Protein 5Z1G (pdb70)

Structure (mmCIF, N/CA/C/O backbone):
data_5Z1G
#
_entry.id   5Z1G
#
_cell.length_a   80.934
_cell.length_b   47.353
_cell.length_c   100.695
_cell.angle_alpha   90.00
_cell.angle_beta   94.10
_cell.angle_gamma   90.00
#
_symmetry.space_group_name_H-M   'P 1 21 1'
#
loop_
_entity.id
_entity.type
_entity.pdbx_description
1 polymer 'rRNA-processing protein EBP2'
2 polymer 'Ribosome biogenesis protein BRX1'
3 non-polymer 'SULFATE ION'
4 water water
#
loop_
_atom_site.group_PDB
_atom_site.id
_atom_site.type_symbol
_atom_site.label_atom_id
_atom_site.label_alt_id
_atom_site.label_comp_id
_atom_site.label_asym_id
_atom_site.label_entity_id
_atom_site.label_seq_id
_atom_site.pdbx_PDB_ins_code
_atom_site.Cartn_x
_atom_site.Cartn_y
_atom_site.Cartn_z
_atom_site.occupancy
_atom_site.B_iso_or_equiv
_atom_site.auth_seq_id
_atom_site.auth_comp_id
_atom_site.auth_asym_id
_atom_site.auth_atom_id
_atom_site.pdbx_PDB_model_num
ATOM 1 N N . VAL A 1 10 ? 23.632 11.507 -16.018 1.00 36.78 195 VAL A N 1
ATOM 2 C CA . VAL A 1 10 ? 24.872 11.005 -16.610 1.00 39.74 195 VAL A CA 1
ATOM 3 C C . VAL A 1 10 ? 26.036 11.420 -15.713 1.00 39.45 195 VAL A C 1
ATOM 4 O O . VAL A 1 10 ? 26.863 12.256 -16.079 1.00 50.77 195 VAL A O 1
ATOM 8 N N . ASN A 1 11 ? 26.054 10.820 -14.521 1.00 43.91 196 ASN A N 1
ATOM 9 C CA . ASN A 1 11 ? 27.101 10.972 -13.508 1.00 36.69 196 ASN A CA 1
ATOM 10 C C . ASN A 1 11 ? 27.238 12.423 -13.043 1.00 36.16 196 ASN A C 1
ATOM 11 O O . ASN A 1 11 ? 28.295 13.047 -13.156 1.00 35.67 196 ASN A O 1
ATOM 16 N N . ASN A 1 12 ? 26.150 12.940 -12.471 1.00 35.00 197 ASN A N 1
ATOM 17 C CA . ASN A 1 12 ? 26.184 14.220 -11.765 1.00 28.31 197 ASN A CA 1
ATOM 18 C C . ASN A 1 12 ? 26.669 13.940 -10.355 1.00 25.57 197 ASN A C 1
ATOM 19 O O . ASN A 1 12 ? 25.883 13.749 -9.427 1.00 26.87 197 ASN A O 1
ATOM 24 N N . THR A 1 13 ? 27.994 13.922 -10.198 1.00 25.14 198 THR A N 1
ATOM 25 C CA . THR A 1 13 ? 28.599 13.592 -8.912 1.00 30.82 198 THR A CA 1
ATOM 26 C C . THR A 1 13 ? 28.317 14.655 -7.851 1.00 30.35 198 THR A C 1
ATOM 27 O O . THR A 1 13 ? 28.283 14.339 -6.654 1.00 30.98 198 THR A O 1
ATOM 31 N N . LYS A 1 14 ? 28.122 15.912 -8.262 1.00 30.76 199 LYS A N 1
ATOM 32 C CA . LYS A 1 14 ? 27.843 16.975 -7.298 1.00 27.90 199 LYS A CA 1
ATOM 33 C C . LYS A 1 14 ? 26.499 16.752 -6.618 1.00 27.55 199 LYS A C 1
ATOM 34 O O . LYS A 1 14 ? 26.391 16.854 -5.393 1.00 24.78 199 LYS A O 1
ATOM 40 N N . ALA A 1 15 ? 25.465 16.425 -7.408 1.00 25.07 200 ALA A N 1
ATOM 41 C CA . ALA A 1 15 ? 24.129 16.187 -6.873 1.00 21.89 200 ALA A CA 1
ATOM 42 C C . ALA A 1 15 ? 24.040 14.878 -6.089 1.00 21.67 200 ALA A C 1
ATOM 43 O O . ALA A 1 15 ? 23.295 14.802 -5.107 1.00 23.23 200 ALA A O 1
ATOM 45 N N . MET A 1 16 ? 24.766 13.834 -6.494 1.00 20.81 201 MET A N 1
ATOM 46 C CA . MET A 1 16 ? 24.744 12.625 -5.674 1.00 22.20 201 MET A CA 1
ATOM 47 C C . MET A 1 16 ? 25.452 12.847 -4.342 1.00 24.97 201 MET A C 1
ATOM 48 O O . MET A 1 16 ? 25.056 12.263 -3.327 1.00 23.59 201 MET A O 1
ATOM 53 N N . LYS A 1 17 ? 26.478 13.707 -4.326 1.00 26.02 202 LYS A N 1
ATOM 54 C CA . LYS A 1 17 ? 27.132 14.086 -3.076 1.00 24.31 202 LYS A CA 1
ATOM 55 C C . LYS A 1 17 ? 26.181 14.861 -2.163 1.00 28.88 202 LYS A C 1
ATOM 56 O O . LYS A 1 17 ? 26.127 14.613 -0.946 1.00 26.55 202 LYS A O 1
ATOM 62 N N . HIS A 1 18 ? 25.425 15.809 -2.731 1.00 26.16 203 HIS A N 1
ATOM 63 C CA . HIS A 1 18 ? 24.454 16.563 -1.935 1.00 25.95 203 HIS A CA 1
ATOM 64 C C . HIS A 1 18 ? 23.315 15.672 -1.450 1.00 21.29 203 HIS A C 1
ATOM 65 O O . HIS A 1 18 ? 22.831 15.831 -0.322 1.00 19.64 203 HIS A O 1
ATOM 72 N N . ALA A 1 19 ? 22.861 14.745 -2.301 1.00 25.62 204 ALA A N 1
ATOM 73 C CA . ALA A 1 19 ? 21.806 13.812 -1.915 1.00 24.54 204 ALA A CA 1
ATOM 74 C C . ALA A 1 19 ? 22.236 12.952 -0.727 1.00 21.79 204 ALA A C 1
ATOM 75 O O . ALA A 1 19 ? 21.443 12.701 0.190 1.00 22.00 204 ALA A O 1
ATOM 77 N N . LEU A 1 20 ? 23.491 12.497 -0.724 1.00 19.36 205 LEU A N 1
ATOM 78 C CA . LEU A 1 20 ? 23.992 11.713 0.401 1.00 20.50 205 LEU A CA 1
ATOM 79 C C . LEU A 1 20 ? 23.980 12.525 1.687 1.00 19.25 205 LEU A C 1
ATOM 80 O O . LEU A 1 20 ? 23.585 12.022 2.747 1.00 22.92 205 LEU A O 1
ATOM 85 N N . GLU A 1 21 ? 24.364 13.798 1.608 1.00 23.08 206 GLU A N 1
ATOM 86 C CA . GLU A 1 21 ? 24.461 14.611 2.820 1.00 23.61 206 GLU A CA 1
ATOM 87 C C . GLU A 1 21 ? 23.087 14.988 3.366 1.00 20.59 206 GLU A C 1
ATOM 88 O O . GLU A 1 21 ? 22.894 15.005 4.588 1.00 23.12 206 GLU A O 1
ATOM 94 N N . ARG A 1 22 ? 22.117 15.276 2.485 1.00 18.84 207 ARG A N 1
ATOM 95 C CA . ARG A 1 22 ? 20.748 15.541 2.936 1.00 19.99 207 ARG A CA 1
ATOM 96 C C . ARG A 1 22 ? 20.172 14.361 3.703 1.00 21.65 207 ARG A C 1
ATOM 97 O O . ARG A 1 22 ? 19.409 14.541 4.652 1.00 21.17 207 ARG A O 1
ATOM 105 N N . VAL A 1 23 ? 20.512 13.150 3.288 1.00 20.96 208 VAL A N 1
ATOM 106 C CA . VAL A 1 23 ? 19.684 11.982 3.540 1.00 16.85 208 VAL A CA 1
ATOM 107 C C . VAL A 1 23 ? 20.304 11.034 4.559 1.00 18.80 208 VAL A C 1
ATOM 108 O O . VAL A 1 23 ? 19.570 10.244 5.174 1.00 17.99 208 VAL A O 1
ATOM 112 N N . GLN A 1 24 ? 21.613 11.104 4.776 1.00 17.86 209 GLN A N 1
ATOM 113 C CA . GLN A 1 24 ? 22.306 10.169 5.642 1.00 19.04 209 GLN A CA 1
ATOM 114 C C . GLN A 1 24 ? 22.024 10.470 7.109 1.00 20.33 209 GLN A C 1
ATOM 115 O O . GLN A 1 24 ? 21.885 11.628 7.513 1.00 15.53 209 GLN A O 1
ATOM 121 N N . LEU A 1 25 ? 21.931 9.439 7.883 1.00 17.35 210 LEU A N 1
ATOM 122 C CA . LEU A 1 25 ? 21.769 9.721 9.289 1.00 18.14 210 LEU A CA 1
ATOM 123 C C . LEU A 1 25 ? 23.140 9.874 9.945 1.00 20.87 210 LEU A C 1
ATOM 124 O O . LEU A 1 25 ? 24.126 9.307 9.473 1.00 21.96 210 LEU A O 1
ATOM 129 N N . PRO A 1 26 ? 23.256 10.686 11.046 1.00 19.68 211 PRO A N 1
ATOM 130 C CA . PRO A 1 26 ? 24.587 10.923 11.662 1.00 21.30 211 PRO A CA 1
ATOM 131 C C . PRO A 1 26 ? 25.063 9.769 12.545 1.00 22.03 211 PRO A C 1
ATOM 132 O O . PRO A 1 26 ? 24.996 9.800 13.773 1.00 25.93 211 PRO A O 1
ATOM 136 N N . TRP A 1 27 ? 25.578 8.714 11.902 1.00 23.60 212 TRP A N 1
ATOM 137 C CA . TRP A 1 27 ? 25.861 7.469 12.618 1.00 25.13 212 TRP A CA 1
ATOM 138 C C . TRP A 1 27 ? 27.006 7.613 13.611 1.00 25.27 212 TRP A C 1
ATOM 139 O O . TRP A 1 27 ? 27.042 6.893 14.611 1.00 20.91 212 TRP A O 1
ATOM 150 N N . LYS A 1 28 ? 27.961 8.503 13.341 1.00 24.16 213 LYS A N 1
ATOM 151 C CA . LYS A 1 28 ? 29.100 8.646 14.242 1.00 25.87 213 LYS A CA 1
ATOM 152 C C . LYS A 1 28 ? 28.689 9.248 15.585 1.00 27.84 213 LYS A C 1
ATOM 153 O O . LYS A 1 28 ? 29.328 8.976 16.608 1.00 24.26 213 LYS A O 1
ATOM 159 N N . LYS A 1 29 ? 27.607 10.018 15.622 1.00 23.17 214 LYS A N 1
ATOM 160 C CA . LYS A 1 29 ? 27.138 10.584 16.877 1.00 24.37 214 LYS A CA 1
ATOM 161 C C . LYS A 1 29 ? 26.350 9.594 17.736 1.00 26.26 214 LYS A C 1
ATOM 162 O O . LYS A 1 29 ? 25.798 10.009 18.762 1.00 24.65 214 LYS A O 1
ATOM 168 N N . HIS A 1 30 ? 26.269 8.316 17.350 1.00 29.10 215 HIS A N 1
ATOM 169 C CA . HIS A 1 30 ? 25.413 7.353 18.037 1.00 20.63 215 HIS A CA 1
ATOM 170 C C . HIS A 1 30 ? 26.048 5.969 17.991 1.00 19.85 215 HIS A C 1
ATOM 171 O O . HIS A 1 30 ? 27.173 5.789 17.523 1.00 20.87 215 HIS A O 1
ATOM 178 N N . SER A 1 31 ? 25.320 4.989 18.508 1.00 23.06 216 SER A N 1
ATOM 179 C CA . SER A 1 31 ? 25.890 3.683 18.791 1.00 22.20 216 SER A CA 1
ATOM 180 C C . SER A 1 31 ? 25.740 2.729 17.599 1.00 23.76 216 SER A C 1
ATOM 181 O O . SER A 1 31 ? 24.861 2.884 16.745 1.00 21.00 216 SER A O 1
ATOM 184 N N . PHE A 1 32 ? 26.635 1.733 17.549 1.00 18.61 217 PHE A N 1
ATOM 185 C CA . PHE A 1 32 ? 26.613 0.746 16.470 1.00 19.68 217 PHE A CA 1
ATOM 186 C C . PHE A 1 32 ? 25.251 0.073 16.334 1.00 19.99 217 PHE A C 1
ATOM 187 O O . PHE A 1 32 ? 24.884 -0.375 15.243 1.00 16.65 217 PHE A O 1
ATOM 195 N N . GLN A 1 33 ? 24.500 -0.011 17.431 1.00 16.30 218 GLN A N 1
ATOM 196 C CA . GLN A 1 33 ? 23.220 -0.691 17.430 1.00 20.28 218 GLN A CA 1
ATOM 197 C C . GLN A 1 33 ? 22.186 0.035 16.576 1.00 18.49 218 GLN A C 1
ATOM 198 O O . GLN A 1 33 ? 21.234 -0.591 16.111 1.00 17.88 218 GLN A O 1
ATOM 204 N N . GLU A 1 34 ? 22.375 1.332 16.339 1.00 21.95 219 GLU A N 1
ATOM 205 C CA . GLU A 1 34 ? 21.480 2.077 15.460 1.00 23.33 219 GLU A CA 1
ATOM 206 C C . GLU A 1 34 ? 21.409 1.458 14.072 1.00 19.48 219 GLU A C 1
ATOM 207 O O . GLU A 1 34 ? 20.323 1.341 13.499 1.00 15.99 219 GLU A O 1
ATOM 213 N N . HIS A 1 35 ? 22.550 1.056 13.515 1.00 15.95 220 HIS A N 1
ATOM 214 C CA . HIS A 1 35 ? 22.586 0.622 12.130 1.00 18.07 220 HIS A CA 1
ATOM 215 C C . HIS A 1 35 ? 22.978 -0.836 11.939 1.00 18.57 220 HIS A C 1
ATOM 216 O O . HIS A 1 35 ? 22.489 -1.460 10.995 1.00 14.77 220 HIS A O 1
ATOM 223 N N . GLN A 1 36 ? 23.843 -1.388 12.795 1.00 16.00 221 GLN A N 1
ATOM 224 C CA . GLN A 1 36 ? 24.288 -2.787 12.712 1.00 20.60 221 GLN A CA 1
ATOM 225 C C . GLN A 1 36 ? 24.866 -3.122 11.329 1.00 17.63 221 GLN A C 1
ATOM 226 O O . GLN A 1 36 ? 24.732 -4.238 10.820 1.00 17.57 221 GLN A O 1
ATOM 232 N N . SER A 1 37 ? 25.531 -2.168 10.698 1.00 15.66 222 SER A N 1
ATOM 233 C CA . SER A 1 37 ? 26.096 -2.405 9.378 1.00 20.97 222 SER A CA 1
ATOM 234 C C . SER A 1 37 ? 27.614 -2.288 9.432 1.00 17.87 222 SER A C 1
ATOM 235 O O . SER A 1 37 ? 28.153 -1.409 10.101 1.00 17.97 222 SER A O 1
ATOM 238 N N . VAL A 1 38 ? 28.296 -3.167 8.710 1.00 16.13 223 VAL A N 1
ATOM 239 C CA . VAL A 1 38 ? 29.752 -3.241 8.722 1.00 20.91 223 VAL A CA 1
ATOM 240 C C . VAL A 1 38 ? 30.250 -3.199 7.283 1.00 20.51 223 VAL A C 1
ATOM 241 O O . VAL A 1 38 ? 29.853 -4.025 6.453 1.00 20.83 223 VAL A O 1
ATOM 245 N N . THR A 1 39 ? 31.105 -2.244 6.978 1.00 19.94 224 THR A N 1
ATOM 246 C CA . THR A 1 39 ? 31.688 -2.210 5.653 1.00 24.50 224 THR A CA 1
ATOM 247 C C . THR A 1 39 ? 33.048 -2.900 5.707 1.00 21.38 224 THR A C 1
ATOM 248 O O . THR A 1 39 ? 33.769 -2.811 6.699 1.00 23.87 224 THR A O 1
ATOM 252 N N . SER A 1 40 ? 33.336 -3.676 4.677 1.00 21.94 225 SER A N 1
ATOM 253 C CA . SER A 1 40 ? 34.584 -4.407 4.586 1.00 27.60 225 SER A CA 1
ATOM 254 C C . SER A 1 40 ? 35.741 -3.463 4.265 1.00 27.66 225 SER A C 1
ATOM 255 O O . SER A 1 40 ? 35.550 -2.364 3.744 1.00 29.80 225 SER A O 1
ATOM 258 N N . GLU A 1 41 ? 36.960 -3.905 4.586 1.00 26.01 226 GLU A N 1
ATOM 259 C CA . GLU A 1 41 ? 38.153 -3.138 4.237 1.00 34.18 226 GLU A CA 1
ATOM 260 C C . GLU A 1 41 ? 38.632 -3.438 2.823 1.00 32.67 226 GLU A C 1
ATOM 261 O O . GLU A 1 41 ? 39.078 -2.535 2.113 1.00 37.59 226 GLU A O 1
ATOM 267 N N . THR A 1 42 ? 38.553 -4.687 2.399 1.00 33.79 227 THR A N 1
ATOM 268 C CA . THR A 1 42 ? 38.972 -5.071 1.063 1.00 31.74 227 THR A CA 1
ATOM 269 C C . THR A 1 42 ? 37.763 -5.150 0.144 1.00 31.64 227 THR A C 1
ATOM 270 O O . THR A 1 42 ? 36.615 -5.256 0.584 1.00 32.19 227 THR A O 1
ATOM 274 N N . ASN A 1 43 ? 38.037 -5.110 -1.149 1.00 33.00 228 ASN A N 1
ATOM 275 C CA . ASN A 1 43 ? 36.990 -4.877 -2.129 1.00 33.49 228 ASN A CA 1
ATOM 276 C C . ASN A 1 43 ? 36.137 -6.103 -2.447 1.00 38.60 228 ASN A C 1
ATOM 277 O O . ASN A 1 43 ? 35.233 -5.989 -3.282 1.00 43.83 228 ASN A O 1
ATOM 282 N N . THR A 1 44 ? 36.367 -7.256 -1.822 1.00 35.59 229 THR A N 1
ATOM 283 C CA . THR A 1 44 ? 35.686 -8.486 -2.247 1.00 38.67 229 THR A CA 1
ATOM 284 C C . THR A 1 44 ? 35.799 -8.644 -3.764 1.00 38.72 229 THR A C 1
ATOM 285 O O . THR A 1 44 ? 34.854 -9.019 -4.455 1.00 45.44 229 THR A O 1
ATOM 289 N N . ASP A 1 45 ? 36.952 -8.283 -4.298 1.00 46.95 230 ASP A N 1
ATOM 290 C CA . ASP A 1 45 ? 37.155 -8.359 -5.734 1.00 46.98 230 ASP A CA 1
ATOM 291 C C . ASP A 1 45 ? 38.358 -9.195 -6.100 1.00 47.05 230 ASP A C 1
ATOM 292 O O . ASP A 1 45 ? 38.301 -9.944 -7.076 1.00 51.49 230 ASP A O 1
ATOM 297 N N . GLU A 1 46 ? 39.442 -9.095 -5.334 1.00 51.24 231 GLU A N 1
ATOM 298 C CA . GLU A 1 46 ? 40.172 -10.310 -5.039 1.00 52.39 231 GLU A CA 1
ATOM 299 C C . GLU A 1 46 ? 39.242 -11.243 -4.267 1.00 54.76 231 GLU A C 1
ATOM 300 O O . GLU A 1 46 ? 38.143 -10.863 -3.850 1.00 52.61 231 GLU A O 1
ATOM 306 N N . HIS A 1 47 ? 39.709 -12.467 -4.051 1.00 56.69 232 HIS A N 1
ATOM 307 C CA . HIS A 1 47 ? 38.942 -13.623 -3.605 1.00 52.53 232 HIS A CA 1
ATOM 308 C C . HIS A 1 47 ? 38.134 -14.209 -4.759 1.00 46.32 232 HIS A C 1
ATOM 309 O O . HIS A 1 47 ? 37.540 -15.272 -4.591 1.00 47.03 232 HIS A O 1
ATOM 316 N N . ILE A 1 48 ? 38.093 -13.564 -5.927 1.00 45.76 233 ILE A N 1
ATOM 317 C CA . ILE A 1 48 ? 37.369 -14.067 -7.088 1.00 44.80 233 ILE A CA 1
ATOM 318 C C . ILE A 1 48 ? 38.295 -13.966 -8.299 1.00 47.02 233 ILE A C 1
ATOM 319 O O . ILE A 1 48 ? 38.482 -12.882 -8.864 1.00 44.68 233 ILE A O 1
ATOM 324 N N . LYS A 1 49 ? 38.889 -15.099 -8.692 1.00 46.88 234 LYS A N 1
ATOM 325 C CA . LYS A 1 49 ? 39.665 -15.163 -9.925 1.00 45.70 234 LYS A CA 1
ATOM 326 C C . LYS A 1 49 ? 38.760 -15.180 -11.157 1.00 49.83 234 LYS A C 1
ATOM 327 O O . LYS A 1 49 ? 39.136 -14.642 -12.204 1.00 45.54 234 LYS A O 1
ATOM 333 N N . ASP A 1 50 ? 37.568 -15.772 -11.056 1.00 45.12 235 ASP A N 1
ATOM 334 C CA . ASP A 1 50 ? 36.636 -15.839 -12.179 1.00 43.73 235 ASP A CA 1
ATOM 335 C C . ASP A 1 50 ? 35.248 -15.388 -11.731 1.00 45.21 235 ASP A C 1
ATOM 336 O O . ASP A 1 50 ? 34.587 -16.075 -10.945 1.00 41.51 235 ASP A O 1
ATOM 341 N N . ILE A 1 51 ? 34.799 -14.252 -12.275 1.00 44.48 236 ILE A N 1
ATOM 342 C CA . ILE A 1 51 ? 33.489 -13.676 -11.980 1.00 44.89 236 ILE A CA 1
ATOM 343 C C . ILE A 1 51 ? 32.351 -14.641 -12.296 1.00 46.77 236 ILE A C 1
ATOM 344 O O . ILE A 1 51 ? 31.242 -14.489 -11.772 1.00 46.78 236 ILE A O 1
ATOM 349 N N . TYR A 1 52 ? 32.606 -15.660 -13.114 1.00 46.29 237 TYR A N 1
ATOM 350 C CA . TYR A 1 52 ? 31.571 -16.584 -13.555 1.00 41.35 237 TYR A CA 1
ATOM 351 C C . TYR A 1 52 ? 31.741 -17.983 -12.971 1.00 44.61 237 TYR A C 1
ATOM 352 O O . TYR A 1 52 ? 31.143 -18.935 -13.482 1.00 46.05 237 TYR A O 1
ATOM 361 N N . ASP A 1 53 ? 32.546 -18.138 -11.920 1.00 41.11 238 ASP A N 1
ATOM 362 C CA . ASP A 1 53 ? 32.633 -19.401 -11.199 1.00 40.77 238 ASP A CA 1
ATOM 363 C C . ASP A 1 53 ? 31.776 -19.322 -9.945 1.00 40.60 238 ASP A C 1
ATOM 364 O O . ASP A 1 53 ? 32.011 -18.475 -9.076 1.00 39.09 238 ASP A O 1
ATOM 369 N N . ASP A 1 54 ? 30.816 -20.239 -9.838 1.00 44.80 239 ASP A N 1
ATOM 370 C CA . ASP A 1 54 ? 29.833 -20.188 -8.765 1.00 40.27 239 ASP A CA 1
ATOM 371 C C . ASP A 1 54 ? 30.493 -20.309 -7.400 1.00 40.81 239 ASP A C 1
ATOM 372 O O . ASP A 1 54 ? 30.407 -19.396 -6.573 1.00 39.25 239 ASP A O 1
ATOM 377 N N . THR A 1 55 ? 31.158 -21.440 -7.145 1.00 39.48 240 THR A N 1
ATOM 378 C CA . THR A 1 55 ? 31.659 -21.708 -5.799 1.00 40.97 240 THR A CA 1
ATOM 379 C C . THR A 1 55 ? 32.698 -20.691 -5.363 1.00 38.41 240 THR A C 1
ATOM 380 O O . THR A 1 55 ? 32.898 -20.487 -4.161 1.00 38.87 240 THR A O 1
ATOM 384 N N . GLU A 1 56 ? 33.376 -20.051 -6.311 1.00 41.31 241 GLU A N 1
ATOM 385 C CA . GLU A 1 56 ? 34.383 -19.073 -5.922 1.00 40.76 241 GLU A CA 1
ATOM 386 C C . GLU A 1 56 ? 33.734 -17.828 -5.334 1.00 33.73 241 GLU A C 1
ATOM 387 O O . GLU A 1 56 ? 34.065 -17.414 -4.217 1.00 36.39 241 GLU A O 1
ATOM 393 N N . ARG A 1 57 ? 32.778 -17.238 -6.053 1.00 31.90 242 ARG A N 1
ATOM 394 C CA . ARG A 1 57 ? 32.217 -15.972 -5.593 1.00 33.82 242 ARG A CA 1
ATOM 395 C C . ARG A 1 57 ? 31.343 -16.144 -4.349 1.00 29.81 242 ARG A C 1
ATOM 396 O O . ARG A 1 57 ? 31.329 -15.256 -3.482 1.00 26.67 242 ARG A O 1
ATOM 404 N N . GLU A 1 58 ? 30.631 -17.273 -4.223 1.00 26.78 243 GLU A N 1
ATOM 405 C CA . GLU A 1 58 ? 29.842 -17.498 -3.014 1.00 27.57 243 GLU A CA 1
ATOM 406 C C . GLU A 1 58 ? 30.746 -17.577 -1.791 1.00 28.10 243 GLU A C 1
ATOM 407 O O . GLU A 1 58 ? 30.416 -17.028 -0.734 1.00 25.43 243 GLU A O 1
ATOM 413 N N . LEU A 1 59 ? 31.917 -18.209 -1.935 1.00 27.29 244 LEU A N 1
ATOM 414 C CA . LEU A 1 59 ? 32.893 -18.261 -0.847 1.00 22.61 244 LEU A CA 1
ATOM 415 C C . LEU A 1 59 ? 33.333 -16.861 -0.419 1.00 20.81 244 LEU A C 1
ATOM 416 O O . LEU A 1 59 ? 33.403 -16.555 0.776 1.00 21.31 244 LEU A O 1
ATOM 421 N N . ALA A 1 60 ? 33.636 -15.997 -1.389 1.00 23.15 245 ALA A N 1
ATOM 422 C CA . ALA A 1 60 ? 33.947 -14.602 -1.081 1.00 25.87 245 ALA A CA 1
ATOM 423 C C . ALA A 1 60 ? 32.783 -13.910 -0.365 1.00 24.01 245 ALA A C 1
ATOM 424 O O . ALA A 1 60 ? 32.976 -13.267 0.673 1.00 25.27 245 ALA A O 1
ATOM 426 N N . PHE A 1 61 ? 31.568 -14.024 -0.914 1.00 21.30 246 PHE A N 1
ATOM 427 C CA . PHE A 1 61 ? 30.380 -13.474 -0.258 1.00 23.73 246 PHE A CA 1
ATOM 428 C C . PHE A 1 61 ? 30.280 -13.953 1.183 1.00 19.60 246 PHE A C 1
ATOM 429 O O . PHE A 1 61 ? 30.055 -13.166 2.110 1.00 20.44 246 PHE A O 1
ATOM 437 N N . TYR A 1 62 ? 30.388 -15.269 1.362 1.00 22.54 247 TYR A N 1
ATOM 438 C CA . TYR A 1 62 ? 30.372 -15.896 2.671 1.00 17.54 247 TYR A CA 1
ATOM 439 C C . TYR A 1 62 ? 31.410 -15.268 3.581 1.00 21.89 247 TYR A C 1
ATOM 440 O O . TYR A 1 62 ? 31.132 -14.966 4.745 1.00 21.85 247 TYR A O 1
ATOM 449 N N . LYS A 1 63 ? 32.624 -15.069 3.058 1.00 21.54 248 LYS A N 1
ATOM 450 C CA . LYS A 1 63 ? 33.704 -14.517 3.866 1.00 23.51 248 LYS A CA 1
ATOM 451 C C . LYS A 1 63 ? 33.393 -13.089 4.293 1.00 26.36 248 LYS A C 1
ATOM 452 O O . LYS A 1 63 ? 33.486 -12.746 5.481 1.00 25.56 248 LYS A O 1
ATOM 458 N N . GLN A 1 64 ? 33.024 -12.238 3.332 1.00 22.87 249 GLN A N 1
ATOM 459 C CA . GLN A 1 64 ? 32.662 -10.866 3.668 1.00 23.98 249 GLN A CA 1
ATOM 460 C C . GLN A 1 64 ? 31.572 -10.824 4.734 1.00 20.42 249 GLN A C 1
ATOM 461 O O . GLN A 1 64 ? 31.640 -10.019 5.670 1.00 22.37 249 GLN A O 1
ATOM 467 N N . SER A 1 65 ? 30.578 -11.715 4.636 1.00 18.98 250 SER A N 1
ATOM 468 C CA . SER A 1 65 ? 29.478 -11.677 5.596 1.00 17.77 250 SER A CA 1
ATOM 469 C C . SER A 1 65 ? 29.922 -12.161 6.966 1.00 18.56 250 SER A C 1
ATOM 470 O O . SER A 1 65 ? 29.578 -11.553 7.985 1.00 16.87 250 SER A O 1
ATOM 473 N N . LEU A 1 66 ? 30.668 -13.267 7.013 1.00 21.30 251 LEU A N 1
ATOM 474 C CA . LEU A 1 66 ? 31.091 -13.813 8.302 1.00 24.98 251 LEU A CA 1
ATOM 475 C C . LEU A 1 66 ? 32.063 -12.870 8.998 1.00 19.49 251 LEU A C 1
ATOM 476 O O . LEU A 1 66 ? 31.990 -12.692 10.216 1.00 20.41 251 LEU A O 1
ATOM 481 N N . ASP A 1 67 ? 32.953 -12.228 8.242 1.00 17.23 252 ASP A N 1
ATOM 482 C CA . ASP A 1 67 ? 33.791 -11.201 8.850 1.00 22.54 252 ASP A CA 1
ATOM 483 C C . ASP A 1 67 ? 32.933 -10.108 9.473 1.00 24.70 252 ASP A C 1
ATOM 484 O O . ASP A 1 67 ? 33.220 -9.639 10.577 1.00 23.64 252 ASP A O 1
ATOM 489 N N . ALA A 1 68 ? 31.856 -9.709 8.791 1.00 20.91 253 ALA A N 1
ATOM 490 C CA . ALA A 1 68 ? 30.994 -8.672 9.340 1.00 16.42 253 ALA A CA 1
ATOM 491 C C . ALA A 1 68 ? 30.286 -9.136 10.606 1.00 20.41 253 ALA A C 1
ATOM 492 O O . ALA A 1 68 ? 29.950 -8.305 11.457 1.00 22.62 253 ALA A O 1
ATOM 494 N N . VAL A 1 69 ? 30.056 -10.444 10.757 1.00 20.00 254 VAL A N 1
ATOM 495 C CA . VAL A 1 69 ? 29.315 -10.944 11.912 1.00 17.69 254 VAL A CA 1
ATOM 496 C C . VAL A 1 69 ? 30.187 -10.962 13.161 1.00 20.78 254 VAL A C 1
ATOM 497 O O . VAL A 1 69 ? 29.738 -10.568 14.246 1.00 21.48 254 VAL A O 1
ATOM 501 N N . LEU A 1 70 ? 31.436 -11.422 13.043 1.00 21.73 255 LEU A N 1
ATOM 502 C CA . LEU A 1 70 ? 32.341 -11.384 14.189 1.00 21.95 255 LEU A CA 1
ATOM 503 C C . LEU A 1 70 ? 32.529 -9.958 14.691 1.00 18.72 255 LEU A C 1
ATOM 504 O O . LEU A 1 70 ? 32.499 -9.708 15.900 1.00 22.49 255 LEU A O 1
ATOM 509 N N . VAL A 1 71 ? 32.726 -9.007 13.774 1.00 22.16 256 VAL A N 1
ATOM 510 C CA . VAL A 1 71 ? 32.808 -7.599 14.159 1.00 22.34 256 VAL A CA 1
ATOM 511 C C . VAL A 1 71 ? 31.549 -7.185 14.904 1.00 20.16 256 VAL A C 1
ATOM 512 O O . VAL A 1 71 ? 31.606 -6.642 16.011 1.00 22.02 256 VAL A O 1
ATOM 516 N N . ALA A 1 72 ? 30.390 -7.476 14.318 1.00 19.63 257 ALA A N 1
ATOM 517 C CA . ALA A 1 72 ? 29.136 -7.049 14.914 1.00 17.61 257 ALA A CA 1
ATOM 518 C C . ALA A 1 72 ? 28.931 -7.653 16.298 1.00 19.37 257 ALA A C 1
ATOM 519 O O . ALA A 1 72 ? 28.439 -6.973 17.207 1.00 22.78 257 ALA A O 1
ATOM 521 N N . ARG A 1 73 ? 29.286 -8.929 16.481 1.00 23.78 258 ARG A N 1
ATOM 522 C CA . ARG A 1 73 ? 29.106 -9.542 17.796 1.00 25.05 258 ARG A CA 1
ATOM 523 C C . ARG A 1 73 ? 30.001 -8.892 18.840 1.00 23.04 258 ARG A C 1
ATOM 524 O O . ARG A 1 73 ? 29.569 -8.685 19.977 1.00 24.33 258 ARG A O 1
ATOM 532 N N . ASP A 1 74 ? 31.251 -8.573 18.474 1.00 26.73 259 ASP A N 1
ATOM 533 C CA . ASP A 1 74 ? 32.153 -7.901 19.409 1.00 28.49 259 ASP A CA 1
ATOM 534 C C . ASP A 1 74 ? 31.599 -6.560 19.842 1.00 27.18 259 ASP A C 1
ATOM 535 O O . ASP A 1 74 ? 31.796 -6.142 20.985 1.00 30.37 259 ASP A O 1
ATOM 540 N N . GLU A 1 75 ? 30.915 -5.860 18.938 1.00 24.94 260 GLU A N 1
ATOM 541 C CA . GLU A 1 75 ? 30.383 -4.559 19.314 1.00 25.52 260 GLU A CA 1
ATOM 542 C C . GLU A 1 75 ? 29.101 -4.682 20.136 1.00 27.32 260 GLU A C 1
ATOM 543 O O . GLU A 1 75 ? 28.917 -3.949 21.117 1.00 25.90 260 GLU A O 1
ATOM 549 N N . LEU A 1 76 ? 28.201 -5.597 19.768 1.00 23.88 261 LEU A N 1
ATOM 550 C CA . LEU A 1 76 ? 26.968 -5.709 20.542 1.00 27.70 261 LEU A CA 1
ATOM 551 C C . LEU A 1 76 ? 27.215 -6.330 21.911 1.00 25.31 261 LEU A C 1
ATOM 552 O O . LEU A 1 76 ? 26.442 -6.073 22.844 1.00 21.50 261 LEU A O 1
ATOM 557 N N . LYS A 1 77 ? 28.281 -7.127 22.044 1.00 23.35 262 LYS A N 1
ATOM 558 C CA . LY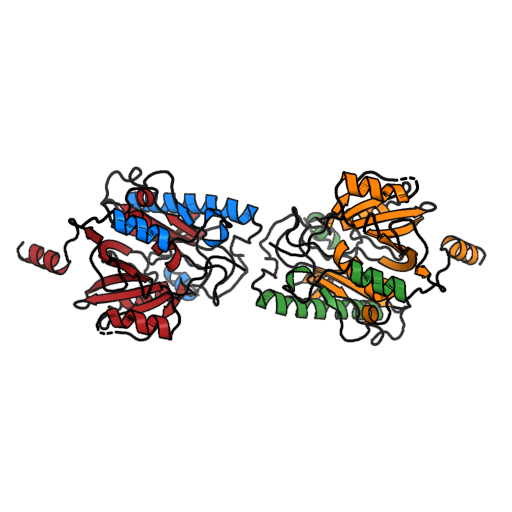S A 1 77 ? 28.697 -7.619 23.354 1.00 27.80 262 LYS A CA 1
ATOM 559 C C . LYS A 1 77 ? 29.147 -6.469 24.240 1.00 27.88 262 LYS A C 1
ATOM 560 O O . LYS A 1 77 ? 28.692 -6.332 25.380 1.00 30.52 262 LYS A O 1
ATOM 566 N N . ARG A 1 78 ? 30.034 -5.624 23.715 1.00 29.45 263 ARG A N 1
ATOM 567 C CA . ARG A 1 78 ? 30.465 -4.423 24.420 1.00 30.98 263 ARG A CA 1
ATOM 568 C C . ARG A 1 78 ? 29.296 -3.540 24.845 1.00 26.51 263 ARG A C 1
ATOM 569 O O . ARG A 1 78 ? 29.403 -2.817 25.837 1.00 32.71 263 ARG A O 1
ATOM 577 N N . LEU A 1 79 ? 28.177 -3.574 24.115 1.00 30.08 264 LEU A N 1
ATOM 578 C CA . LEU A 1 79 ? 27.011 -2.753 24.429 1.00 24.13 264 LEU A CA 1
ATOM 579 C C . LEU A 1 79 ? 25.970 -3.478 25.271 1.00 27.93 264 LEU A C 1
ATOM 580 O O . LEU A 1 79 ? 24.917 -2.898 25.554 1.00 26.60 264 LEU A O 1
ATOM 585 N N . LYS A 1 80 ? 26.227 -4.727 25.666 1.00 26.14 265 LYS A N 1
ATOM 586 C CA . LYS A 1 80 ? 25.309 -5.497 26.508 1.00 25.77 265 LYS A CA 1
ATOM 587 C C . LYS A 1 80 ? 23.958 -5.691 25.821 1.00 24.61 265 LYS A C 1
ATOM 588 O O . LYS A 1 80 ? 22.902 -5.662 26.460 1.00 23.22 265 LYS A O 1
ATOM 594 N N . VAL A 1 81 ? 23.989 -5.913 24.512 1.00 24.63 266 VAL A N 1
ATOM 595 C CA . VAL A 1 81 ? 22.791 -6.219 23.737 1.00 25.56 266 VAL A CA 1
ATOM 596 C C . VAL A 1 81 ? 22.792 -7.722 23.470 1.00 27.77 266 VAL A C 1
ATOM 597 O O . VAL A 1 81 ? 23.771 -8.235 22.907 1.00 24.49 266 VAL A O 1
ATOM 601 N N . PRO A 1 82 ? 21.767 -8.456 23.898 1.00 22.71 267 PRO A N 1
ATOM 602 C CA . PRO A 1 82 ? 21.793 -9.914 23.739 1.00 21.54 267 PRO A CA 1
ATOM 603 C C . PRO A 1 82 ? 21.909 -10.292 22.271 1.00 23.78 267 PRO A C 1
ATOM 604 O O . PRO A 1 82 ? 21.257 -9.704 21.403 1.00 20.89 267 PRO A O 1
ATOM 608 N N . PHE A 1 83 ? 22.775 -11.265 21.995 1.00 22.03 268 PHE A N 1
ATOM 609 C CA . PHE A 1 83 ? 23.187 -11.555 20.629 1.00 24.41 268 PHE A CA 1
ATOM 610 C C . PHE A 1 83 ? 22.614 -12.884 20.153 1.00 22.25 268 PHE A C 1
ATOM 611 O O . PHE A 1 83 ? 21.739 -12.891 19.287 1.00 17.08 268 PHE A O 1
ATOM 619 N N . LYS A 1 84 ? 23.090 -14.016 20.676 1.00 23.98 269 LYS A N 1
ATOM 620 C CA . LYS A 1 84 ? 22.768 -15.289 20.045 1.00 22.96 269 LYS A CA 1
ATOM 621 C C . LYS A 1 84 ? 21.345 -15.709 20.382 1.00 23.82 269 LYS A C 1
ATOM 622 O O . LYS A 1 84 ? 20.884 -15.553 21.515 1.00 19.90 269 LYS A O 1
ATOM 628 N N . ARG A 1 85 ? 20.632 -16.190 19.373 1.00 23.26 270 ARG A N 1
ATOM 629 C CA . ARG A 1 85 ? 19.266 -16.637 19.590 1.00 27.07 270 ARG A CA 1
ATOM 630 C C . ARG A 1 85 ? 19.314 -17.848 20.510 1.00 29.64 270 ARG A C 1
ATOM 631 O O . ARG A 1 85 ? 20.082 -18.781 20.246 1.00 27.46 270 ARG A O 1
ATOM 639 N N . PRO A 1 86 ? 18.595 -17.848 21.624 1.00 24.93 271 PRO A N 1
ATOM 640 C CA . PRO A 1 86 ? 18.628 -19.019 22.502 1.00 30.15 271 PRO A CA 1
ATOM 641 C C . PRO A 1 86 ? 18.056 -20.237 21.802 1.00 30.92 271 PRO A C 1
ATOM 642 O O . PRO A 1 86 ? 17.111 -20.137 21.022 1.00 35.88 271 PRO A O 1
ATOM 646 N N . LEU A 1 87 ? 18.647 -21.396 22.090 1.00 35.26 272 LEU A N 1
ATOM 647 C CA . LEU A 1 87 ? 18.129 -22.649 21.561 1.00 36.41 272 LEU A CA 1
ATOM 648 C C . LEU A 1 87 ? 16.713 -22.929 22.046 1.00 38.16 272 LEU A C 1
ATOM 649 O O . LEU A 1 87 ? 15.987 -23.685 21.393 1.00 39.57 272 LEU A O 1
ATOM 654 N N . ASP A 1 88 ? 16.291 -22.307 23.150 1.00 38.92 273 ASP A N 1
ATOM 655 C CA . ASP A 1 88 ? 14.967 -22.514 23.725 1.00 42.77 273 ASP A CA 1
ATOM 656 C C . ASP A 1 88 ? 14.061 -21.285 23.590 1.00 42.96 273 ASP A C 1
ATOM 657 O O . ASP A 1 88 ? 13.062 -21.175 24.307 1.00 44.93 273 ASP A O 1
ATOM 662 N N . TYR A 1 89 ? 14.388 -20.352 22.698 1.00 40.80 274 TYR A N 1
ATOM 663 C CA . TYR A 1 89 ? 13.504 -19.237 22.372 1.00 35.80 274 TYR A CA 1
ATOM 664 C C . TYR A 1 89 ? 12.753 -19.586 21.095 1.00 35.76 274 TYR A C 1
ATOM 665 O O . TYR A 1 89 ? 13.369 -19.724 20.031 1.00 39.27 274 TYR A O 1
ATOM 674 N N . PHE A 1 90 ? 11.429 -19.723 21.202 1.00 30.16 275 PHE A N 1
ATOM 675 C CA . PHE A 1 90 ? 10.567 -20.159 20.103 1.00 32.97 275 PHE A CA 1
ATOM 676 C C . PHE A 1 90 ? 9.631 -19.014 19.724 1.00 35.99 275 PHE A C 1
ATOM 677 O O . PHE A 1 90 ? 8.623 -18.768 20.393 1.00 38.66 275 PHE A O 1
ATOM 685 N N . ALA A 1 91 ? 9.979 -18.309 18.655 1.00 31.09 276 ALA A N 1
ATOM 686 C CA . ALA A 1 91 ? 9.145 -17.279 18.069 1.00 29.71 276 ALA A CA 1
ATOM 687 C C . ALA A 1 91 ? 8.962 -17.634 16.603 1.00 24.62 276 ALA A C 1
ATOM 688 O O . ALA A 1 91 ? 9.588 -18.564 16.091 1.00 24.66 276 ALA A O 1
ATOM 690 N N . GLU A 1 92 ? 8.085 -16.900 15.932 1.00 24.23 277 GLU A N 1
ATOM 691 C CA . GLU A 1 92 ? 7.754 -17.212 14.546 1.00 23.80 277 GLU A CA 1
ATOM 692 C C . GLU A 1 92 ? 8.982 -17.031 13.657 1.00 23.69 277 GLU A C 1
ATOM 693 O O . GLU A 1 92 ? 9.615 -15.965 13.647 1.00 19.65 277 GLU A O 1
ATOM 699 N N . MET A 1 93 ? 9.342 -18.097 12.949 1.00 19.95 278 MET A N 1
ATOM 700 C CA . MET A 1 93 ? 10.500 -18.066 12.079 1.00 19.67 278 MET A CA 1
ATOM 701 C C . MET A 1 93 ? 10.070 -17.721 10.664 1.00 19.61 278 MET A C 1
ATOM 702 O O . MET A 1 93 ? 8.892 -17.710 10.314 1.00 18.89 278 MET A O 1
ATOM 707 N N . VAL A 1 94 ? 11.062 -17.459 9.834 1.00 18.99 279 VAL A N 1
ATOM 708 C CA . VAL A 1 94 ? 10.777 -17.092 8.464 1.00 18.28 279 VAL A CA 1
ATOM 709 C C . VAL A 1 94 ? 10.332 -18.309 7.647 1.00 17.35 279 VAL A C 1
ATOM 710 O O . VAL A 1 94 ? 9.495 -18.187 6.744 1.00 16.21 279 VAL A O 1
ATOM 714 N N . LYS A 1 95 ? 10.816 -19.498 7.985 1.00 17.45 280 LYS A N 1
ATOM 715 C CA . LYS A 1 95 ? 10.324 -20.745 7.409 1.00 20.81 280 LYS A CA 1
ATOM 716 C C . LYS A 1 95 ? 9.756 -21.618 8.519 1.00 21.97 280 LYS A C 1
ATOM 717 O O . LYS A 1 95 ? 10.222 -21.569 9.663 1.00 22.55 280 LYS A O 1
ATOM 723 N N . SER A 1 96 ? 8.742 -22.414 8.178 1.00 19.23 281 SER A N 1
ATOM 724 C CA . SER A 1 96 ? 8.147 -23.316 9.151 1.00 25.29 281 SER A CA 1
ATOM 725 C C . SER A 1 96 ? 9.095 -24.471 9.453 1.00 25.10 281 SER A C 1
ATOM 726 O O . SER A 1 96 ? 10.038 -24.755 8.707 1.00 21.60 281 SER A O 1
ATOM 729 N N . ASP A 1 97 ? 8.835 -25.140 10.576 1.00 29.28 282 ASP A N 1
ATOM 730 C CA . ASP A 1 97 ? 9.657 -26.285 10.948 1.00 28.69 282 ASP A CA 1
ATOM 731 C C . ASP A 1 97 ? 9.352 -27.497 10.092 1.00 25.58 282 ASP A C 1
ATOM 732 O O . ASP A 1 97 ? 10.249 -28.308 9.841 1.00 29.59 282 ASP A O 1
ATOM 737 N N . GLU A 1 98 ? 8.114 -27.632 9.614 1.00 25.19 283 GLU A N 1
ATOM 738 C CA . GLU A 1 98 ? 7.835 -28.681 8.643 1.00 29.99 283 GLU A CA 1
ATOM 739 C C . GLU A 1 98 ? 8.613 -28.445 7.363 1.00 27.91 283 GLU A C 1
ATOM 740 O O . GLU A 1 98 ? 9.160 -29.386 6.775 1.00 26.46 283 GLU A O 1
ATOM 746 N N . HIS A 1 99 ? 8.686 -27.188 6.927 1.00 24.92 284 HIS A N 1
ATOM 747 C CA . HIS A 1 99 ? 9.472 -26.871 5.743 1.00 22.34 284 HIS A CA 1
ATOM 748 C C . HIS A 1 99 ? 10.939 -27.231 5.944 1.00 26.34 284 HIS A C 1
ATOM 749 O O . HIS A 1 99 ? 11.579 -27.775 5.036 1.00 23.03 284 HIS A O 1
ATOM 756 N N . MET A 1 100 ? 11.494 -26.942 7.127 1.00 23.06 285 MET A N 1
ATOM 757 C CA . MET A 1 100 ? 12.901 -27.268 7.360 1.00 23.40 285 MET A CA 1
ATOM 758 C C . MET A 1 100 ? 13.121 -28.779 7.385 1.00 23.68 285 MET A C 1
ATOM 759 O O . MET A 1 100 ? 14.097 -29.277 6.813 1.00 24.35 285 MET A O 1
ATOM 764 N N . ASP A 1 101 ? 12.208 -29.524 8.020 1.00 22.09 286 ASP A N 1
ATOM 765 C CA . ASP A 1 101 ? 12.371 -30.972 8.133 1.00 23.14 286 ASP A CA 1
ATOM 766 C C . ASP A 1 101 ? 12.223 -31.667 6.784 1.00 20.81 286 ASP A C 1
ATOM 767 O O . ASP A 1 101 ? 12.931 -32.636 6.508 1.00 23.74 286 ASP A O 1
ATOM 772 N N . LYS A 1 102 ? 11.318 -31.187 5.930 1.00 21.47 287 LYS A N 1
ATOM 773 C CA . LYS A 1 102 ? 11.135 -31.813 4.623 1.00 23.93 287 LYS A CA 1
ATOM 774 C C . LYS A 1 102 ? 12.307 -31.523 3.696 1.00 22.94 287 LYS A C 1
ATOM 775 O O . LYS A 1 102 ? 12.709 -32.385 2.907 1.00 22.51 287 LYS A O 1
ATOM 781 N N . ILE A 1 103 ? 12.870 -30.318 3.778 1.00 24.97 288 ILE A N 1
ATOM 782 C CA . ILE A 1 103 ? 14.051 -29.984 2.988 1.00 23.89 288 ILE A CA 1
ATOM 783 C C . ILE A 1 103 ? 15.228 -30.875 3.365 1.00 23.02 288 ILE A C 1
ATOM 784 O O . ILE A 1 103 ? 16.114 -31.141 2.539 1.00 25.10 288 ILE A O 1
ATOM 789 N N . LYS A 1 104 ? 15.244 -31.376 4.594 1.00 21.75 289 LYS A N 1
ATOM 790 C CA . LYS A 1 104 ? 16.282 -32.291 5.035 1.00 21.71 289 LYS A CA 1
ATOM 791 C C . LYS A 1 104 ? 15.848 -33.742 4.932 1.00 23.26 289 LYS A C 1
ATOM 792 O O . LYS A 1 104 ? 16.593 -34.632 5.358 1.00 20.70 289 LYS A O 1
ATOM 798 N N . GLY A 1 105 ? 14.666 -33.999 4.374 1.00 19.00 290 GLY A N 1
ATOM 799 C CA . GLY A 1 105 ? 14.227 -35.360 4.184 1.00 18.01 290 GLY A CA 1
ATOM 800 C C . GLY A 1 105 ? 13.915 -36.103 5.457 1.00 20.26 290 GLY A C 1
ATOM 801 O O . GLY A 1 105 ? 13.913 -37.339 5.454 1.00 18.24 290 GLY A O 1
ATOM 802 N N . LYS A 1 106 ? 13.637 -35.385 6.544 1.00 16.90 291 LYS A N 1
ATOM 803 C CA . LYS A 1 106 ? 13.397 -35.983 7.849 1.00 19.33 291 LYS A CA 1
ATOM 804 C C . LYS A 1 106 ? 11.918 -36.322 8.058 1.00 20.28 291 LYS A C 1
ATOM 805 O O . LYS A 1 106 ? 11.009 -35.732 7.459 1.00 21.32 291 LYS A O 1
ATOM 811 N N . LEU A 1 107 ? 11.694 -37.290 8.938 1.00 14.52 292 LEU A N 1
ATOM 812 C CA . LEU A 1 107 ? 10.357 -37.623 9.385 1.00 18.09 292 LEU A CA 1
ATOM 813 C C . LEU A 1 107 ? 9.862 -36.567 10.365 1.00 20.95 292 LEU A C 1
ATOM 814 O O . LEU A 1 107 ? 10.596 -36.124 11.254 1.00 24.84 292 LEU A O 1
ATOM 819 N N . ILE A 1 108 ? 8.613 -36.164 10.202 1.00 21.77 293 ILE A N 1
ATOM 820 C CA . ILE A 1 108 ? 8.046 -35.117 11.033 1.00 23.55 293 ILE A CA 1
ATOM 821 C C . ILE A 1 108 ? 7.140 -35.786 12.028 1.00 18.62 293 ILE A C 1
ATOM 822 O O . ILE A 1 108 ? 6.413 -36.686 11.628 1.00 19.38 293 ILE A O 1
ATOM 827 N N . GLN B 2 1 ? 21.030 9.138 26.826 1.00 46.53 26 GLN B N 1
ATOM 828 C CA . GLN B 2 1 ? 21.443 8.439 28.035 1.00 44.86 26 GLN B CA 1
ATOM 829 C C . GLN B 2 1 ? 20.319 8.462 29.081 1.00 38.91 26 GLN B C 1
ATOM 830 O O . GLN B 2 1 ? 19.246 9.005 28.821 1.00 43.42 26 GLN B O 1
ATOM 836 N N . PHE B 2 2 ? 20.555 7.855 30.243 1.00 31.11 27 PHE B N 1
ATOM 837 C CA . PHE B 2 2 ? 19.543 7.729 31.283 1.00 29.98 27 PHE B CA 1
ATOM 838 C C . PHE B 2 2 ? 19.742 8.784 32.365 1.00 26.28 27 PHE B C 1
ATOM 839 O O . PHE B 2 2 ? 20.814 9.369 32.508 1.00 25.55 27 PHE B O 1
ATOM 847 N N . MET B 2 3 ? 18.679 9.000 33.139 1.00 20.34 28 MET B N 1
ATOM 848 C CA . MET B 2 3 ? 18.654 10.010 34.188 1.00 23.81 28 MET B CA 1
ATOM 849 C C . MET B 2 3 ? 19.222 9.484 35.509 1.00 26.13 28 MET B C 1
ATOM 850 O O . MET B 2 3 ? 19.873 10.227 36.253 1.00 25.08 28 MET B O 1
ATOM 855 N N . ASN B 2 4 ? 18.978 8.214 35.825 1.00 26.00 29 ASN B N 1
ATOM 856 C CA . ASN B 2 4 ? 19.378 7.630 37.102 1.00 23.03 29 ASN B CA 1
ATOM 857 C C . ASN B 2 4 ? 20.850 7.247 37.033 1.00 22.15 29 ASN B C 1
ATOM 858 O O . ASN B 2 4 ? 21.229 6.346 36.280 1.00 21.17 29 ASN B O 1
ATOM 863 N N . LYS B 2 5 ? 21.692 7.946 37.787 1.00 19.83 30 LYS B N 1
ATOM 864 C CA . LYS B 2 5 ? 23.108 7.605 37.870 1.00 21.16 30 LYS B CA 1
ATOM 865 C C . LYS B 2 5 ? 23.476 7.432 39.330 1.00 17.07 30 LYS B C 1
ATOM 866 O O . LYS B 2 5 ? 23.188 8.313 40.144 1.00 15.86 30 LYS B O 1
ATOM 872 N N . GLN B 2 6 ? 24.090 6.295 39.666 1.00 16.51 31 GLN B N 1
ATOM 873 C CA . GLN B 2 6 ? 24.403 6.003 41.062 1.00 17.44 31 GLN B CA 1
ATOM 874 C C . GLN B 2 6 ? 25.753 5.315 41.211 1.00 14.99 31 GLN B C 1
ATOM 875 O O . GLN B 2 6 ? 26.098 4.424 40.435 1.00 20.23 31 GLN B O 1
ATOM 881 N N . ARG B 2 7 ? 26.495 5.710 42.240 1.00 13.06 32 ARG B N 1
ATOM 882 C CA . ARG B 2 7 ? 27.685 4.991 42.674 1.00 17.43 32 ARG B CA 1
ATOM 883 C C . ARG B 2 7 ? 27.655 4.935 44.200 1.00 17.14 32 ARG B C 1
ATOM 884 O O . ARG B 2 7 ? 27.543 5.972 44.868 1.00 13.01 32 ARG B O 1
ATOM 892 N N . THR B 2 8 ? 27.711 3.723 44.752 1.00 16.95 33 THR B N 1
ATOM 893 C CA . THR B 2 8 ? 27.540 3.499 46.187 1.00 16.80 33 THR B CA 1
ATOM 894 C C . THR B 2 8 ? 28.859 3.021 46.774 1.00 15.66 33 THR B C 1
ATOM 895 O O . THR B 2 8 ? 29.411 2.005 46.329 1.00 17.72 33 THR B O 1
ATOM 899 N N . LEU B 2 9 ? 29.355 3.731 47.776 1.00 13.41 34 LEU B N 1
ATOM 900 C CA . LEU B 2 9 ? 30.558 3.282 48.471 1.00 15.32 34 LEU B CA 1
ATOM 901 C C . LEU B 2 9 ? 30.178 2.221 49.507 1.00 18.06 34 LEU B C 1
ATOM 902 O O . LEU B 2 9 ? 29.365 2.482 50.401 1.00 17.31 34 LEU B O 1
ATOM 907 N N . LEU B 2 10 ? 30.745 1.022 49.353 1.00 13.77 35 LEU B N 1
ATOM 908 C CA . LEU B 2 10 ? 30.506 -0.124 50.221 1.00 16.03 35 LEU B CA 1
ATOM 909 C C . LEU B 2 10 ? 31.687 -0.252 51.179 1.00 18.67 35 LEU B C 1
ATOM 910 O O . LEU B 2 10 ? 32.767 -0.672 50.766 1.00 14.42 35 LEU B O 1
ATOM 915 N N . ILE B 2 11 ? 31.479 0.106 52.453 1.00 20.19 36 ILE B N 1
ATOM 916 C CA . ILE B 2 11 ? 32.499 0.056 53.496 1.00 20.28 36 ILE B CA 1
ATOM 917 C C . ILE B 2 11 ? 31.912 -0.633 54.718 1.00 17.87 36 ILE B C 1
ATOM 918 O O . ILE B 2 11 ? 30.707 -0.556 54.979 1.00 21.98 36 ILE B O 1
ATOM 923 N N . SER B 2 12 ? 32.775 -1.275 55.491 1.00 13.99 37 SER B N 1
ATOM 924 C CA . SER B 2 12 ? 32.424 -1.773 56.810 1.00 18.42 37 SER B CA 1
ATOM 925 C C . SER B 2 12 ? 33.457 -1.296 57.827 1.00 19.17 37 SER B C 1
ATOM 926 O O . SER B 2 12 ? 34.559 -0.883 57.467 1.00 19.24 37 SER B O 1
ATOM 929 N N . SER B 2 13 ? 33.082 -1.348 59.109 1.00 16.97 38 SER B N 1
ATOM 930 C CA . SER B 2 13 ? 34.021 -1.077 60.182 1.00 16.75 38 SER B CA 1
ATOM 931 C C . SER B 2 13 ? 34.920 -2.292 60.417 1.00 19.86 38 SER B C 1
ATOM 932 O O . SER B 2 13 ? 34.782 -3.342 59.782 1.00 20.75 38 SER B O 1
ATOM 935 N N . ARG B 2 14 ? 35.874 -2.138 61.327 1.00 20.60 39 ARG B N 1
ATOM 936 C CA . ARG B 2 14 ? 36.612 -3.291 61.819 1.00 23.36 39 ARG B CA 1
ATOM 937 C C . ARG B 2 14 ? 35.705 -4.153 62.686 1.00 19.25 39 ARG B C 1
ATOM 938 O O . ARG B 2 14 ? 34.769 -3.664 63.323 1.00 20.11 39 ARG B O 1
ATOM 946 N N . GLY B 2 15 ? 35.982 -5.447 62.695 1.00 16.27 40 GLY B N 1
ATOM 947 C CA . GLY B 2 15 ? 35.281 -6.348 63.578 1.00 14.26 40 GLY B CA 1
ATOM 948 C C . GLY B 2 15 ? 34.092 -7.062 62.978 1.00 18.54 40 GLY B C 1
ATOM 949 O O . GLY B 2 15 ? 33.313 -7.662 63.729 1.00 21.52 40 GLY B O 1
ATOM 950 N N . VAL B 2 16 ? 33.920 -7.022 61.656 1.00 19.86 41 VAL B N 1
ATOM 951 C CA . VAL B 2 16 ? 32.784 -7.696 61.044 1.00 17.01 41 VAL B CA 1
ATOM 952 C C . VAL B 2 16 ? 32.921 -9.209 61.187 1.00 19.36 41 VAL B C 1
ATOM 953 O O . VAL B 2 16 ? 34.000 -9.780 60.984 1.00 23.79 41 VAL B O 1
ATOM 957 N N . ASN B 2 17 ? 31.816 -9.857 61.561 1.00 23.04 42 ASN B N 1
ATOM 958 C CA . ASN B 2 17 ? 31.619 -11.310 61.614 1.00 25.80 42 ASN B CA 1
ATOM 959 C C . ASN B 2 17 ? 31.948 -12.018 60.323 1.00 22.10 42 ASN B C 1
ATOM 960 O O . ASN B 2 17 ? 31.985 -11.391 59.263 1.00 19.44 42 ASN B O 1
ATOM 965 N N . TYR B 2 18 ? 32.075 -13.344 60.396 1.00 20.58 43 TYR B N 1
ATOM 966 C CA . TYR B 2 18 ? 32.011 -14.139 59.179 1.00 21.98 43 TYR B CA 1
ATOM 967 C C . TYR B 2 18 ? 30.678 -13.924 58.482 1.00 20.34 43 TYR B C 1
ATOM 968 O O . TYR B 2 18 ? 30.629 -13.727 57.262 1.00 20.54 43 TYR B O 1
ATOM 977 N N . ARG B 2 19 ? 29.585 -13.923 59.248 1.00 17.35 44 ARG B N 1
ATOM 978 C CA . ARG B 2 19 ? 28.280 -13.716 58.638 1.00 18.48 44 ARG B CA 1
ATOM 979 C C . ARG B 2 19 ? 28.158 -12.307 58.074 1.00 19.12 44 ARG B C 1
ATOM 980 O O . ARG B 2 19 ? 27.625 -12.134 56.974 1.00 21.49 44 ARG B O 1
ATOM 988 N N . HIS B 2 20 ? 28.677 -11.295 58.786 1.00 16.47 45 HIS B N 1
ATOM 989 C CA . HIS B 2 20 ? 28.671 -9.933 58.248 1.00 16.71 45 HIS B CA 1
ATOM 990 C C . HIS B 2 20 ? 29.423 -9.870 56.923 1.00 19.17 45 HIS B C 1
ATOM 991 O O . HIS B 2 20 ? 28.908 -9.350 55.925 1.00 19.33 45 HIS B O 1
ATOM 998 N N . ARG B 2 21 ? 30.645 -10.412 56.895 1.00 19.71 46 ARG B N 1
ATOM 999 C CA . ARG B 2 21 ? 31.474 -10.367 55.693 1.00 19.40 46 ARG B CA 1
ATOM 1000 C C . ARG B 2 21 ? 30.766 -11.014 54.511 1.00 20.25 46 ARG B C 1
ATOM 1001 O O . ARG B 2 21 ? 30.896 -10.548 53.374 1.00 22.37 46 ARG B O 1
ATOM 1009 N N . HIS B 2 22 ? 30.028 -12.101 54.759 1.00 15.58 47 HIS B N 1
ATOM 1010 C CA . HIS B 2 22 ? 29.335 -12.786 53.671 1.00 22.70 47 HIS B CA 1
ATOM 1011 C C . HIS B 2 22 ? 28.241 -11.901 53.093 1.00 21.12 47 HIS B C 1
ATOM 1012 O O . HIS B 2 22 ? 27.991 -11.921 51.883 1.00 22.84 47 HIS B O 1
ATOM 1019 N N . LEU B 2 23 ? 27.578 -11.127 53.953 1.00 19.66 48 LEU B N 1
ATOM 1020 C CA . LEU B 2 23 ? 26.613 -10.133 53.501 1.00 19.12 48 LEU B CA 1
ATOM 1021 C C . LEU B 2 23 ? 27.267 -9.108 52.581 1.00 15.69 48 LEU B C 1
ATOM 1022 O O . LEU B 2 23 ? 26.750 -8.811 51.500 1.00 15.48 48 LEU B O 1
ATOM 1027 N N . ILE B 2 24 ? 28.408 -8.549 52.997 1.00 15.19 49 ILE B N 1
ATOM 1028 C CA . ILE B 2 24 ? 29.087 -7.566 52.157 1.00 20.41 49 ILE B CA 1
ATOM 1029 C C . ILE B 2 24 ? 29.413 -8.171 50.799 1.00 19.69 49 ILE B C 1
ATOM 1030 O O . ILE B 2 24 ? 29.180 -7.556 49.753 1.00 19.21 49 ILE B O 1
ATOM 1035 N N . GLN B 2 25 ? 29.964 -9.385 50.804 1.00 17.56 50 GLN B N 1
ATOM 1036 C CA . GLN B 2 25 ? 30.227 -10.094 49.561 1.00 21.13 50 GLN B CA 1
ATOM 1037 C C . GLN B 2 25 ? 28.972 -10.161 48.713 1.00 21.24 50 GLN B C 1
ATOM 1038 O O . GLN B 2 25 ? 28.983 -9.795 47.530 1.00 21.19 50 GLN B O 1
ATOM 1044 N N . ASP B 2 26 ? 27.871 -10.616 49.319 1.00 19.12 51 ASP B N 1
ATOM 1045 C CA . ASP B 2 26 ? 26.625 -10.794 48.582 1.00 18.24 51 ASP B CA 1
ATOM 1046 C C . ASP B 2 26 ? 26.192 -9.505 47.922 1.00 17.13 51 ASP B C 1
ATOM 1047 O O . ASP B 2 26 ? 25.816 -9.493 46.744 1.00 14.42 51 ASP B O 1
ATOM 1052 N N . LEU B 2 27 ? 26.226 -8.409 48.680 1.00 14.10 52 LEU B N 1
ATOM 1053 C CA . LEU B 2 27 ? 25.796 -7.122 48.149 1.00 15.86 52 LEU B CA 1
ATOM 1054 C C . LEU B 2 27 ? 26.767 -6.603 47.095 1.00 15.64 52 LEU B C 1
ATOM 1055 O O . LEU B 2 27 ? 26.345 -5.996 46.104 1.00 16.46 52 LEU B O 1
ATOM 1060 N N . SER B 2 28 ? 28.068 -6.836 47.274 1.00 15.69 53 SER B N 1
ATOM 1061 C CA . SER B 2 28 ? 28.991 -6.475 46.205 1.00 16.85 53 SER B CA 1
ATOM 1062 C C . SER B 2 28 ? 28.628 -7.194 44.908 1.00 16.31 53 SER B C 1
ATOM 1063 O O . SER B 2 28 ? 28.626 -6.585 43.835 1.00 21.67 53 SER B O 1
ATOM 1066 N N . GLY B 2 29 ? 28.291 -8.484 44.991 1.00 14.91 54 GLY B N 1
ATOM 1067 C CA . GLY B 2 29 ? 27.865 -9.204 43.803 1.00 16.94 54 GLY B CA 1
ATOM 1068 C C . GLY B 2 29 ? 26.561 -8.675 43.235 1.00 19.43 54 GLY B C 1
ATOM 1069 O O . GLY B 2 29 ? 26.421 -8.512 42.019 1.00 16.89 54 GLY B O 1
ATOM 1070 N N . LEU B 2 30 ? 25.589 -8.389 44.114 1.00 13.59 55 LEU B N 1
ATOM 1071 C CA . LEU B 2 30 ? 24.277 -7.930 43.681 1.00 14.24 55 LEU B CA 1
ATOM 1072 C C . LEU B 2 30 ? 24.283 -6.484 43.207 1.00 17.42 55 LEU B C 1
ATOM 1073 O O . LEU B 2 30 ? 23.388 -6.110 42.447 1.00 14.34 55 LEU B O 1
ATOM 1078 N N . LEU B 2 31 ? 25.251 -5.660 43.631 1.00 13.10 56 LEU B N 1
ATOM 1079 C CA . LEU B 2 31 ? 25.250 -4.233 43.291 1.00 17.15 56 LEU B CA 1
ATOM 1080 C C . LEU B 2 31 ? 26.524 -3.910 42.516 1.00 18.64 56 LEU B C 1
ATOM 1081 O O . LEU B 2 31 ? 27.552 -3.520 43.102 1.00 16.39 56 LEU B O 1
ATOM 1086 N N . PRO B 2 32 ? 26.508 -4.067 41.189 1.00 20.70 57 PRO B N 1
ATOM 1087 C CA . PRO B 2 32 ? 27.712 -3.752 40.401 1.00 13.99 57 PRO B CA 1
ATOM 1088 C C . PRO B 2 32 ? 28.110 -2.295 40.452 1.00 13.48 57 PRO B C 1
ATOM 1089 O O . PRO B 2 32 ? 29.278 -1.984 40.205 1.00 15.80 57 PRO B O 1
ATOM 1093 N N . HIS B 2 33 ? 27.182 -1.387 40.730 1.00 13.35 58 HIS B N 1
ATOM 1094 C CA . HIS B 2 33 ? 27.504 0.024 40.936 1.00 14.48 58 HIS B CA 1
ATOM 1095 C C . HIS B 2 33 ? 28.153 0.304 42.291 1.00 16.65 58 HIS B C 1
ATOM 1096 O O . HIS B 2 33 ? 28.364 1.478 42.623 1.00 18.19 58 HIS B O 1
ATOM 1103 N N . SER B 2 34 ? 28.446 -0.716 43.082 1.00 14.87 59 SER B N 1
ATOM 1104 C CA . SER B 2 34 ? 29.047 -0.492 44.383 1.00 15.76 59 SER B CA 1
ATOM 1105 C C . SER B 2 34 ? 30.557 -0.635 44.286 1.00 16.67 59 SER B C 1
ATOM 1106 O O . SER B 2 34 ? 31.084 -1.326 43.420 1.00 15.78 59 SER B O 1
ATOM 1109 N N . ARG B 2 35 ? 31.255 0.030 45.197 1.00 17.43 60 ARG B N 1
ATOM 1110 C CA . ARG B 2 35 ? 32.711 0.020 45.235 1.00 20.25 60 ARG B CA 1
ATOM 1111 C C . ARG B 2 35 ? 33.138 -0.327 46.652 1.00 19.90 60 ARG B C 1
ATOM 1112 O O . ARG B 2 35 ? 32.939 0.467 47.578 1.00 18.09 60 ARG B O 1
ATOM 1120 N N . LYS B 2 36 ? 33.699 -1.520 46.818 1.00 16.81 61 LYS B N 1
ATOM 1121 C CA . LYS B 2 36 ? 34.097 -2.025 48.121 1.00 17.35 61 LYS B CA 1
ATOM 1122 C C . LYS B 2 36 ? 35.510 -1.545 48.427 1.00 19.10 61 LYS B C 1
ATOM 1123 O O . LYS B 2 36 ? 36.447 -1.833 47.675 1.00 21.02 61 LYS B O 1
ATOM 1129 N N . GLU B 2 37 ? 35.664 -0.829 49.527 1.00 18.46 62 GLU B N 1
ATOM 1130 C CA . GLU B 2 37 ? 36.962 -0.263 49.873 1.00 22.20 62 GLU B CA 1
ATOM 1131 C C . GLU B 2 37 ? 37.393 -0.784 51.242 1.00 21.13 62 GLU B C 1
ATOM 1132 O O . GLU B 2 37 ? 36.577 -1.409 51.930 1.00 24.45 62 GLU B O 1
ATOM 1138 N N . PRO B 2 38 ? 38.651 -0.590 51.665 1.00 23.33 63 PRO B N 1
ATOM 1139 C CA . PRO B 2 38 ? 39.072 -1.113 52.966 1.00 22.63 63 PRO B CA 1
ATOM 1140 C C . PRO B 2 38 ? 38.289 -0.463 54.098 1.00 23.75 63 PRO B C 1
ATOM 1141 O O . PRO B 2 38 ? 37.698 0.608 53.948 1.00 23.04 63 PRO B O 1
ATOM 1145 N N . LYS B 2 39 ? 38.316 -1.127 55.250 1.00 24.99 64 LYS B N 1
ATOM 1146 C CA . LYS B 2 39 ? 37.490 -0.747 56.390 1.00 25.84 64 LYS B CA 1
ATOM 1147 C C . LYS B 2 39 ? 37.824 0.644 56.919 1.00 20.75 64 LYS B C 1
ATOM 1148 O O . LYS B 2 39 ? 38.930 1.156 56.756 1.00 24.34 64 LYS B O 1
ATOM 1154 N N . LEU B 2 40 ? 36.837 1.254 57.563 1.00 28.71 65 LEU B N 1
ATOM 1155 C CA . LEU B 2 40 ? 36.992 2.578 58.165 1.00 28.26 65 LEU B CA 1
ATOM 1156 C C . LEU B 2 40 ? 38.004 2.506 59.293 1.00 24.58 65 LEU B C 1
ATOM 1157 O O . LEU B 2 40 ? 38.079 1.489 59.985 1.00 26.63 65 LEU B O 1
ATOM 1162 N N . ASP B 2 45 ? 35.228 11.706 62.981 1.00 27.07 70 ASP B N 1
ATOM 1163 C CA . ASP B 2 45 ? 35.069 10.253 63.033 1.00 28.86 70 ASP B CA 1
ATOM 1164 C C . ASP B 2 45 ? 34.266 9.740 61.838 1.00 27.24 70 ASP B C 1
ATOM 1165 O O . ASP B 2 45 ? 34.767 9.780 60.729 1.00 27.29 70 ASP B O 1
ATOM 1170 N N . LEU B 2 46 ? 33.028 9.270 62.044 1.00 22.96 71 LEU B N 1
ATOM 1171 C CA . LEU B 2 46 ? 32.239 8.771 60.917 1.00 23.80 71 LEU B CA 1
ATOM 1172 C C . LEU B 2 46 ? 32.070 9.833 59.834 1.00 26.59 71 LEU B C 1
ATOM 1173 O O . LEU B 2 46 ? 31.920 9.501 58.650 1.00 21.09 71 LEU B O 1
ATOM 1178 N N . GLN B 2 47 ? 32.105 11.112 60.215 1.00 23.31 72 GLN B N 1
ATOM 1179 C CA . GLN B 2 47 ? 32.176 12.187 59.233 1.00 27.94 72 GLN B CA 1
ATOM 1180 C C . GLN B 2 47 ? 33.209 11.902 58.133 1.00 26.84 72 GLN B C 1
ATOM 1181 O O . GLN B 2 47 ? 33.049 12.365 56.999 1.00 24.55 72 GLN B O 1
ATOM 1187 N N . GLN B 2 48 ? 34.247 11.107 58.426 1.00 23.04 73 GLN B N 1
ATOM 1188 C CA . GLN B 2 48 ? 35.271 10.848 57.418 1.00 26.23 73 GLN B CA 1
ATOM 1189 C C . GLN B 2 48 ? 34.779 9.972 56.270 1.00 26.28 73 GLN B C 1
ATOM 1190 O O . GLN B 2 48 ? 35.489 9.865 55.259 1.00 24.43 73 GLN B O 1
ATOM 1196 N N . LEU B 2 49 ? 33.586 9.373 56.377 1.00 21.25 74 LEU B N 1
ATOM 1197 C CA . LEU B 2 49 ? 33.018 8.660 55.237 1.00 20.40 74 LEU B CA 1
ATOM 1198 C C . LEU B 2 49 ? 32.662 9.595 54.089 1.00 18.76 74 LEU B C 1
ATOM 1199 O O . LEU B 2 49 ? 32.561 9.135 52.950 1.00 17.59 74 LEU B O 1
ATOM 1204 N N . ASN B 2 50 ? 32.469 10.889 54.363 1.00 19.68 75 ASN B N 1
ATOM 1205 C CA . ASN B 2 50 ? 32.213 11.853 53.295 1.00 20.73 75 ASN B CA 1
ATOM 1206 C C . ASN B 2 50 ? 33.456 12.076 52.435 1.00 24.42 75 ASN B C 1
ATOM 1207 O O . ASN B 2 50 ? 33.368 12.103 51.201 1.00 20.31 75 ASN B O 1
ATOM 1212 N N . GLU B 2 51 ? 34.621 12.234 53.070 1.00 25.86 76 GLU B N 1
ATOM 1213 C CA . GLU B 2 51 ? 35.861 12.404 52.321 1.00 23.20 76 GLU B CA 1
ATOM 1214 C C . GLU B 2 51 ? 36.200 11.154 51.533 1.00 21.42 76 GLU B C 1
ATOM 1215 O O . GLU B 2 51 ? 36.651 11.240 50.389 1.00 21.81 76 GLU B O 1
ATOM 1221 N N . ILE B 2 52 ? 36.007 9.982 52.132 1.00 18.23 77 ILE B N 1
ATOM 1222 C CA . ILE B 2 52 ? 36.269 8.747 51.403 1.00 17.01 77 ILE B CA 1
ATOM 1223 C C . ILE B 2 52 ? 35.349 8.636 50.194 1.00 22.88 77 ILE B C 1
ATOM 1224 O O . ILE B 2 52 ? 35.781 8.231 49.104 1.00 19.95 77 ILE B O 1
ATOM 1229 N N . ALA B 2 53 ? 34.076 9.023 50.350 1.00 18.77 78 ALA B N 1
ATOM 1230 C CA . ALA B 2 53 ? 33.161 8.947 49.217 1.00 17.12 78 ALA B CA 1
ATOM 1231 C C . ALA B 2 53 ? 33.641 9.838 48.085 1.00 20.38 78 ALA B C 1
ATOM 1232 O O . ALA B 2 53 ? 33.526 9.477 46.908 1.00 19.22 78 ALA B O 1
ATOM 1234 N N . GLU B 2 54 ? 34.192 11.008 48.423 1.00 21.75 79 GLU B N 1
ATOM 1235 C CA . GLU B 2 54 ? 34.666 11.918 47.388 1.00 21.77 79 GLU B CA 1
ATOM 1236 C C . GLU B 2 54 ? 35.903 11.368 46.702 1.00 17.44 79 GLU B C 1
ATOM 1237 O O . GLU B 2 54 ? 36.151 11.677 45.533 1.00 20.98 79 GLU B O 1
ATOM 1243 N N . LEU B 2 55 ? 36.682 10.549 47.409 1.00 20.40 80 LEU B N 1
ATOM 1244 C CA . LEU B 2 55 ? 37.891 9.975 46.828 1.00 19.37 80 LEU B CA 1
ATOM 1245 C C . LEU B 2 55 ? 37.559 8.969 45.732 1.00 18.66 80 LEU B C 1
ATOM 1246 O O . LEU B 2 55 ? 38.178 8.982 44.668 1.00 21.96 80 LEU B O 1
ATOM 1251 N N . TYR B 2 56 ? 36.580 8.104 45.964 1.00 17.09 81 TYR B N 1
ATOM 1252 C CA . TYR B 2 56 ? 36.121 7.165 44.956 1.00 17.10 81 TYR B CA 1
ATOM 1253 C C . TYR B 2 56 ? 34.845 7.638 44.264 1.00 20.05 81 TYR B C 1
ATOM 1254 O O . TYR B 2 56 ? 34.216 6.859 43.547 1.00 19.35 81 TYR B O 1
ATOM 1263 N N . ASN B 2 57 ? 34.449 8.889 44.481 1.00 20.89 82 ASN B N 1
ATOM 1264 C CA . ASN B 2 57 ? 33.377 9.557 43.748 1.00 19.00 82 ASN B CA 1
ATOM 1265 C C . ASN B 2 57 ? 32.079 8.746 43.778 1.00 22.62 82 ASN B C 1
ATOM 1266 O O . ASN B 2 57 ? 31.523 8.347 42.747 1.00 18.30 82 ASN B O 1
ATOM 1271 N N . CYS B 2 58 ? 31.603 8.510 44.995 1.00 15.94 83 CYS B N 1
ATOM 1272 C CA . CYS B 2 58 ? 30.304 7.909 45.216 1.00 15.41 83 CYS B CA 1
ATOM 1273 C C . CYS B 2 58 ? 29.350 8.960 45.752 1.00 14.52 83 CYS B C 1
ATOM 1274 O O . CYS B 2 58 ? 29.751 9.845 46.503 1.00 18.57 83 CYS B O 1
ATOM 1277 N N . ASN B 2 59 ? 28.094 8.874 45.349 1.00 16.45 84 ASN B N 1
ATOM 1278 C CA . ASN B 2 59 ? 27.054 9.753 45.860 1.00 17.41 84 ASN B CA 1
ATOM 1279 C C . ASN B 2 59 ? 26.177 9.067 46.905 1.00 15.55 84 ASN B C 1
ATOM 1280 O O . ASN B 2 59 ? 25.224 9.675 47.390 1.00 15.61 84 ASN B O 1
ATOM 1285 N N . ASN B 2 60 ? 26.493 7.825 47.265 1.00 15.79 85 ASN B N 1
ATOM 1286 C CA . ASN B 2 60 ? 25.768 7.045 48.260 1.00 14.74 85 ASN B CA 1
ATOM 1287 C C . ASN B 2 60 ? 26.803 6.351 49.131 1.00 12.93 85 ASN B C 1
ATOM 1288 O O . ASN B 2 60 ? 27.848 5.943 48.633 1.00 14.90 85 ASN B O 1
ATOM 1293 N N . VAL B 2 61 ? 26.531 6.197 50.423 1.00 15.32 86 VAL B N 1
ATOM 1294 C CA . VAL B 2 61 ? 27.355 5.308 51.239 1.00 16.23 86 VAL B CA 1
ATOM 1295 C C . VAL B 2 61 ? 26.500 4.214 51.880 1.00 18.59 86 VAL B C 1
ATOM 1296 O O . VAL B 2 61 ? 25.383 4.462 52.351 1.00 19.41 86 VAL B O 1
ATOM 1300 N N . LEU B 2 62 ? 27.032 2.994 51.847 1.00 12.70 87 LEU B N 1
ATOM 1301 C CA . LEU B 2 62 ? 26.560 1.832 52.585 1.00 13.29 87 LEU B CA 1
ATOM 1302 C C . LEU B 2 62 ? 27.702 1.467 53.527 1.00 16.39 87 LEU B C 1
ATOM 1303 O O . LEU B 2 62 ? 28.663 0.795 53.136 1.00 10.47 87 LEU B O 1
ATOM 1308 N N . PHE B 2 63 ? 27.577 1.898 54.768 1.00 16.36 88 PHE B N 1
ATOM 1309 C CA . PHE B 2 63 ? 28.570 1.681 55.792 1.00 13.96 88 PHE B CA 1
ATOM 1310 C C . PHE B 2 63 ? 28.017 0.676 56.794 1.00 14.72 88 PHE B C 1
ATOM 1311 O O . PHE B 2 63 ? 27.011 0.949 57.456 1.00 16.77 88 PHE B O 1
ATOM 1319 N N . PHE B 2 64 ? 28.665 -0.476 56.906 1.00 14.75 89 PHE B N 1
ATOM 1320 C CA . PHE B 2 64 ? 28.268 -1.509 57.860 1.00 14.10 89 PHE B CA 1
ATOM 1321 C C . PHE B 2 64 ? 29.153 -1.440 59.100 1.00 17.84 89 PHE B C 1
ATOM 1322 O O . PHE B 2 64 ? 30.376 -1.618 59.019 1.00 17.55 89 PHE B O 1
ATOM 1330 N N . GLU B 2 65 ? 28.535 -1.192 60.244 1.00 17.27 90 GLU B N 1
ATOM 1331 C CA . GLU B 2 65 ? 29.239 -1.007 61.507 1.00 19.06 90 GLU B CA 1
ATOM 1332 C C . GLU B 2 65 ? 28.955 -2.201 62.408 1.00 19.08 90 GLU B C 1
ATOM 1333 O O . GLU B 2 65 ? 27.795 -2.468 62.732 1.00 19.96 90 GLU B O 1
ATOM 1339 N N . ALA B 2 66 ? 30.005 -2.892 62.833 1.00 19.80 91 ALA B N 1
ATOM 1340 C CA . ALA B 2 66 ? 29.879 -4.056 63.694 1.00 23.55 91 ALA B CA 1
ATOM 1341 C C . ALA B 2 66 ? 30.275 -3.688 65.122 1.00 21.30 91 ALA B C 1
ATOM 1342 O O . ALA B 2 66 ? 31.275 -3.001 65.336 1.00 26.74 91 ALA B O 1
ATOM 1344 N N . ARG B 2 67 ? 29.474 -4.136 66.092 1.00 20.05 92 ARG B N 1
ATOM 1345 C CA . ARG B 2 67 ? 29.716 -3.905 67.512 1.00 26.24 92 ARG B CA 1
ATOM 1346 C C . ARG B 2 67 ? 29.838 -5.237 68.237 1.00 29.81 92 ARG B C 1
ATOM 1347 O O . ARG B 2 67 ? 29.020 -6.140 68.027 1.00 30.50 92 ARG B O 1
ATOM 1355 N N . LYS B 2 68 ? 30.841 -5.346 69.104 1.00 31.62 93 LYS B N 1
ATOM 1356 C CA . LYS B 2 68 ? 30.975 -6.484 70.006 1.00 42.45 93 LYS B CA 1
ATOM 1357 C C . LYS B 2 68 ? 30.935 -7.808 69.250 1.00 40.96 93 LYS B C 1
ATOM 1358 O O . LYS B 2 68 ? 30.412 -8.808 69.744 1.00 39.12 93 LYS B O 1
ATOM 1364 N N . HIS B 2 69 ? 31.481 -7.793 68.034 1.00 40.02 94 HIS B N 1
ATOM 1365 C CA . HIS B 2 69 ? 31.629 -8.944 67.146 1.00 42.25 94 HIS B CA 1
ATOM 1366 C C . HIS B 2 69 ? 30.298 -9.590 66.780 1.00 37.35 94 HIS B C 1
ATOM 1367 O O . HIS B 2 69 ? 30.289 -10.746 66.347 1.00 36.65 94 HIS B O 1
ATOM 1374 N N . GLN B 2 70 ? 29.154 -8.912 66.938 1.00 35.18 95 GLN B N 1
ATOM 1375 C CA . GLN B 2 70 ? 27.898 -9.621 66.683 1.00 35.28 95 GLN B CA 1
ATOM 1376 C C . GLN B 2 70 ? 26.699 -8.737 66.328 1.00 31.22 95 GLN B C 1
ATOM 1377 O O . GLN B 2 70 ? 25.782 -9.202 65.639 1.00 29.33 95 GLN B O 1
ATOM 1383 N N . ASP B 2 71 ? 26.667 -7.485 66.785 1.00 25.15 96 ASP B N 1
ATOM 1384 C CA . ASP B 2 71 ? 25.579 -6.585 66.424 1.00 26.99 96 ASP B CA 1
ATOM 1385 C C . ASP B 2 71 ? 25.977 -5.790 65.188 1.00 24.18 96 ASP B C 1
ATOM 1386 O O . ASP B 2 71 ? 27.032 -5.147 65.171 1.00 25.64 96 ASP B O 1
ATOM 1391 N N . LEU B 2 72 ? 25.122 -5.814 64.166 1.00 22.13 97 LEU B N 1
ATOM 1392 C CA . LEU B 2 72 ? 25.427 -5.201 62.880 1.00 18.87 97 LEU B CA 1
ATOM 1393 C C . LEU B 2 72 ? 24.462 -4.061 62.613 1.00 18.03 97 LEU B C 1
ATOM 1394 O O . LEU B 2 72 ? 23.244 -4.244 62.711 1.00 14.73 97 LEU B O 1
ATOM 1399 N N . TYR B 2 73 ? 25.021 -2.900 62.263 1.00 14.41 98 TYR B N 1
ATOM 1400 C CA . TYR B 2 73 ? 24.284 -1.702 61.896 1.00 17.04 98 TYR B CA 1
ATOM 1401 C C . TYR B 2 73 ? 24.645 -1.296 60.478 1.00 17.03 98 TYR B C 1
ATOM 1402 O O . TYR B 2 73 ? 25.796 -1.440 60.054 1.00 15.64 98 TYR B O 1
ATOM 1411 N N . LEU B 2 74 ? 23.649 -0.807 59.747 1.00 14.65 99 LEU B N 1
ATOM 1412 C CA . LEU B 2 74 ? 23.832 -0.276 58.406 1.00 15.42 99 LEU B CA 1
ATOM 1413 C C . LEU B 2 74 ? 23.560 1.224 58.438 1.00 16.77 99 LEU B C 1
ATOM 1414 O O . LEU B 2 74 ? 22.470 1.648 58.838 1.00 15.12 99 LEU B O 1
ATOM 1419 N N . TRP B 2 75 ? 24.557 2.016 58.034 1.00 18.23 100 TRP B N 1
ATOM 1420 C CA . TRP B 2 75 ? 24.419 3.460 57.862 1.00 14.89 100 TRP B CA 1
ATOM 1421 C C . TRP B 2 75 ? 24.348 3.769 56.378 1.00 15.51 100 TRP B C 1
ATOM 1422 O O . TRP B 2 75 ? 25.310 3.538 55.638 1.00 14.85 100 TRP B O 1
ATOM 1433 N N . LEU B 2 76 ? 23.238 4.343 55.956 1.00 14.20 101 LEU B N 1
ATOM 1434 C CA . LEU B 2 76 ? 23.013 4.653 54.558 1.00 14.37 101 LEU B CA 1
ATOM 1435 C C . LEU B 2 76 ? 22.844 6.168 54.435 1.00 17.06 101 LEU B C 1
ATOM 1436 O O . LEU B 2 76 ? 21.946 6.753 55.053 1.00 19.63 101 LEU B O 1
ATOM 1441 N N . SER B 2 77 ? 23.716 6.808 53.661 1.00 14.10 102 SER B N 1
ATOM 1442 C CA . SER B 2 77 ? 23.668 8.255 53.533 1.00 15.58 102 SER B CA 1
ATOM 1443 C C . SER B 2 77 ? 23.850 8.691 52.088 1.00 14.29 102 SER B C 1
ATOM 1444 O O . SER B 2 77 ? 24.041 7.890 51.165 1.00 17.55 102 SER B O 1
ATOM 1447 N N . LYS B 2 78 ? 23.869 10.009 51.951 1.00 20.39 103 LYS B N 1
ATOM 1448 C CA . LYS B 2 78 ? 23.956 10.750 50.701 1.00 18.76 103 LYS B CA 1
ATOM 1449 C C . LYS B 2 78 ? 25.081 11.749 50.946 1.00 21.27 103 LYS B C 1
ATOM 1450 O O . LYS B 2 78 ? 24.842 12.865 51.427 1.00 23.00 103 LYS B O 1
ATOM 1456 N N . PRO B 2 79 ? 26.331 11.371 50.685 1.00 17.48 104 PRO B N 1
ATOM 1457 C CA . PRO B 2 79 ? 27.414 12.313 50.989 1.00 21.69 104 PRO B CA 1
ATOM 1458 C C . PRO B 2 79 ? 27.535 13.396 49.922 1.00 24.00 104 PRO B C 1
ATOM 1459 O O . PRO B 2 79 ? 27.333 13.097 48.760 1.00 22.44 104 PRO B O 1
ATOM 1463 N N . PRO B 2 80 ? 27.916 14.622 50.311 1.00 26.00 105 PRO B N 1
ATOM 1464 C CA . PRO B 2 80 ? 28.298 14.967 51.686 1.00 21.28 105 PRO B CA 1
ATOM 1465 C C . PRO B 2 80 ? 27.223 15.668 52.494 1.00 25.02 105 PRO B C 1
ATOM 1466 O O . PRO B 2 80 ? 27.449 15.943 53.670 1.00 28.37 105 PRO B O 1
ATOM 1470 N N . ASN B 2 81 ? 26.082 15.977 51.896 1.00 20.72 106 ASN B N 1
ATOM 1471 C CA . ASN B 2 81 ? 25.157 16.862 52.586 1.00 26.98 106 ASN B CA 1
ATOM 1472 C C . ASN B 2 81 ? 24.091 16.134 53.385 1.00 24.43 106 ASN B C 1
ATOM 1473 O O . ASN B 2 81 ? 23.401 16.779 54.181 1.00 23.98 106 ASN B O 1
ATOM 1478 N N . GLY B 2 82 ? 23.944 14.827 53.202 1.00 18.94 107 GLY B N 1
ATOM 1479 C CA . GLY B 2 82 ? 22.920 14.083 53.905 1.00 17.05 107 GLY B CA 1
ATOM 1480 C C . GLY B 2 82 ? 21.676 13.864 53.088 1.00 18.82 107 GLY B C 1
ATOM 1481 O O . GLY B 2 82 ? 21.634 14.210 51.917 1.00 22.93 107 GLY B O 1
ATOM 1482 N N . PRO B 2 83 ? 20.646 13.264 53.692 1.00 21.41 108 PRO B N 1
ATOM 1483 C CA . PRO B 2 83 ? 20.579 12.795 55.072 1.00 20.43 108 PRO B CA 1
ATOM 1484 C C . PRO B 2 83 ? 21.270 11.453 55.264 1.00 18.14 108 PRO B C 1
ATOM 1485 O O . PRO B 2 83 ? 21.823 10.903 54.316 1.00 21.24 108 PRO B O 1
ATOM 1489 N N . THR B 2 84 ? 21.213 10.937 56.482 1.00 13.73 109 THR B N 1
ATOM 1490 C CA . THR B 2 84 ? 21.782 9.653 56.838 1.00 16.01 109 THR B CA 1
ATOM 1491 C C . THR B 2 84 ? 20.720 8.848 57.559 1.00 20.97 109 THR B C 1
ATOM 1492 O O . THR B 2 84 ? 20.015 9.373 58.423 1.00 22.27 109 THR B O 1
ATOM 1496 N N . ILE B 2 85 ? 20.602 7.577 57.231 1.00 15.85 110 ILE B N 1
ATOM 1497 C CA . ILE B 2 85 ? 19.692 6.736 57.986 1.00 22.42 110 ILE B CA 1
ATOM 1498 C C . ILE B 2 85 ? 20.487 5.578 58.560 1.00 16.66 110 ILE B C 1
ATOM 1499 O O . ILE B 2 85 ? 21.443 5.110 57.935 1.00 17.74 110 ILE B O 1
ATOM 1504 N N . LYS B 2 86 ? 20.149 5.186 59.789 1.00 19.30 111 LYS B N 1
ATOM 1505 C CA . LYS B 2 86 ? 20.859 4.149 60.530 1.00 17.93 111 LYS B CA 1
ATOM 1506 C C . LYS B 2 86 ? 19.884 3.058 60.937 1.00 17.64 111 LYS B C 1
ATOM 1507 O O . LYS B 2 86 ? 18.876 3.333 61.596 1.00 17.79 111 LYS B O 1
ATOM 1513 N N . PHE B 2 87 ? 20.192 1.825 60.558 1.00 16.12 112 PHE B N 1
ATOM 1514 C CA . PHE B 2 87 ? 19.351 0.687 60.868 1.00 16.90 112 PHE B CA 1
ATOM 1515 C C . PHE B 2 87 ? 20.095 -0.284 61.767 1.00 13.92 112 PHE B C 1
ATOM 1516 O O . PHE B 2 87 ? 21.321 -0.350 61.758 1.00 17.75 112 PHE B O 1
ATOM 1524 N N . TYR B 2 88 ? 19.330 -1.086 62.490 1.00 16.25 113 TYR B N 1
ATOM 1525 C CA . TYR B 2 88 ? 19.844 -2.280 63.148 1.00 16.40 113 TYR B CA 1
ATOM 1526 C C . TYR B 2 88 ? 19.420 -3.516 62.348 1.00 14.87 113 TYR B C 1
ATOM 1527 O O . TYR B 2 88 ? 18.231 -3.694 62.049 1.00 15.86 113 TYR B O 1
ATOM 1536 N N . ILE B 2 89 ? 20.394 -4.355 61.986 1.00 15.81 114 ILE B N 1
ATOM 1537 C CA . ILE B 2 89 ? 20.183 -5.527 61.125 1.00 15.45 114 ILE B CA 1
ATOM 1538 C C . ILE B 2 89 ? 20.111 -6.785 61.984 1.00 17.10 114 ILE B C 1
ATOM 1539 O O . ILE B 2 89 ? 21.005 -7.039 62.801 1.00 18.06 114 ILE B O 1
ATOM 1544 N N . GLN B 2 90 ? 19.084 -7.608 61.781 1.00 15.66 115 GLN B N 1
ATOM 1545 C CA . GLN B 2 90 ? 19.054 -8.892 62.465 1.00 18.31 115 GLN B CA 1
ATOM 1546 C C . GLN B 2 90 ? 18.419 -9.929 61.557 1.00 19.25 115 GLN B C 1
ATOM 1547 O O . GLN B 2 90 ? 18.077 -9.638 60.408 1.00 15.17 115 GLN B O 1
ATOM 1553 N N . ASN B 2 91 ? 18.256 -11.149 62.092 1.00 16.53 116 ASN B N 1
ATOM 1554 C CA . ASN B 2 91 ? 17.763 -12.289 61.319 1.00 19.72 116 ASN B CA 1
ATOM 1555 C C . ASN B 2 91 ? 18.528 -12.410 60.010 1.00 19.15 116 ASN B C 1
ATOM 1556 O O . ASN B 2 91 ? 17.940 -12.573 58.938 1.00 20.19 116 ASN B O 1
ATOM 1561 N N . LEU B 2 92 ? 19.849 -12.279 60.090 1.00 17.26 117 LEU B N 1
ATOM 1562 C CA . LEU B 2 92 ? 20.676 -12.226 58.897 1.00 16.28 1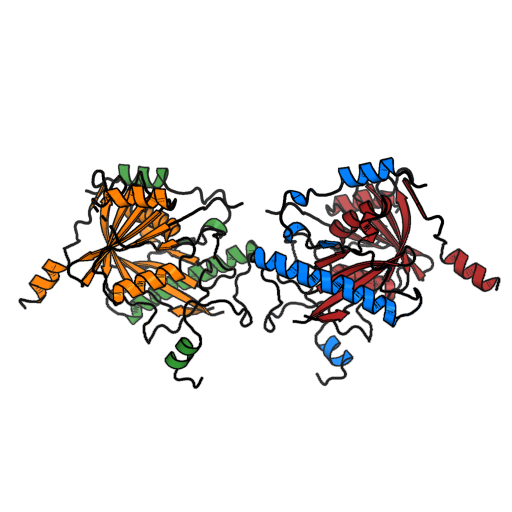17 LEU B CA 1
ATOM 1563 C C . LEU B 2 92 ? 20.922 -13.643 58.397 1.00 22.99 117 LEU B C 1
ATOM 1564 O O . LEU B 2 92 ? 21.493 -14.472 59.110 1.00 22.38 117 LEU B O 1
ATOM 1569 N N . HIS B 2 93 ? 20.444 -13.939 57.194 1.00 23.30 118 HIS B N 1
ATOM 1570 C CA . HIS B 2 93 ? 20.788 -15.182 56.517 1.00 24.08 118 HIS B CA 1
ATOM 1571 C C . HIS B 2 93 ? 21.374 -14.829 55.163 1.00 24.95 118 HIS B C 1
ATOM 1572 O O . HIS B 2 93 ? 20.761 -14.111 54.368 1.00 24.90 118 HIS B O 1
ATOM 1579 N N . THR B 2 94 ? 22.561 -15.316 54.918 1.00 23.86 119 THR B N 1
ATOM 1580 C CA . THR B 2 94 ? 23.354 -14.887 53.790 1.00 26.32 119 THR B CA 1
ATOM 1581 C C . THR B 2 94 ? 23.183 -15.897 52.654 1.00 27.72 119 THR B C 1
ATOM 1582 O O . THR B 2 94 ? 22.780 -17.037 52.877 1.00 23.29 119 THR B O 1
ATOM 1586 N N . MET B 2 95 ? 23.447 -15.464 51.415 1.00 26.90 120 MET B N 1
ATOM 1587 C CA . MET B 2 95 ? 23.041 -16.308 50.285 1.00 26.37 120 MET B CA 1
ATOM 1588 C C . MET B 2 95 ? 23.818 -17.623 50.225 1.00 28.27 120 MET B C 1
ATOM 1589 O O . MET B 2 95 ? 23.532 -18.476 49.382 1.00 28.99 120 MET B O 1
ATOM 1594 N N . ASP B 2 96 ? 24.764 -17.795 51.142 1.00 26.44 121 ASP B N 1
ATOM 1595 C CA . ASP B 2 96 ? 25.352 -19.092 51.446 1.00 33.74 121 ASP B CA 1
ATOM 1596 C C . ASP B 2 96 ? 24.304 -20.176 51.707 1.00 33.95 121 ASP B C 1
ATOM 1597 O O . ASP B 2 96 ? 24.451 -21.304 51.222 1.00 39.56 121 ASP B O 1
ATOM 1602 N N . GLU B 2 97 ? 23.240 -19.848 52.462 1.00 28.41 122 GLU B N 1
ATOM 1603 C CA . GLU B 2 97 ? 22.465 -20.836 53.228 1.00 34.94 122 GLU B CA 1
ATOM 1604 C C . GLU B 2 97 ? 22.050 -22.057 52.411 1.00 36.62 122 GLU B 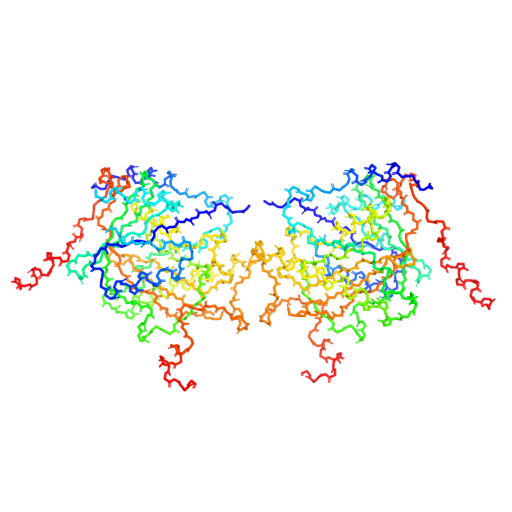C 1
ATOM 1605 O O . GLU B 2 97 ? 21.789 -21.979 51.205 1.00 38.54 122 GLU B O 1
ATOM 1611 N N . LEU B 2 98 ? 21.899 -23.178 53.127 1.00 31.61 123 LEU B N 1
ATOM 1612 C CA . LEU B 2 98 ? 21.559 -24.453 52.509 1.00 32.73 123 LEU B CA 1
ATOM 1613 C C . LEU B 2 98 ? 20.189 -24.423 51.849 1.00 36.03 123 LEU B C 1
ATOM 1614 O O . LEU B 2 98 ? 19.961 -25.138 50.868 1.00 32.51 123 LEU B O 1
ATOM 1619 N N . ASN B 2 99 ? 19.256 -23.632 52.373 1.00 29.36 124 ASN B N 1
ATOM 1620 C CA . ASN B 2 99 ? 17.907 -23.650 51.834 1.00 33.69 124 ASN B CA 1
ATOM 1621 C C . ASN B 2 99 ? 17.650 -22.533 50.828 1.00 36.60 124 ASN B C 1
ATOM 1622 O O . ASN B 2 99 ? 16.502 -22.352 50.405 1.00 39.30 124 ASN B O 1
ATOM 1627 N N . PHE B 2 100 ? 18.689 -21.811 50.397 1.00 28.24 125 PHE B N 1
ATOM 1628 C CA . PHE B 2 100 ? 18.538 -20.808 49.340 1.00 30.62 125 PHE B CA 1
ATOM 1629 C C . PHE B 2 100 ? 19.007 -21.440 48.032 1.00 29.90 125 PHE B C 1
ATOM 1630 O O . PHE B 2 100 ? 20.198 -21.440 47.713 1.00 33.70 125 PHE B O 1
ATOM 1638 N N . THR B 2 101 ? 18.060 -21.982 47.266 1.00 23.88 126 THR B N 1
ATOM 1639 C CA . THR B 2 101 ? 18.377 -22.599 45.985 1.00 26.55 126 THR B CA 1
ATOM 1640 C C . THR B 2 101 ? 18.173 -21.659 44.810 1.00 22.86 126 THR B C 1
ATOM 1641 O O . THR B 2 101 ? 18.232 -22.107 43.665 1.00 22.25 126 THR B O 1
ATOM 1645 N N . GLY B 2 102 ? 17.927 -20.373 45.057 1.00 22.15 127 GLY B N 1
ATOM 1646 C CA . GLY B 2 102 ? 17.822 -19.430 43.970 1.00 15.70 127 GLY B CA 1
ATOM 1647 C C . GLY B 2 102 ? 19.186 -18.952 43.523 1.00 19.18 127 GLY B C 1
ATOM 1648 O O . GLY B 2 102 ? 20.134 -18.885 44.301 1.00 20.19 127 GLY B O 1
ATOM 1649 N N . ASN B 2 103 ? 19.286 -18.605 42.243 1.00 21.27 128 ASN B N 1
ATOM 1650 C CA . ASN B 2 103 ? 20.520 -18.039 41.714 1.00 21.23 128 ASN B CA 1
ATOM 1651 C C . ASN B 2 103 ? 20.150 -16.976 40.692 1.00 20.12 128 ASN B C 1
ATOM 1652 O O . ASN B 2 103 ? 19.034 -16.960 40.176 1.00 23.60 128 ASN B O 1
ATOM 1657 N N . CYS B 2 104 ? 21.078 -16.063 40.417 1.00 20.37 129 CYS B N 1
ATOM 1658 C CA . CYS B 2 104 ? 20.820 -15.017 39.432 1.00 20.03 129 CYS B CA 1
ATOM 1659 C C . CYS B 2 104 ? 22.138 -14.552 38.826 1.00 20.66 129 CYS B C 1
ATOM 1660 O O . CYS B 2 104 ? 23.229 -14.932 39.278 1.00 19.40 129 CYS B O 1
ATOM 1663 N N . LEU B 2 105 ? 22.027 -13.721 37.790 1.00 16.87 130 LEU B N 1
ATOM 1664 C CA . LEU B 2 105 ? 23.212 -13.141 37.179 1.00 18.04 130 LEU B CA 1
ATOM 1665 C C . LEU B 2 105 ? 23.877 -12.176 38.145 1.00 19.41 130 LEU B C 1
ATOM 1666 O O . LEU B 2 105 ? 23.208 -11.449 38.881 1.00 18.44 130 LEU B O 1
ATOM 1671 N N . LYS B 2 106 ? 25.202 -12.192 38.156 1.00 17.40 131 LYS B N 1
ATOM 1672 C CA . LYS B 2 106 ? 25.971 -11.224 38.922 1.00 21.64 131 LYS B CA 1
ATOM 1673 C C . LYS B 2 106 ? 26.001 -9.921 38.127 1.00 23.06 131 LYS B C 1
ATOM 1674 O O . LYS B 2 106 ? 26.662 -9.835 37.085 1.00 26.99 131 LYS B O 1
ATOM 1680 N N . GLY B 2 107 ? 25.259 -8.915 38.589 1.00 19.53 132 GLY B N 1
ATOM 1681 C CA . GLY B 2 107 ? 25.181 -7.644 37.895 1.00 19.16 132 GLY B CA 1
ATOM 1682 C C . GLY B 2 107 ? 23.900 -7.367 37.114 1.00 21.24 132 GLY B C 1
ATOM 1683 O O . GLY B 2 107 ? 23.777 -6.284 36.540 1.00 20.35 132 GLY B O 1
ATOM 1684 N N . SER B 2 108 ? 22.944 -8.294 37.060 1.00 16.64 133 SER B N 1
ATOM 1685 C CA . SER B 2 108 ? 21.734 -7.952 36.329 1.00 19.88 133 SER B CA 1
ATOM 1686 C C . SER B 2 108 ? 20.925 -6.934 37.135 1.00 16.10 133 SER B C 1
ATOM 1687 O O . SER B 2 108 ? 21.125 -6.767 38.332 1.00 12.45 133 SER B O 1
ATOM 1690 N N . ARG B 2 109 ? 20.013 -6.240 36.464 1.00 13.93 134 ARG B N 1
ATOM 1691 C CA . ARG B 2 109 ? 19.253 -5.186 37.125 1.00 13.75 134 ARG B CA 1
ATOM 1692 C C . ARG B 2 109 ? 17.988 -5.757 37.761 1.00 12.24 134 ARG B C 1
ATOM 1693 O O . ARG B 2 109 ? 17.123 -6.254 37.039 1.00 15.01 134 ARG B O 1
ATOM 1701 N N . PRO B 2 110 ? 17.810 -5.659 39.076 1.00 13.76 135 PRO B N 1
ATOM 1702 C CA . PRO B 2 110 ? 16.636 -6.265 39.711 1.00 15.21 135 PRO B CA 1
ATOM 1703 C C . PRO B 2 110 ? 15.366 -5.447 39.542 1.00 17.64 135 PRO B C 1
ATOM 1704 O O . PRO B 2 110 ? 15.375 -4.261 39.205 1.00 14.01 135 PRO B O 1
ATOM 1708 N N . VAL B 2 111 ? 14.262 -6.115 39.803 1.00 18.18 136 VAL B N 1
ATOM 1709 C CA . VAL B 2 111 ? 13.023 -5.442 40.140 1.00 15.00 136 VAL B CA 1
ATOM 1710 C C . VAL B 2 111 ? 13.043 -5.161 41.631 1.00 15.93 136 VAL B C 1
ATOM 1711 O O . VAL B 2 111 ? 13.487 -5.993 42.423 1.00 20.34 136 VAL B O 1
ATOM 1715 N N . LEU B 2 112 ? 12.568 -3.993 42.024 1.00 16.25 137 LEU B N 1
ATOM 1716 C CA . LEU B 2 112 ? 12.414 -3.657 43.429 1.00 17.41 137 LEU B CA 1
ATOM 1717 C C . LEU B 2 112 ? 10.935 -3.684 43.780 1.00 20.70 137 LEU B C 1
ATOM 1718 O O . LEU B 2 112 ? 10.114 -3.067 43.088 1.00 19.86 137 LEU B O 1
ATOM 1723 N N . SER B 2 113 ? 10.598 -4.430 44.832 1.00 18.54 138 SER B N 1
ATOM 1724 C CA . SER B 2 113 ? 9.227 -4.567 45.308 1.00 16.81 138 SER B CA 1
ATOM 1725 C C . SER B 2 113 ? 9.117 -3.896 46.672 1.00 15.63 138 SER B C 1
ATOM 1726 O O . SER B 2 113 ? 9.821 -4.279 47.608 1.00 16.17 138 SER B O 1
ATOM 1729 N N . PHE B 2 114 ? 8.241 -2.900 46.781 1.00 22.36 139 PHE B N 1
ATOM 1730 C CA . PHE B 2 114 ? 8.036 -2.139 48.011 1.00 17.88 139 PHE B CA 1
ATOM 1731 C C . PHE B 2 114 ? 6.608 -2.281 48.513 1.00 17.42 139 PHE B C 1
ATOM 1732 O O . PHE B 2 114 ? 5.648 -2.184 47.745 1.00 20.60 139 PHE B O 1
ATOM 1740 N N . ASP B 2 115 ? 6.495 -2.488 49.816 1.00 21.25 140 ASP B N 1
ATOM 1741 C CA . ASP B 2 115 ? 5.211 -2.493 50.494 1.00 23.06 140 ASP B CA 1
ATOM 1742 C C . ASP B 2 115 ? 4.552 -1.121 50.391 1.00 26.76 140 ASP B C 1
ATOM 1743 O O . ASP B 2 115 ? 5.220 -0.086 50.490 1.00 22.96 140 ASP B O 1
ATOM 1748 N N . GLN B 2 116 ? 3.225 -1.124 50.210 1.00 24.42 141 GLN B N 1
ATOM 1749 C CA . GLN B 2 116 ? 2.450 0.115 50.251 1.00 26.87 141 GLN B CA 1
ATOM 1750 C C . GLN B 2 116 ? 2.743 0.923 51.503 1.00 25.46 141 GLN B C 1
ATOM 1751 O O . GLN B 2 116 ? 2.696 2.159 51.468 1.00 22.51 141 GLN B O 1
ATOM 1757 N N . ARG B 2 117 ? 3.061 0.235 52.610 1.00 25.07 142 ARG B N 1
ATOM 1758 C CA . ARG B 2 117 ? 3.359 0.886 53.883 1.00 24.68 142 ARG B CA 1
ATOM 1759 C C . ARG B 2 117 ? 4.428 1.956 53.772 1.00 24.57 142 ARG B C 1
ATOM 1760 O O . ARG B 2 117 ? 4.455 2.886 54.580 1.00 26.09 142 ARG B O 1
ATOM 1768 N N . PHE B 2 118 ? 5.340 1.830 52.813 1.00 22.18 143 PHE B N 1
ATOM 1769 C CA . PHE B 2 118 ? 6.360 2.856 52.687 1.00 26.55 143 PHE B CA 1
ATOM 1770 C C . PHE B 2 118 ? 5.767 4.227 52.389 1.00 28.98 143 PHE B C 1
ATOM 1771 O O . PHE B 2 118 ? 6.436 5.238 52.608 1.00 28.77 143 PHE B O 1
ATOM 1779 N N . GLU B 2 119 ? 4.531 4.285 51.926 1.00 25.14 144 GLU B N 1
ATOM 1780 C CA . GLU B 2 119 ? 3.890 5.536 51.568 1.00 26.77 144 GLU B CA 1
ATOM 1781 C C . GLU B 2 119 ? 3.160 6.171 52.738 1.00 29.63 144 GLU B C 1
ATOM 1782 O O . GLU B 2 119 ? 2.599 7.255 52.580 1.00 37.87 144 GLU B O 1
ATOM 1788 N N . SER B 2 120 ? 3.180 5.539 53.908 1.00 29.40 145 SER B N 1
ATOM 1789 C CA . SER B 2 120 ? 2.273 5.877 54.998 1.00 31.20 145 SER B CA 1
ATOM 1790 C C . SER B 2 120 ? 2.826 6.918 55.966 1.00 32.35 145 SER B C 1
ATOM 1791 O O . SER B 2 120 ? 2.079 7.369 56.837 1.00 24.63 145 SER B O 1
ATOM 1794 N N . SER B 2 121 ? 4.106 7.285 55.863 1.00 29.41 146 SER B N 1
ATOM 1795 C CA . SER B 2 121 ? 4.715 8.239 56.780 1.00 27.33 146 SER B CA 1
ATOM 1796 C C . SER B 2 121 ? 5.920 8.858 56.101 1.00 25.05 146 SER B C 1
ATOM 1797 O O . SER B 2 121 ? 6.562 8.197 55.282 1.00 26.51 146 SER B O 1
ATOM 1800 N N . PRO B 2 122 ? 6.281 10.099 56.447 1.00 24.68 147 PRO B N 1
ATOM 1801 C CA . PRO B 2 122 ? 7.410 10.741 55.762 1.00 24.23 147 PRO B CA 1
ATOM 1802 C C . PRO B 2 122 ? 8.729 10.039 55.992 1.00 25.01 147 PRO B C 1
ATOM 1803 O O . PRO B 2 122 ? 9.569 10.015 55.080 1.00 23.44 147 PRO B O 1
ATOM 1807 N N . HIS B 2 123 ? 8.960 9.470 57.176 1.00 23.65 148 HIS B N 1
ATOM 1808 C CA . HIS B 2 123 ? 10.231 8.786 57.350 1.00 23.98 148 HIS B CA 1
ATOM 1809 C C . HIS B 2 123 ? 10.299 7.529 56.482 1.00 23.93 148 HIS B C 1
ATOM 1810 O O . HIS B 2 123 ? 11.356 7.241 55.917 1.00 23.82 148 HIS B O 1
ATOM 1817 N N . TYR B 2 124 ? 9.179 6.824 56.283 1.00 22.08 149 TYR B N 1
ATOM 1818 C CA . TYR B 2 124 ? 9.206 5.675 55.380 1.00 21.99 149 TYR B CA 1
ATOM 1819 C C . TYR B 2 124 ? 9.341 6.104 53.921 1.00 23.37 149 TYR B C 1
ATOM 1820 O O . TYR B 2 124 ? 9.953 5.384 53.126 1.00 19.62 149 TYR B O 1
ATOM 1829 N N . GLN B 2 125 ? 8.783 7.261 53.540 1.00 22.72 150 GLN B N 1
ATOM 1830 C CA . GLN B 2 125 ? 8.871 7.670 52.139 1.00 23.20 150 GLN B CA 1
ATOM 1831 C C . GLN B 2 125 ? 10.296 8.064 51.776 1.00 21.78 150 GLN B C 1
ATOM 1832 O O . GLN B 2 125 ? 10.735 7.848 50.642 1.00 19.98 150 GLN B O 1
ATOM 1838 N N . LEU B 2 126 ? 11.029 8.633 52.728 1.00 22.84 151 LEU B N 1
ATOM 1839 C CA . LEU B 2 126 ? 12.404 9.030 52.471 1.00 22.83 151 LEU B CA 1
ATOM 1840 C C . LEU B 2 126 ? 13.310 7.805 52.397 1.00 21.24 151 LEU B C 1
ATOM 1841 O O . LEU B 2 126 ? 14.225 7.741 51.570 1.00 17.08 151 LEU B O 1
ATOM 1846 N N . ILE B 2 127 ? 13.058 6.821 53.257 1.00 22.10 152 ILE B N 1
ATOM 1847 C CA . ILE B 2 127 ? 13.792 5.565 53.213 1.00 18.60 152 ILE B CA 1
ATOM 1848 C C . ILE B 2 127 ? 13.573 4.853 51.876 1.00 17.09 152 ILE B C 1
ATOM 1849 O O . ILE B 2 127 ? 14.505 4.260 51.317 1.00 16.37 152 ILE B O 1
ATOM 1854 N N . LYS B 2 128 ? 12.355 4.921 51.324 1.00 15.99 153 LYS B N 1
ATOM 1855 C CA . LYS B 2 128 ? 12.087 4.178 50.094 1.00 16.03 153 LYS B CA 1
ATOM 1856 C C . LYS B 2 128 ? 12.930 4.704 48.943 1.00 19.31 153 LYS B C 1
ATOM 1857 O O . LYS B 2 128 ? 13.602 3.931 48.246 1.00 17.71 153 LYS B O 1
ATOM 1863 N N . GLU B 2 129 ? 12.880 6.019 48.715 1.00 17.97 154 GLU B N 1
ATOM 1864 C CA . GLU B 2 129 ? 13.714 6.638 47.691 1.00 19.97 154 GLU B CA 1
ATOM 1865 C C . GLU B 2 129 ? 15.167 6.206 47.829 1.00 14.42 154 GLU B C 1
ATOM 1866 O O . GLU B 2 129 ? 15.782 5.754 46.862 1.00 16.68 154 GLU B O 1
ATOM 1872 N N . LEU B 2 130 ? 15.718 6.311 49.041 1.00 13.92 155 LEU B N 1
ATOM 1873 C CA . LEU B 2 130 ? 17.125 5.987 49.261 1.00 15.72 155 LEU B CA 1
ATOM 1874 C C . LEU B 2 130 ? 17.423 4.519 48.984 1.00 16.22 155 LEU B C 1
ATOM 1875 O O . LEU B 2 130 ? 18.504 4.186 48.481 1.00 15.96 155 LEU B O 1
ATOM 1880 N N . LEU B 2 131 ? 16.494 3.617 49.325 1.00 15.48 156 LEU B N 1
ATOM 1881 C CA . LEU B 2 131 ? 16.718 2.212 48.991 1.00 16.74 156 LEU B CA 1
ATOM 1882 C C . LEU B 2 131 ? 16.762 2.006 47.477 1.00 15.67 156 LEU B C 1
ATOM 1883 O O . LEU B 2 131 ? 17.590 1.226 46.979 1.00 15.52 156 LEU B O 1
ATOM 1888 N N . VAL B 2 132 ? 15.903 2.724 46.733 1.00 16.33 157 VAL B N 1
ATOM 1889 C CA . VAL B 2 132 ? 15.899 2.661 45.265 1.00 13.65 157 VAL B CA 1
ATOM 1890 C C . VAL B 2 132 ? 17.244 3.099 44.706 1.00 16.73 157 VAL B C 1
ATOM 1891 O O . VAL B 2 132 ? 17.724 2.538 43.715 1.00 16.77 157 VAL B O 1
ATOM 1895 N N . HIS B 2 133 ? 17.862 4.128 45.314 1.00 15.86 158 HIS B N 1
ATOM 1896 C CA . HIS B 2 133 ? 19.176 4.589 44.863 1.00 15.90 158 HIS B CA 1
ATOM 1897 C C . HIS B 2 133 ? 20.254 3.560 45.167 1.00 17.65 158 HIS B C 1
ATOM 1898 O O . HIS B 2 133 ? 21.202 3.393 44.387 1.00 19.18 158 HIS B O 1
ATOM 1905 N N . ASN B 2 134 ? 20.151 2.889 46.315 1.00 15.86 159 ASN B N 1
ATOM 1906 C CA . ASN B 2 134 ? 21.224 2.004 46.738 1.00 14.79 159 ASN B CA 1
ATOM 1907 C C . ASN B 2 134 ? 21.038 0.563 46.274 1.00 16.09 159 ASN B C 1
ATOM 1908 O O . ASN B 2 134 ? 21.999 -0.055 45.809 1.00 14.74 159 ASN B O 1
ATOM 1913 N N . PHE B 2 135 ? 19.828 0.003 46.356 1.00 17.31 160 PHE B N 1
ATOM 1914 C CA . PHE B 2 135 ? 19.681 -1.413 46.043 1.00 16.55 160 PHE B CA 1
ATOM 1915 C C . PHE B 2 135 ? 19.168 -1.670 44.641 1.00 17.15 160 PHE B C 1
ATOM 1916 O O . PHE B 2 135 ? 19.407 -2.756 44.105 1.00 14.63 160 PHE B O 1
ATOM 1924 N N . GLY B 2 136 ? 18.497 -0.705 44.027 1.00 16.48 161 GLY B N 1
ATOM 1925 C CA . GLY B 2 136 ? 18.420 -0.703 42.587 1.00 16.75 161 GLY B CA 1
ATOM 1926 C C . GLY B 2 136 ? 19.801 -0.614 41.970 1.00 17.37 161 GLY B C 1
ATOM 1927 O O . GLY B 2 136 ? 20.786 -0.241 42.610 1.00 19.69 161 GLY B O 1
ATOM 1928 N N . VAL B 2 137 ? 19.879 -1.004 40.712 1.00 16.08 162 VAL B N 1
ATOM 1929 C CA . VAL B 2 137 ? 21.108 -0.929 39.932 1.00 15.10 162 VAL B CA 1
ATOM 1930 C C . VAL B 2 137 ? 20.884 0.117 38.849 1.00 16.15 162 VAL B C 1
ATOM 1931 O O . VAL B 2 137 ? 19.911 0.005 38.092 1.00 17.61 162 VAL B O 1
ATOM 1935 N N . PRO B 2 138 ? 21.731 1.146 38.746 1.00 15.92 163 PRO B N 1
ATOM 1936 C CA . PRO B 2 138 ? 21.472 2.188 37.750 1.00 22.15 163 PRO B CA 1
ATOM 1937 C C . PRO B 2 138 ? 21.636 1.639 36.343 1.00 20.77 163 PRO B C 1
ATOM 1938 O O . PRO B 2 138 ? 22.383 0.675 36.122 1.00 23.41 163 PRO B O 1
ATOM 1942 N N . PRO B 2 139 ? 20.902 2.188 35.370 1.00 19.89 164 PRO B N 1
ATOM 1943 C CA . PRO B 2 139 ? 21.128 1.938 33.945 1.00 28.51 164 PRO B CA 1
ATOM 1944 C C . PRO B 2 139 ? 22.122 2.932 33.342 1.00 33.90 164 PRO B C 1
ATOM 1945 O O . PRO B 2 139 ? 21.959 4.139 33.503 1.00 41.78 164 PRO B O 1
ATOM 1949 N N . ASN B 2 140 ? 23.152 2.458 32.668 1.00 38.86 165 ASN B N 1
ATOM 1950 C CA . ASN B 2 140 ? 23.491 1.055 32.606 1.00 43.31 165 ASN B CA 1
ATOM 1951 C C . ASN B 2 140 ? 24.892 0.991 33.155 1.00 41.56 165 ASN B C 1
ATOM 1952 O O . ASN B 2 140 ? 25.857 1.027 32.388 1.00 48.53 165 ASN B O 1
ATOM 1957 N N . ALA B 2 141 ? 24.977 0.964 34.485 1.00 32.93 166 ALA B N 1
ATOM 1958 C CA . ALA B 2 141 ? 26.236 0.882 35.212 1.00 28.22 166 ALA B CA 1
ATOM 1959 C C . ALA B 2 141 ? 27.242 -0.022 34.508 1.00 26.29 166 ALA B C 1
ATOM 1960 O O . ALA B 2 141 ? 26.896 -1.101 34.024 1.00 26.30 166 ALA B O 1
ATOM 1962 N N . ARG B 2 142 ? 28.484 0.443 34.424 1.00 26.77 167 ARG B N 1
ATOM 1963 C CA . ARG B 2 142 ? 29.590 -0.448 34.112 1.00 30.68 167 ARG B CA 1
ATOM 1964 C C . ARG B 2 142 ? 29.482 -1.663 35.028 1.00 33.20 167 ARG B C 1
ATOM 1965 O O . ARG B 2 142 ? 29.180 -1.529 36.218 1.00 31.37 167 ARG B O 1
ATOM 1973 N N . LYS B 2 143 ? 29.652 -2.851 34.453 1.00 31.40 168 LYS B N 1
ATOM 1974 C CA . LYS B 2 143 ? 29.581 -4.166 35.108 1.00 28.78 168 LYS B CA 1
ATOM 1975 C C . LYS B 2 143 ? 28.150 -4.665 35.284 1.00 24.41 168 LYS B C 1
ATOM 1976 O O . LYS B 2 143 ? 27.978 -5.803 35.722 1.00 24.14 168 LYS B O 1
ATOM 1982 N N . SER B 2 144 ? 27.124 -3.886 34.947 1.00 23.03 169 SER B N 1
ATOM 1983 C CA . SER B 2 144 ? 25.797 -4.487 34.919 1.00 23.72 169 SER B CA 1
ATOM 1984 C C . SER B 2 144 ? 25.698 -5.507 33.778 1.00 24.63 169 SER B C 1
ATOM 1985 O O . SER B 2 144 ? 26.526 -5.543 32.865 1.00 27.79 169 SER B O 1
ATOM 1988 N N . LYS B 2 145 ? 24.678 -6.346 33.843 1.00 22.47 170 LYS B N 1
ATOM 1989 C CA . LYS B 2 145 ? 24.403 -7.340 32.819 1.00 21.18 170 LYS B CA 1
ATOM 1990 C C . LYS B 2 145 ? 22.963 -7.193 32.350 1.00 20.33 170 LYS B C 1
ATOM 1991 O O . LYS B 2 145 ? 22.123 -6.639 33.069 1.00 15.56 170 LYS B O 1
ATOM 1997 N N . PRO B 2 146 ? 22.646 -7.659 31.117 1.00 20.69 171 PRO B N 1
ATOM 1998 C CA . PRO B 2 146 ? 21.247 -7.623 30.656 1.00 20.38 171 PRO B CA 1
ATOM 1999 C C . PRO B 2 146 ? 20.378 -8.644 31.368 1.00 20.72 171 PRO B C 1
ATOM 2000 O O . PRO B 2 146 ? 20.853 -9.390 32.237 1.00 19.03 171 PRO B O 1
ATOM 2004 N N . PHE B 2 147 ? 19.103 -8.670 30.968 1.00 17.74 172 PHE B N 1
ATOM 2005 C CA . PHE B 2 147 ? 18.059 -9.588 31.421 1.00 18.75 172 PHE B CA 1
ATOM 2006 C C . PHE B 2 147 ? 17.605 -9.291 32.844 1.00 20.46 172 PHE B C 1
ATOM 2007 O O . PHE B 2 147 ? 18.373 -8.777 33.667 1.00 17.16 172 PHE B O 1
ATOM 2015 N N . ILE B 2 148 ? 16.335 -9.579 33.123 1.00 17.04 173 ILE B N 1
ATOM 2016 C CA . ILE B 2 148 ? 15.747 -9.348 34.428 1.00 19.57 173 ILE B CA 1
ATOM 2017 C C . ILE B 2 148 ? 15.637 -10.693 35.123 1.00 18.66 173 ILE B C 1
ATOM 2018 O O . ILE B 2 148 ? 14.854 -11.554 34.712 1.00 24.28 173 ILE B O 1
ATOM 2023 N N . ASP B 2 149 ? 16.391 -10.829 36.208 1.00 22.71 174 ASP B N 1
ATOM 2024 C CA . ASP B 2 149 ? 16.712 -12.077 36.888 1.00 25.20 174 ASP B CA 1
ATOM 2025 C C . ASP B 2 149 ? 16.073 -12.234 38.253 1.00 19.10 174 ASP B C 1
ATOM 2026 O O . ASP B 2 149 ? 15.905 -13.366 38.719 1.00 19.25 174 ASP B O 1
ATOM 2031 N N . HIS B 2 150 ? 15.800 -11.136 38.951 1.00 18.68 175 HIS B N 1
ATOM 2032 C CA . HIS B 2 150 ? 15.552 -11.272 40.375 1.00 18.37 175 HIS B CA 1
ATOM 2033 C C . HIS B 2 150 ? 14.854 -10.043 40.925 1.00 17.10 175 HIS B C 1
ATOM 2034 O O . HIS B 2 150 ? 14.877 -8.971 40.320 1.00 18.21 175 HIS B O 1
ATOM 2041 N N . VAL B 2 151 ? 14.175 -10.256 42.060 1.00 17.08 176 VAL B N 1
ATOM 2042 C CA . VAL B 2 151 ? 13.491 -9.232 42.836 1.00 18.79 176 VAL B CA 1
ATOM 2043 C C . VAL B 2 151 ? 14.156 -9.104 44.197 1.00 15.83 176 VAL B C 1
ATOM 2044 O O . VAL B 2 151 ? 14.398 -10.105 44.887 1.00 12.29 176 VAL B O 1
ATOM 2048 N N . MET B 2 152 ? 14.356 -7.869 44.622 1.00 12.70 177 MET B N 1
ATOM 2049 C CA . MET B 2 152 ? 14.601 -7.596 46.021 1.00 14.36 177 MET B CA 1
ATOM 2050 C C . MET B 2 152 ? 13.363 -6.920 46.576 1.00 15.72 177 MET B C 1
ATOM 2051 O O . MET B 2 152 ? 12.862 -5.963 45.982 1.00 15.87 177 MET B O 1
ATOM 2056 N N . SER B 2 153 ? 12.864 -7.432 47.698 1.00 14.49 178 SER B N 1
ATOM 2057 C CA . SER B 2 153 ? 11.581 -7.007 48.209 1.00 15.77 178 SER B CA 1
ATOM 2058 C C . SER B 2 153 ? 11.761 -6.376 49.575 1.00 16.87 178 SER B C 1
ATOM 2059 O O . SER B 2 153 ? 12.645 -6.756 50.354 1.00 21.59 178 SER B O 1
ATOM 2062 N N . PHE B 2 154 ? 10.931 -5.374 49.834 1.00 18.33 179 PHE B N 1
ATOM 2063 C CA . PHE B 2 154 ? 10.921 -4.656 51.095 1.00 17.49 179 PHE B CA 1
ATOM 2064 C C . PHE B 2 154 ? 9.484 -4.629 51.587 1.00 16.64 179 PHE B C 1
ATOM 2065 O O . PHE B 2 154 ? 8.583 -4.177 50.871 1.00 13.91 179 PHE B O 1
ATOM 2073 N N . SER B 2 155 ? 9.278 -5.134 52.790 1.00 14.65 180 SER B N 1
ATOM 2074 C CA . SER B 2 155 ? 7.959 -5.226 53.386 1.00 17.42 180 SER B CA 1
ATOM 2075 C C . SER B 2 155 ? 8.051 -4.789 54.839 1.00 19.66 180 SER B C 1
ATOM 2076 O O . SER B 2 155 ? 9.004 -5.139 55.542 1.00 22.28 180 SER B O 1
ATOM 2079 N N . ILE B 2 156 ? 7.065 -4.030 55.286 1.00 15.72 181 ILE B N 1
ATOM 2080 C CA . ILE B 2 156 ? 7.077 -3.471 56.627 1.00 21.94 181 ILE B CA 1
ATOM 2081 C C . ILE B 2 156 ? 6.141 -4.307 57.484 1.00 20.95 181 ILE B C 1
ATOM 2082 O O . ILE B 2 156 ? 4.919 -4.301 57.287 1.00 21.30 181 ILE B O 1
ATOM 2087 N N . VAL B 2 157 ? 6.721 -5.032 58.433 1.00 18.44 182 VAL B N 1
ATOM 2088 C CA . VAL B 2 157 ? 5.987 -5.915 59.330 1.00 21.44 182 VAL B CA 1
ATOM 2089 C C . VAL B 2 157 ? 6.503 -5.665 60.736 1.00 19.87 182 VAL B C 1
ATOM 2090 O O . VAL B 2 157 ? 7.713 -5.753 60.982 1.00 21.93 182 VAL B O 1
ATOM 2094 N N . ASP B 2 158 ? 5.591 -5.331 61.645 1.00 22.09 183 ASP B N 1
ATOM 2095 C CA . ASP B 2 158 ? 5.920 -5.015 63.030 1.00 27.29 183 ASP B CA 1
ATOM 2096 C C . ASP B 2 158 ? 6.964 -3.905 63.093 1.00 26.56 183 ASP B C 1
ATOM 2097 O O . ASP B 2 158 ? 7.955 -3.991 63.816 1.00 24.60 183 ASP B O 1
ATOM 2102 N N . ASP B 2 159 ? 6.741 -2.859 62.295 1.00 27.34 184 ASP B N 1
ATOM 2103 C CA . ASP B 2 159 ? 7.562 -1.653 62.326 1.00 30.58 184 ASP B CA 1
ATOM 2104 C C . ASP B 2 159 ? 9.002 -1.909 61.922 1.00 27.75 184 ASP B C 1
ATOM 2105 O O . ASP B 2 159 ? 9.883 -1.129 62.283 1.00 21.06 184 ASP B O 1
ATOM 2110 N N . LYS B 2 160 ? 9.259 -3.002 61.209 1.00 23.26 185 LYS B N 1
ATOM 2111 C CA . LYS B 2 160 ? 10.591 -3.334 60.729 1.00 18.73 185 LYS B CA 1
ATOM 2112 C C . LYS B 2 160 ? 10.533 -3.621 59.235 1.00 18.75 185 LYS B C 1
ATOM 2113 O O . LYS B 2 160 ? 9.501 -4.037 58.706 1.00 20.54 185 LYS B O 1
ATOM 2119 N N . ILE B 2 161 ? 11.650 -3.383 58.561 1.00 18.97 186 ILE B N 1
ATOM 2120 C CA . ILE B 2 161 ? 11.764 -3.588 57.124 1.00 16.90 186 ILE B CA 1
ATOM 2121 C C . ILE B 2 161 ? 12.331 -4.989 56.884 1.00 20.58 186 ILE B C 1
ATOM 2122 O O . ILE B 2 161 ? 13.483 -5.269 57.228 1.00 18.50 186 ILE B O 1
ATOM 2127 N N . TRP B 2 162 ? 11.523 -5.879 56.305 1.00 17.25 187 TRP B N 1
ATOM 2128 C CA . TRP B 2 162 ? 11.943 -7.248 56.012 1.00 16.54 187 TRP B CA 1
ATOM 2129 C C . TRP B 2 162 ? 12.389 -7.322 54.552 1.00 20.18 187 TRP B C 1
ATOM 2130 O O . TRP B 2 162 ? 11.618 -6.970 53.647 1.00 14.11 187 TRP B O 1
ATOM 2141 N N . VAL B 2 163 ? 13.624 -7.792 54.331 1.00 19.44 188 VAL B N 1
ATOM 2142 C CA . VAL B 2 163 ? 14.272 -7.802 53.023 1.00 17.33 188 VAL B CA 1
ATOM 2143 C C . VAL B 2 163 ? 14.525 -9.243 52.574 1.00 18.69 188 VAL B C 1
ATOM 2144 O O . VAL B 2 163 ? 15.170 -10.011 53.293 1.00 14.30 188 VAL B O 1
ATOM 2148 N N . ARG B 2 164 ? 14.064 -9.593 51.359 1.00 22.22 189 ARG B N 1
ATOM 2149 C CA . ARG B 2 164 ? 14.388 -10.876 50.720 1.00 16.66 189 ARG B CA 1
ATOM 2150 C C . ARG B 2 164 ? 14.860 -10.652 49.284 1.00 13.36 189 ARG B C 1
ATOM 2151 O O . ARG B 2 164 ? 14.677 -9.583 48.701 1.00 18.35 189 ARG B O 1
ATOM 2159 N N . THR B 2 165 ? 15.447 -11.688 48.695 1.00 13.62 190 THR B N 1
ATOM 2160 C CA . THR B 2 165 ? 15.938 -11.644 47.318 1.00 16.68 190 THR B CA 1
ATOM 2161 C C . THR B 2 165 ? 15.517 -12.928 46.609 1.00 19.54 190 THR B C 1
ATOM 2162 O O . THR B 2 165 ? 15.859 -14.026 47.064 1.00 15.36 190 THR B O 1
ATOM 2166 N N . TYR B 2 166 ? 14.791 -12.805 45.490 1.00 17.91 191 TYR B N 1
ATOM 2167 C CA . TYR B 2 166 ? 14.233 -13.970 44.808 1.00 17.13 191 TYR B CA 1
ATOM 2168 C C . TYR B 2 166 ? 14.702 -14.051 43.362 1.00 20.10 191 TYR B C 1
ATOM 2169 O O . TYR B 2 166 ? 14.675 -13.052 42.636 1.00 18.41 191 TYR B O 1
ATOM 2178 N N . GLU B 2 167 ? 15.067 -15.258 42.933 1.00 17.80 192 GLU B N 1
ATOM 2179 C CA . GLU B 2 167 ? 15.208 -15.536 41.512 1.00 16.96 192 GLU B CA 1
ATOM 2180 C C . GLU B 2 167 ? 13.836 -15.559 40.851 1.00 21.71 192 GLU B C 1
ATOM 2181 O O . GLU B 2 167 ? 12.862 -16.046 41.427 1.00 19.86 192 GLU B O 1
ATOM 2187 N N . ILE B 2 168 ? 13.762 -15.039 39.629 1.00 21.04 193 ILE B N 1
ATOM 2188 C CA . ILE B 2 168 ? 12.538 -15.091 38.836 1.00 22.92 193 ILE B CA 1
ATOM 2189 C C . ILE B 2 168 ? 12.603 -16.347 37.971 1.00 23.44 193 ILE B C 1
ATOM 2190 O O . ILE B 2 168 ? 13.413 -16.437 37.047 1.00 22.93 193 ILE B O 1
ATOM 2195 N N . SER B 2 169 ? 11.758 -17.325 38.283 1.00 25.04 194 SER B N 1
ATOM 2196 C CA . SER B 2 169 ? 11.789 -18.629 37.623 1.00 27.15 194 SER B CA 1
ATOM 2197 C C . SER B 2 169 ? 10.796 -18.603 36.466 1.00 29.99 194 SER B C 1
ATOM 2198 O O . SER B 2 169 ? 9.578 -18.565 36.693 1.00 25.05 194 SER B O 1
ATOM 2201 N N . HIS B 2 170 ? 11.338 -18.613 35.238 1.00 33.65 195 HIS B N 1
ATOM 2202 C CA . HIS B 2 170 ? 10.655 -18.401 33.939 1.00 36.72 195 HIS B CA 1
ATOM 2203 C C . HIS B 2 170 ? 10.407 -16.910 33.613 1.00 36.31 195 HIS B C 1
ATOM 2204 O O . HIS B 2 170 ? 11.331 -16.128 33.345 1.00 30.86 195 HIS B O 1
ATOM 2211 N N . ILE B 2 185 ? 5.543 -18.060 35.752 1.00 23.01 210 ILE B N 1
ATOM 2212 C CA . ILE B 2 185 ? 6.520 -17.394 36.606 1.00 26.07 210 ILE B CA 1
ATOM 2213 C C . ILE B 2 185 ? 6.248 -17.647 38.089 1.00 22.54 210 ILE B C 1
ATOM 2214 O O . ILE B 2 185 ? 5.142 -17.452 38.586 1.00 21.04 210 ILE B O 1
ATOM 2219 N N . SER B 2 186 ? 7.289 -18.076 38.788 1.00 22.22 211 SER B N 1
ATOM 2220 C CA . SER B 2 186 ? 7.277 -18.209 40.234 1.00 21.40 211 SER B CA 1
ATOM 2221 C C . SER B 2 186 ? 8.618 -17.702 40.752 1.00 21.92 211 SER B C 1
ATOM 2222 O O . SER B 2 186 ? 9.477 -17.279 39.977 1.00 22.37 211 SER B O 1
ATOM 2225 N N . LEU B 2 187 ? 8.817 -17.757 42.066 1.00 20.69 212 LEU B N 1
ATOM 2226 C CA . LEU B 2 187 ? 10.028 -17.231 42.679 1.00 20.44 212 LEU B CA 1
ATOM 2227 C C . LEU B 2 187 ? 10.720 -18.297 43.516 1.00 19.56 212 LEU B C 1
ATOM 2228 O O . LEU B 2 187 ? 10.064 -19.121 44.154 1.00 20.03 212 LEU B O 1
ATOM 2233 N N . VAL B 2 188 ? 12.049 -18.272 43.521 1.00 16.77 213 VAL B N 1
ATOM 2234 C CA . VAL B 2 188 ? 12.838 -19.118 44.410 1.00 20.15 213 VAL B CA 1
ATOM 2235 C C . VAL B 2 188 ? 13.895 -18.239 45.068 1.00 19.88 213 VAL B C 1
ATOM 2236 O O . VAL B 2 188 ? 14.588 -17.472 44.388 1.00 20.32 213 VAL B O 1
ATOM 2240 N N . GLU B 2 189 ? 14.004 -18.341 46.389 1.00 20.99 214 GLU B N 1
ATOM 2241 C CA . GLU B 2 189 ? 14.713 -17.345 47.180 1.00 19.89 214 GLU B CA 1
ATOM 2242 C C . GLU B 2 189 ? 16.226 -17.492 47.044 1.00 19.03 214 GLU B C 1
ATOM 2243 O O . GLU B 2 189 ? 16.760 -18.599 47.134 1.00 18.48 214 GLU B O 1
ATOM 2249 N N . ILE B 2 190 ? 16.911 -16.359 46.838 1.00 16.77 215 ILE B N 1
ATOM 2250 C CA . ILE B 2 190 ? 18.370 -16.326 46.681 1.00 16.77 215 ILE B CA 1
ATOM 2251 C C . ILE B 2 190 ? 19.083 -16.203 48.016 1.00 19.28 215 ILE B C 1
ATOM 2252 O O . ILE B 2 190 ? 20.100 -16.857 48.245 1.00 15.92 215 ILE B O 1
ATOM 2257 N N . GLY B 2 191 ? 18.620 -15.299 48.867 1.00 19.18 216 GLY B N 1
ATOM 2258 C CA . GLY B 2 191 ? 19.511 -14.679 49.829 1.00 22.40 216 GLY B CA 1
ATOM 2259 C C . GLY B 2 191 ? 20.159 -13.437 49.206 1.00 22.05 216 GLY B C 1
ATOM 2260 O O . GLY B 2 191 ? 20.257 -13.340 47.984 1.00 17.85 216 GLY B O 1
ATOM 2261 N N . PRO B 2 192 ? 20.620 -12.484 50.036 1.00 20.93 217 PRO B N 1
ATOM 2262 C CA . PRO B 2 192 ? 20.565 -12.609 51.486 1.00 22.18 217 PRO B CA 1
ATOM 2263 C C . PRO B 2 192 ? 19.189 -12.271 52.032 1.00 20.93 217 PRO B C 1
ATOM 2264 O O . PRO B 2 192 ? 18.261 -11.928 51.307 1.00 23.24 217 PRO B O 1
ATOM 2268 N N . ARG B 2 193 ? 19.091 -12.367 53.344 1.00 23.80 218 ARG B N 1
ATOM 2269 C CA . ARG B 2 193 ? 17.841 -12.273 54.070 1.00 22.24 218 ARG B CA 1
ATOM 2270 C C . ARG B 2 193 ? 18.182 -11.553 55.359 1.00 17.23 218 ARG B C 1
ATOM 2271 O O . ARG B 2 193 ? 19.135 -11.949 56.037 1.00 18.93 218 ARG B O 1
ATOM 2279 N N . PHE B 2 194 ? 17.446 -10.492 55.679 1.00 15.53 219 PHE B N 1
ATOM 2280 C CA . PHE B 2 194 ? 17.682 -9.788 56.932 1.00 15.24 219 PHE B CA 1
ATOM 2281 C C . PHE B 2 194 ? 16.530 -8.826 57.185 1.00 21.03 219 PHE B C 1
ATOM 2282 O O . PHE B 2 194 ? 15.724 -8.533 56.296 1.00 19.24 219 PHE B O 1
ATOM 2290 N N . VAL B 2 195 ? 16.468 -8.345 58.428 1.00 16.94 220 VAL B N 1
ATOM 2291 C CA . VAL B 2 195 ? 15.434 -7.443 58.910 1.00 11.66 220 VAL B CA 1
ATOM 2292 C C . VAL B 2 195 ? 16.104 -6.172 59.412 1.00 16.08 220 VAL B C 1
ATOM 2293 O O . VAL B 2 195 ? 17.085 -6.241 60.162 1.00 17.96 220 VAL B O 1
ATOM 2297 N N . MET B 2 196 ? 15.575 -5.019 59.000 1.00 17.04 221 MET B N 1
ATOM 2298 C CA . MET B 2 196 ? 16.067 -3.703 59.390 1.00 13.42 221 MET B CA 1
ATOM 2299 C C . MET B 2 196 ? 15.062 -3.035 60.317 1.00 16.22 221 MET B C 1
ATOM 2300 O O . MET B 2 196 ? 13.865 -2.990 60.015 1.00 17.21 221 MET B O 1
ATOM 2305 N N . THR B 2 197 ? 15.540 -2.494 61.427 1.00 16.80 222 THR B N 1
ATOM 2306 C CA . THR B 2 197 ? 14.727 -1.617 62.263 1.00 17.44 222 THR B CA 1
ATOM 2307 C C . THR B 2 197 ? 15.373 -0.241 62.254 1.00 15.75 222 THR B C 1
ATOM 2308 O O . THR B 2 197 ? 16.555 -0.105 62.579 1.00 17.75 222 THR B O 1
ATOM 2312 N N . VAL B 2 198 ? 14.614 0.758 61.802 1.00 15.26 223 VAL B N 1
ATOM 2313 C CA . VAL B 2 198 ? 15.098 2.132 61.763 1.00 18.37 223 VAL B CA 1
ATOM 2314 C C . VAL B 2 198 ? 15.427 2.610 63.165 1.00 18.46 223 VAL B C 1
ATOM 2315 O O . VAL B 2 198 ? 14.607 2.507 64.079 1.00 22.47 223 VAL B O 1
ATOM 2319 N N . ILE B 2 199 ? 16.626 3.150 63.337 1.00 20.36 224 ILE B N 1
ATOM 2320 C CA . ILE B 2 199 ? 17.045 3.713 64.614 1.00 21.88 224 ILE B CA 1
ATOM 2321 C C . ILE B 2 199 ? 16.926 5.235 64.583 1.00 23.97 224 ILE B C 1
ATOM 2322 O O . ILE B 2 199 ? 16.285 5.837 65.449 1.00 24.36 224 ILE B O 1
ATOM 2327 N N . LEU B 2 200 ? 17.565 5.872 63.608 1.00 21.00 225 LEU B N 1
ATOM 2328 C CA . LEU B 2 200 ? 17.550 7.325 63.572 1.00 23.06 225 LEU B CA 1
ATOM 2329 C C . LEU B 2 200 ? 17.857 7.811 62.170 1.00 19.11 225 LEU B C 1
ATOM 2330 O O . LEU B 2 200 ? 18.441 7.097 61.351 1.00 17.87 225 LEU B O 1
ATOM 2335 N N . ILE B 2 201 ? 17.474 9.051 61.920 1.00 20.09 226 ILE B N 1
ATOM 2336 C CA . ILE B 2 201 ? 17.829 9.744 60.697 1.00 22.12 226 ILE B CA 1
ATOM 2337 C C . ILE B 2 201 ? 18.486 11.067 61.064 1.00 25.19 226 ILE B C 1
ATOM 2338 O O . ILE B 2 201 ? 17.937 11.842 61.858 1.00 22.65 226 ILE B O 1
ATOM 2343 N N . LEU B 2 202 ? 19.657 11.317 60.503 1.00 20.76 227 LEU B N 1
ATOM 2344 C CA . LEU B 2 202 ? 20.292 12.615 60.644 1.00 22.25 227 LEU B CA 1
ATOM 2345 C C . LEU B 2 202 ? 19.895 13.525 59.487 1.00 23.20 227 LEU B C 1
ATOM 2346 O O . LEU B 2 202 ? 19.461 13.071 58.425 1.00 25.68 227 LEU B O 1
ATOM 2351 N N . GLU B 2 203 ? 20.051 14.832 59.704 1.00 25.01 228 GLU B N 1
ATOM 2352 C CA . GLU B 2 203 ? 19.833 15.781 58.618 1.00 24.57 228 GLU B CA 1
ATOM 2353 C C . GLU B 2 203 ? 20.988 15.745 57.629 1.00 22.61 228 GLU B C 1
ATOM 2354 O O . GLU B 2 203 ? 20.773 15.734 56.414 1.00 18.02 228 GLU B O 1
ATOM 2360 N N . GLY B 2 204 ? 22.222 15.699 58.131 1.00 19.57 229 GLY B N 1
ATOM 2361 C CA . GLY B 2 204 ? 23.395 15.674 57.291 1.00 18.23 229 GLY B CA 1
ATOM 2362 C C . GLY B 2 204 ? 23.896 14.265 57.033 1.00 20.99 229 GLY B C 1
ATOM 2363 O O . GLY B 2 204 ? 23.224 13.262 57.292 1.00 17.52 229 GLY B O 1
ATOM 2364 N N . SER B 2 205 ? 25.108 14.200 56.489 1.00 17.91 230 SER B N 1
ATOM 2365 C CA . SER B 2 205 ? 25.766 12.929 56.207 1.00 20.42 230 SER B CA 1
ATOM 2366 C C . SER B 2 205 ? 26.728 12.638 57.351 1.00 17.21 230 SER B C 1
ATOM 2367 O O . SER B 2 205 ? 27.821 13.198 57.415 1.00 20.87 230 SER B O 1
ATOM 2370 N N . PHE B 2 206 ? 26.308 11.765 58.263 1.00 20.28 231 PHE B N 1
ATOM 2371 C CA . PHE B 2 206 ? 27.098 11.395 59.442 1.00 22.83 231 PHE B CA 1
ATOM 2372 C C . PHE B 2 206 ? 27.411 12.607 60.311 1.00 22.24 231 PHE B C 1
ATOM 2373 O O . PHE B 2 206 ? 28.426 12.642 61.007 1.00 26.61 231 PHE B O 1
ATOM 2381 N N . GLY B 2 207 ? 26.528 13.598 60.262 1.00 24.70 232 GLY B N 1
ATOM 2382 C CA . GLY B 2 207 ? 26.609 14.800 61.071 1.00 20.22 232 GLY B CA 1
ATOM 2383 C C . GLY B 2 207 ? 25.263 15.484 61.029 1.00 21.78 232 GLY B C 1
ATOM 2384 O O . GLY B 2 207 ? 24.337 15.031 60.353 1.00 18.64 232 GLY B O 1
ATOM 2385 N N . GLY B 2 208 ? 25.150 16.581 61.777 1.00 24.91 233 GLY B N 1
ATOM 2386 C CA . GLY B 2 208 ? 23.912 17.324 61.832 1.00 21.63 233 GLY B CA 1
ATOM 2387 C C . GLY B 2 208 ? 22.913 16.743 62.818 1.00 26.45 233 GLY B C 1
ATOM 2388 O O . GLY B 2 208 ? 23.128 15.673 63.400 1.00 25.41 233 GLY B O 1
ATOM 2389 N N . PRO B 2 209 ? 21.794 17.439 63.017 1.00 31.89 234 PRO B N 1
ATOM 2390 C CA . PRO B 2 209 ? 20.828 17.028 64.045 1.00 27.39 234 PRO B CA 1
ATOM 2391 C C . PRO B 2 209 ? 19.954 15.859 63.602 1.00 28.00 234 PRO B C 1
ATOM 2392 O O . PRO B 2 209 ? 19.807 15.564 62.415 1.00 23.83 234 PRO B O 1
ATOM 2396 N N . LYS B 2 210 ? 19.345 15.209 64.597 1.00 27.66 235 LYS B N 1
ATOM 2397 C CA . LYS B 2 210 ? 18.430 14.095 64.372 1.00 25.10 235 LYS B CA 1
ATOM 2398 C C . LYS B 2 210 ? 17.059 14.608 63.930 1.00 26.77 235 LYS B C 1
ATOM 2399 O O . LYS B 2 210 ? 16.400 15.351 64.665 1.00 25.99 235 LYS B O 1
ATOM 2405 N N . ILE B 2 211 ? 16.613 14.201 62.741 1.00 23.48 236 ILE B N 1
ATOM 2406 C CA . ILE B 2 211 ? 15.269 14.546 62.289 1.00 21.76 236 ILE B CA 1
ATOM 2407 C C . ILE B 2 211 ? 14.276 13.406 62.512 1.00 26.44 236 ILE B C 1
ATOM 2408 O O . ILE B 2 211 ? 13.063 13.591 62.313 1.00 27.22 236 ILE B O 1
ATOM 2413 N N . TYR B 2 212 ? 14.743 12.245 62.942 1.00 28.55 237 TYR B N 1
ATOM 2414 C CA . TYR B 2 212 ? 13.842 11.164 63.287 1.00 25.11 237 TYR B CA 1
ATOM 2415 C C . TYR B 2 212 ? 14.574 10.271 64.263 1.00 27.16 237 TYR B C 1
ATOM 2416 O O . TYR B 2 212 ? 15.800 10.150 64.208 1.00 25.52 237 TYR B O 1
ATOM 2425 N N . GLU B 2 213 ? 13.802 9.660 65.153 1.00 24.55 238 GLU B N 1
ATOM 2426 C CA . GLU B 2 213 ? 14.319 8.754 66.162 1.00 26.61 238 GLU B CA 1
ATOM 2427 C C . GLU B 2 213 ? 13.212 7.781 66.502 1.00 30.50 238 GLU B C 1
ATOM 2428 O O . GLU B 2 213 ? 12.088 8.202 66.792 1.00 29.12 238 GLU B O 1
ATOM 2434 N N . ASN B 2 214 ? 13.521 6.490 66.430 1.00 29.33 239 ASN B N 1
ATOM 2435 C CA . ASN B 2 214 ? 12.536 5.452 66.688 1.00 28.92 239 ASN B CA 1
ATOM 2436 C C . ASN B 2 214 ? 12.378 5.283 68.195 1.00 30.53 239 ASN B C 1
ATOM 2437 O O . ASN B 2 214 ? 13.343 4.948 68.882 1.00 33.97 239 ASN B O 1
ATOM 2442 N N . LYS B 2 215 ? 11.154 5.499 68.702 1.00 40.51 240 LYS B N 1
ATOM 2443 C CA . LYS B 2 215 ? 10.900 5.448 70.146 1.00 39.91 240 LYS B CA 1
ATOM 2444 C C . LYS B 2 215 ? 10.881 4.017 70.675 1.00 34.52 240 LYS B C 1
ATOM 2445 O O . LYS B 2 215 ? 11.223 3.783 71.839 1.00 37.14 240 LYS B O 1
ATOM 2451 N N . GLN B 2 216 ? 10.503 3.054 69.833 1.00 32.42 241 GLN B N 1
ATOM 2452 C CA . GLN B 2 216 ? 10.414 1.648 70.212 1.00 35.23 241 GLN B CA 1
ATOM 2453 C C . GLN B 2 216 ? 11.764 0.930 70.247 1.00 35.29 241 GLN B C 1
ATOM 2454 O O . GLN B 2 216 ? 11.875 -0.117 70.897 1.00 35.12 241 GLN B O 1
ATOM 2460 N N . TYR B 2 217 ? 12.785 1.450 69.568 1.00 33.01 242 TYR B N 1
ATOM 2461 C CA . TYR B 2 217 ? 14.043 0.724 69.441 1.00 30.16 242 TYR B CA 1
ATOM 2462 C C . TYR B 2 217 ? 14.818 0.693 70.753 1.00 32.51 242 TYR B C 1
ATOM 2463 O O . TYR B 2 217 ? 14.977 1.713 71.431 1.00 30.98 242 TYR B O 1
ATOM 2472 N N . VAL B 2 218 ? 15.346 -0.482 71.081 1.00 28.26 243 VAL B N 1
ATOM 2473 C CA . VAL B 2 218 ? 16.147 -0.683 72.278 1.00 25.06 243 VAL B CA 1
ATOM 2474 C C . VAL B 2 218 ? 17.428 -1.405 71.885 1.00 27.26 243 VAL B C 1
ATOM 2475 O O . VAL B 2 218 ? 17.405 -2.315 71.049 1.00 29.60 243 VAL B O 1
ATOM 2479 N N . SER B 2 219 ? 18.545 -0.979 72.476 1.00 32.04 244 SER B N 1
ATOM 2480 C CA . SER B 2 219 ? 19.861 -1.482 72.103 1.00 29.96 244 SER B CA 1
ATOM 2481 C C . SER B 2 219 ? 19.930 -3.001 72.246 1.00 34.14 244 SER B C 1
ATOM 2482 O O . SER B 2 219 ? 19.520 -3.540 73.283 1.00 31.20 244 SER B O 1
ATOM 2485 N N . PRO B 2 220 ? 20.455 -3.721 71.244 1.00 34.42 245 PRO B N 1
ATOM 2486 C CA . PRO B 2 220 ? 20.519 -5.187 71.347 1.00 25.34 245 PRO B CA 1
ATOM 2487 C C . PRO B 2 220 ? 21.305 -5.690 72.536 1.00 32.71 245 PRO B C 1
ATOM 2488 O O . PRO B 2 220 ? 21.008 -6.781 73.033 1.00 33.81 245 PRO B O 1
ATOM 2492 N N . ASN B 2 221 ? 22.319 -4.947 72.994 1.00 37.10 246 ASN B N 1
ATOM 2493 C CA . ASN B 2 221 ? 23.150 -5.456 74.080 1.00 37.34 246 ASN B CA 1
ATOM 2494 C C . ASN B 2 221 ? 22.421 -5.418 75.418 1.00 32.81 246 ASN B C 1
ATOM 2495 O O . ASN B 2 221 ? 22.728 -6.220 76.308 1.00 32.91 246 ASN B O 1
ATOM 2500 N N . VAL B 2 222 ? 21.450 -4.526 75.585 1.00 34.09 247 VAL B N 1
ATOM 2501 C CA . VAL B 2 222 ? 20.684 -4.550 76.827 1.00 36.15 247 VAL B CA 1
ATOM 2502 C C . VAL B 2 222 ? 19.516 -5.532 76.755 1.00 32.53 247 VAL B C 1
ATOM 2503 O O . VAL B 2 222 ? 19.103 -6.070 77.786 1.00 37.98 247 VAL B O 1
ATOM 2507 N N . VAL B 2 223 ? 18.994 -5.809 75.557 1.00 32.68 248 VAL B N 1
ATOM 2508 C CA . VAL B 2 223 ? 18.037 -6.901 75.404 1.00 32.54 248 VAL B CA 1
ATOM 2509 C C . VAL B 2 223 ? 18.697 -8.233 75.732 1.00 34.94 248 VAL B C 1
ATOM 2510 O O . VAL B 2 223 ? 18.154 -9.040 76.496 1.00 34.49 248 VAL B O 1
ATOM 2514 N N . ARG B 2 224 ? 19.877 -8.484 75.151 1.00 35.33 249 ARG B N 1
ATOM 2515 C CA . ARG B 2 224 ? 20.644 -9.680 75.497 1.00 35.22 249 ARG B CA 1
ATOM 2516 C C . ARG B 2 224 ? 20.915 -9.738 76.986 1.00 35.61 249 ARG B C 1
ATOM 2517 O O . ARG B 2 224 ? 20.835 -10.809 77.597 1.00 40.17 249 ARG B O 1
ATOM 2525 N N . ALA B 2 225 ? 21.238 -8.588 77.583 1.00 37.77 250 ALA B N 1
ATOM 2526 C CA . ALA B 2 225 ? 21.516 -8.539 79.014 1.00 44.85 250 ALA B CA 1
ATOM 2527 C C . ALA B 2 225 ? 20.314 -9.008 79.818 1.00 39.66 250 ALA B C 1
ATOM 2528 O O . ALA B 2 225 ? 20.450 -9.825 80.729 1.00 44.57 250 ALA B O 1
ATOM 2530 N N . GLN B 2 226 ? 19.122 -8.521 79.481 1.00 38.32 251 GLN B N 1
ATOM 2531 C CA . GLN B 2 226 ? 17.949 -8.960 80.220 1.00 36.67 251 GLN B CA 1
ATOM 2532 C C . GLN B 2 226 ? 17.662 -10.440 79.977 1.00 44.38 251 GLN B C 1
ATOM 2533 O O . GLN B 2 226 ? 17.339 -11.175 80.918 1.00 50.88 251 GLN B O 1
ATOM 2539 N N . ILE B 2 227 ? 17.803 -10.904 78.734 1.00 39.46 252 ILE B N 1
ATOM 2540 C CA . ILE B 2 227 ? 17.521 -12.306 78.430 1.00 44.36 252 ILE B CA 1
ATOM 2541 C C . ILE B 2 227 ? 18.465 -13.224 79.190 1.00 45.44 252 ILE B C 1
ATOM 2542 O O . ILE B 2 227 ? 18.080 -14.326 79.607 1.00 47.26 252 ILE B O 1
ATOM 2547 N N . LYS B 2 228 ? 19.705 -12.782 79.397 1.00 49.00 253 LYS B N 1
ATOM 2548 C CA . LYS B 2 228 ? 20.725 -13.623 80.020 1.00 53.05 253 LYS B CA 1
ATOM 2549 C C . LYS B 2 228 ? 20.425 -13.887 81.489 1.00 54.80 253 LYS B C 1
ATOM 2550 O O . LYS B 2 228 ? 20.717 -14.974 81.998 1.00 52.92 253 LYS B O 1
ATOM 2556 N N . GLN B 2 229 ? 19.852 -12.906 82.178 1.00 54.44 254 GLN B N 1
ATOM 2557 C CA . GLN B 2 229 ? 19.509 -13.024 83.592 1.00 58.38 254 GLN B CA 1
ATOM 2558 C C . GLN B 2 229 ? 18.076 -13.536 83.728 1.00 59.54 254 GLN B C 1
ATOM 2559 O O . GLN B 2 229 ? 17.208 -12.914 84.350 1.00 61.36 254 GLN B O 1
ATOM 2565 N N . GLN B 2 230 ? 17.860 -14.702 83.118 1.00 56.85 255 GLN B N 1
ATOM 2566 C CA . GLN B 2 230 ? 16.541 -15.293 82.962 1.00 48.65 255 GLN B CA 1
ATOM 2567 C C . GLN B 2 230 ? 15.623 -14.294 82.272 1.00 54.17 255 GLN B C 1
ATOM 2568 O O . GLN B 2 230 ? 15.399 -14.376 81.063 1.00 53.70 255 GLN B O 1
ATOM 2574 N N . VAL C 1 10 ? 13.313 14.156 66.925 1.00 35.12 195 VAL C N 1
ATOM 2575 C CA . VAL C 1 10 ? 12.106 13.432 67.309 1.00 39.17 195 VAL C CA 1
ATOM 2576 C C . VAL C 1 10 ? 10.979 13.700 66.302 1.00 41.67 195 VAL C C 1
ATOM 2577 O O . VAL C 1 10 ? 10.119 14.552 66.524 1.00 54.00 195 VAL C O 1
ATOM 2581 N N . ASN C 1 11 ? 11.006 12.961 65.188 1.00 44.67 196 ASN C N 1
ATOM 2582 C CA . ASN C 1 11 ? 9.963 12.996 64.156 1.00 41.14 196 ASN C CA 1
ATOM 2583 C C . ASN C 1 11 ? 9.769 14.415 63.610 1.00 40.89 196 ASN C C 1
ATOM 2584 O O . ASN C 1 11 ? 8.686 15.001 63.679 1.00 41.71 196 ASN C O 1
ATOM 2589 N N . ASN C 1 12 ? 10.844 14.960 63.049 1.00 31.84 197 ASN C N 1
ATOM 2590 C CA . ASN C 1 12 ? 10.761 16.255 62.382 1.00 27.26 197 ASN C CA 1
ATOM 2591 C C . ASN C 1 12 ? 10.232 16.014 60.972 1.00 29.11 197 ASN C C 1
ATOM 2592 O O . ASN C 1 12 ? 10.985 15.832 60.015 1.00 30.15 197 ASN C O 1
ATOM 2597 N N . THR C 1 13 ? 8.906 16.021 60.840 1.00 33.92 198 THR C N 1
ATOM 2598 C CA . THR C 1 13 ? 8.284 15.670 59.567 1.00 32.69 198 THR C CA 1
ATOM 2599 C C . THR C 1 13 ? 8.574 16.704 58.479 1.00 30.40 198 THR C C 1
ATOM 2600 O O . THR C 1 13 ? 8.630 16.359 57.293 1.00 31.25 198 THR C O 1
ATOM 2604 N N . LYS C 1 14 ? 8.773 17.966 58.851 1.00 30.39 199 LYS C N 1
ATOM 2605 C CA . LYS C 1 14 ? 9.059 18.980 57.843 1.00 32.27 199 LYS C CA 1
ATOM 2606 C C . LYS C 1 14 ? 10.423 18.745 57.198 1.00 27.97 199 LYS C C 1
ATOM 2607 O O . LYS C 1 14 ? 10.543 18.727 55.968 1.00 28.26 199 LYS C O 1
ATOM 2613 N N . ALA C 1 15 ? 11.465 18.565 58.015 1.00 27.49 200 ALA C N 1
ATOM 2614 C CA . ALA C 1 15 ? 12.790 18.291 57.472 1.00 26.59 200 ALA C CA 1
ATOM 2615 C C . ALA C 1 15 ? 12.813 16.977 56.711 1.00 24.56 200 ALA C C 1
ATOM 2616 O O . ALA C 1 15 ? 13.528 16.849 55.716 1.00 27.41 200 ALA C O 1
ATOM 2618 N N . MET C 1 16 ? 12.035 15.995 57.163 1.00 26.59 201 MET C N 1
ATOM 2619 C CA . MET C 1 16 ? 11.938 14.730 56.446 1.00 25.34 201 MET C CA 1
ATOM 2620 C C . MET C 1 16 ? 11.282 14.915 55.077 1.00 24.98 201 MET C C 1
ATOM 2621 O O . MET C 1 16 ? 11.699 14.287 54.100 1.00 18.66 201 MET C O 1
ATOM 2626 N N . LYS C 1 17 ? 10.273 15.794 54.982 1.00 27.05 202 LYS C N 1
ATOM 2627 C CA . LYS C 1 17 ? 9.710 16.175 53.680 1.00 27.32 202 LYS C CA 1
ATOM 2628 C C . LYS C 1 17 ? 10.741 16.875 52.791 1.00 29.78 202 LYS C C 1
ATOM 2629 O O . LYS C 1 17 ? 10.850 16.573 51.592 1.00 26.63 202 LYS C O 1
ATOM 2635 N N . HIS C 1 18 ? 11.500 17.824 53.356 1.00 25.08 203 HIS C N 1
ATOM 2636 C CA . HIS C 1 18 ? 12.462 18.578 52.554 1.00 25.71 203 HIS C CA 1
ATOM 2637 C C . HIS C 1 18 ? 13.585 17.687 52.027 1.00 23.04 203 HIS C C 1
ATOM 2638 O O . HIS C 1 18 ? 14.030 17.849 50.881 1.00 22.43 203 HIS C O 1
ATOM 2645 N N . ALA C 1 19 ? 14.069 16.755 52.851 1.00 20.70 204 ALA C N 1
ATOM 2646 C CA . ALA C 1 19 ? 15.113 15.848 52.393 1.00 21.81 204 ALA C CA 1
ATOM 2647 C C . ALA C 1 19 ? 14.614 14.987 51.239 1.00 20.88 204 ALA C C 1
ATOM 2648 O O . ALA C 1 19 ? 15.315 14.813 50.234 1.00 22.61 204 ALA C O 1
ATOM 2650 N N . LEU C 1 20 ? 13.396 14.456 51.351 1.00 18.08 205 LEU C N 1
ATOM 2651 C CA . LEU C 1 20 ? 12.849 13.682 50.247 1.00 20.13 205 LEU C CA 1
ATOM 2652 C C . LEU C 1 20 ? 12.814 14.517 48.977 1.00 19.16 205 LEU C C 1
ATOM 2653 O O . LEU C 1 20 ? 13.179 14.036 47.903 1.00 24.11 205 LEU C O 1
ATOM 2658 N N . GLU C 1 21 ? 12.404 15.782 49.094 1.00 21.45 206 GLU C N 1
ATOM 2659 C CA . GLU C 1 21 ? 12.303 16.664 47.932 1.00 24.90 206 GLU C CA 1
ATOM 2660 C C . GLU C 1 21 ? 13.674 17.023 47.378 1.00 22.35 206 GLU C C 1
ATOM 2661 O O . GLU C 1 21 ? 13.859 17.063 46.157 1.00 25.84 206 GLU C O 1
ATOM 2667 N N . ARG C 1 22 ? 14.634 17.315 48.256 1.00 22.38 207 ARG C N 1
ATOM 2668 C CA . ARG C 1 22 ? 15.998 17.573 47.809 1.00 23.10 207 ARG C CA 1
ATOM 2669 C C . ARG C 1 22 ? 16.542 16.402 47.005 1.00 22.70 207 ARG C C 1
ATOM 2670 O O . ARG C 1 22 ? 17.227 16.592 45.990 1.00 22.49 207 ARG C O 1
ATOM 2678 N N . VAL C 1 23 ? 16.265 15.180 47.453 1.00 20.49 208 VAL C N 1
ATOM 2679 C CA . VAL C 1 23 ? 17.089 14.048 47.064 1.00 17.11 208 VAL C CA 1
ATOM 2680 C C . VAL C 1 23 ? 16.426 13.138 46.031 1.00 20.05 208 VAL C C 1
ATOM 2681 O O . VAL C 1 23 ? 17.138 12.453 45.285 1.00 17.48 208 VAL C O 1
ATOM 2685 N N . GLN C 1 24 ? 15.101 13.147 45.927 1.00 20.58 209 GLN C N 1
ATOM 2686 C CA . GLN C 1 24 ? 14.427 12.242 45.015 1.00 17.85 209 GLN C CA 1
ATOM 2687 C C . GLN C 1 24 ? 14.746 12.593 43.569 1.00 25.83 209 GLN C C 1
ATOM 2688 O O . GLN C 1 24 ? 14.970 13.756 43.220 1.00 26.37 209 GLN C O 1
ATOM 2694 N N . LEU C 1 25 ? 14.774 11.556 42.716 1.00 23.41 210 LEU C N 1
ATOM 2695 C CA . LEU C 1 25 ? 14.951 11.784 41.296 1.00 25.35 210 LEU C CA 1
ATOM 2696 C C . LEU C 1 25 ? 13.586 11.947 40.621 1.00 26.54 210 LEU C C 1
ATOM 2697 O O . LEU C 1 25 ? 12.569 11.460 41.129 1.00 24.97 210 LEU C O 1
ATOM 2702 N N . PRO C 1 26 ? 13.502 12.614 39.547 1.00 24.92 211 PRO C N 1
ATOM 2703 C CA . PRO C 1 26 ? 12.169 12.816 38.919 1.00 23.37 211 PRO C CA 1
ATOM 2704 C C . PRO C 1 26 ? 11.695 11.648 38.047 1.00 26.56 211 PRO C C 1
ATOM 2705 O O . PRO C 1 26 ? 11.677 11.697 36.818 1.00 27.90 211 PRO C O 1
ATOM 2709 N N . TRP C 1 27 ? 11.255 10.570 38.709 1.00 23.48 212 TRP C N 1
ATOM 2710 C CA . TRP C 1 27 ? 10.904 9.339 38.005 1.00 26.24 212 TRP C CA 1
ATOM 2711 C C . TRP C 1 27 ? 9.762 9.556 37.015 1.00 27.51 212 TRP C C 1
ATOM 2712 O O . TRP C 1 27 ? 9.730 8.934 35.945 1.00 25.50 212 TRP C O 1
ATOM 2723 N N . LYS C 1 28 ? 8.801 10.418 37.360 1.00 27.80 213 LYS C N 1
ATOM 2724 C CA . LYS C 1 28 ? 7.595 10.551 36.546 1.00 30.40 213 LYS C CA 1
ATOM 2725 C C . LYS C 1 28 ? 7.852 11.140 35.155 1.00 26.15 213 LYS C C 1
ATOM 2726 O O . LYS C 1 28 ? 7.002 10.996 34.275 1.00 29.01 213 LYS C O 1
ATOM 2732 N N . LYS C 1 29 ? 8.984 11.793 34.920 1.00 28.05 214 LYS C N 1
ATOM 2733 C CA . LYS C 1 29 ? 9.269 12.333 33.594 1.00 26.48 214 LYS C CA 1
ATOM 2734 C C . LYS C 1 29 ? 10.041 11.362 32.713 1.00 33.49 214 LYS C C 1
ATOM 2735 O O . LYS C 1 29 ? 10.511 11.762 31.638 1.00 33.03 214 LYS C O 1
ATOM 2741 N N . HIS C 1 30 ? 10.207 10.110 33.145 1.00 29.37 215 HIS C N 1
ATOM 2742 C CA . HIS C 1 30 ? 11.120 9.191 32.483 1.00 25.64 215 HIS C CA 1
ATOM 2743 C C . HIS C 1 30 ? 10.554 7.784 32.514 1.00 23.36 215 HIS C C 1
ATOM 2744 O O . HIS C 1 30 ? 9.582 7.493 33.215 1.00 21.39 215 HIS C O 1
ATOM 2751 N N . SER C 1 31 ? 11.206 6.916 31.746 1.00 23.76 216 SER C N 1
ATOM 2752 C CA . SER C 1 31 ? 10.777 5.539 31.556 1.00 27.10 216 SER C CA 1
ATOM 2753 C C . SER C 1 31 ? 10.917 4.708 32.833 1.00 23.34 216 SER C C 1
ATOM 2754 O O . SER C 1 31 ? 11.746 4.985 33.707 1.00 28.14 216 SER C O 1
ATOM 2757 N N . PHE C 1 32 ? 10.090 3.672 32.926 1.00 17.12 217 PHE C N 1
ATOM 2758 C CA . PHE C 1 32 ? 10.078 2.807 34.102 1.00 23.17 217 PHE C CA 1
ATOM 2759 C C . PHE C 1 32 ? 11.392 2.054 34.267 1.00 21.13 217 PHE C C 1
ATOM 2760 O O . PHE C 1 32 ? 11.723 1.639 35.381 1.00 20.22 217 PHE C O 1
ATOM 2768 N N . GLN C 1 33 ? 12.151 1.894 33.185 1.00 18.45 218 GLN C N 1
ATOM 2769 C CA . GLN C 1 33 ? 13.431 1.212 33.246 1.00 21.82 218 GLN C CA 1
ATOM 2770 C C . GLN C 1 33 ? 14.444 1.934 34.130 1.00 22.72 218 GLN C C 1
ATOM 2771 O O . GLN C 1 33 ? 15.387 1.303 34.615 1.00 22.92 218 GLN C O 1
ATOM 2777 N N . GLU C 1 34 ? 14.269 3.234 34.362 1.00 27.40 219 GLU C N 1
ATOM 2778 C CA . GLU C 1 34 ? 15.216 3.961 35.202 1.00 23.81 219 GLU C CA 1
ATOM 2779 C C . GLU C 1 34 ? 15.306 3.359 36.594 1.00 19.65 219 GLU C C 1
ATOM 2780 O O . GLU C 1 34 ? 16.393 3.284 37.172 1.00 19.71 219 GLU C O 1
ATOM 2786 N N . HIS C 1 35 ? 14.178 2.948 37.159 1.00 15.27 220 HIS C N 1
ATOM 2787 C CA . HIS C 1 35 ? 14.151 2.473 38.534 1.00 18.87 220 HIS C CA 1
ATOM 2788 C C . HIS C 1 35 ? 13.700 1.025 38.682 1.00 20.00 220 HIS C C 1
ATOM 2789 O O . HIS C 1 35 ? 14.115 0.365 39.628 1.00 17.78 220 HIS C O 1
ATOM 2796 N N . GLN C 1 36 ? 12.853 0.522 37.786 1.00 20.30 221 GLN C N 1
ATOM 2797 C CA . GLN C 1 36 ? 12.321 -0.840 37.881 1.00 19.01 221 GLN C CA 1
ATOM 2798 C C . GLN C 1 36 ? 11.736 -1.121 39.262 1.00 15.72 221 GLN C C 1
ATOM 2799 O O . GLN C 1 36 ? 11.834 -2.238 39.782 1.00 13.00 221 GLN C O 1
ATOM 2805 N N . SER C 1 37 ? 11.131 -0.099 39.862 1.00 13.44 222 SER C N 1
ATOM 2806 C CA . SER C 1 37 ? 10.537 -0.193 41.187 1.00 17.03 222 SER C CA 1
ATOM 2807 C C . SER C 1 37 ? 9.018 -0.180 41.113 1.00 17.97 222 SER C C 1
ATOM 2808 O O . SER C 1 37 ? 8.428 0.618 40.382 1.00 18.53 222 SER C O 1
ATOM 2811 N N . VAL C 1 38 ? 8.395 -1.048 41.905 1.00 17.71 223 VAL C N 1
ATOM 2812 C CA . VAL C 1 38 ? 6.948 -1.158 42.002 1.00 17.83 223 VAL C CA 1
ATOM 2813 C C . VAL C 1 38 ? 6.572 -1.178 43.473 1.00 23.47 223 VAL C C 1
ATOM 2814 O O . VAL C 1 38 ? 7.135 -1.946 44.260 1.00 20.96 223 VAL C O 1
ATOM 2818 N N . THR C 1 39 ? 5.630 -0.338 43.851 1.00 22.45 224 THR C N 1
ATOM 2819 C CA . THR C 1 39 ? 5.116 -0.377 45.202 1.00 27.06 224 THR C CA 1
ATOM 2820 C C . THR C 1 39 ? 3.748 -1.046 45.172 1.00 26.24 224 THR C C 1
ATOM 2821 O O . THR C 1 39 ? 3.002 -0.914 44.201 1.00 24.78 224 THR C O 1
ATOM 2825 N N . SER C 1 40 ? 3.460 -1.823 46.210 1.00 29.51 225 SER C N 1
ATOM 2826 C CA . SER C 1 40 ? 2.198 -2.545 46.288 1.00 26.92 225 SER C CA 1
ATOM 2827 C C . SER C 1 40 ? 1.054 -1.579 46.571 1.00 32.46 225 SER C C 1
ATOM 2828 O O . SER C 1 40 ? 1.251 -0.503 47.141 1.00 32.24 225 SER C O 1
ATOM 2831 N N . GLU C 1 41 ? -0.155 -1.968 46.155 1.00 32.49 226 GLU C N 1
ATOM 2832 C CA . GLU C 1 41 ? -1.340 -1.170 46.461 1.00 35.60 226 GLU C CA 1
ATOM 2833 C C . GLU C 1 41 ? -1.785 -1.356 47.907 1.00 32.25 226 GLU C C 1
ATOM 2834 O O . GLU C 1 41 ? -2.120 -0.382 48.585 1.00 33.13 226 GLU C O 1
ATOM 2840 N N . THR C 1 42 ? -1.773 -2.584 48.402 1.00 36.52 227 THR C N 1
ATOM 2841 C CA . THR C 1 42 ? -2.189 -2.868 49.765 1.00 31.44 227 THR C CA 1
ATOM 2842 C C . THR C 1 42 ? -0.982 -3.028 50.676 1.00 31.56 227 THR C C 1
ATOM 2843 O O . THR C 1 42 ? 0.121 -3.362 50.242 1.00 33.10 227 THR C O 1
ATOM 2847 N N . ASN C 1 43 ? -1.213 -2.768 51.955 1.00 40.05 228 ASN C N 1
ATOM 2848 C CA . ASN C 1 43 ? -0.229 -3.069 52.980 1.00 34.39 228 ASN C CA 1
ATOM 2849 C C . ASN C 1 43 ? -0.021 -4.568 53.081 1.00 35.06 228 ASN C C 1
ATOM 2850 O O . ASN C 1 43 ? -0.977 -5.326 53.261 1.00 37.47 228 ASN C O 1
ATOM 2855 N N . THR C 1 44 ? 1.237 -4.996 53.003 1.00 29.04 229 THR C N 1
ATOM 2856 C CA . THR C 1 44 ? 1.573 -6.391 53.249 1.00 33.92 229 THR C CA 1
ATOM 2857 C C . THR C 1 44 ? 1.353 -6.711 54.727 1.00 36.67 229 THR C C 1
ATOM 2858 O O . THR C 1 44 ? 2.160 -7.400 55.351 1.00 45.99 229 THR C O 1
ATOM 2862 N N . ASP C 1 45 ? 0.280 -6.203 55.311 1.00 49.90 230 ASP C N 1
ATOM 2863 C CA . ASP C 1 45 ? 0.029 -6.408 56.724 1.00 43.97 230 ASP C CA 1
ATOM 2864 C C . ASP C 1 45 ? -1.255 -7.154 57.010 1.00 49.62 230 ASP C C 1
ATOM 2865 O O . ASP C 1 45 ? -1.314 -7.879 58.009 1.00 53.87 230 ASP C O 1
ATOM 2870 N N . GLU C 1 46 ? -2.281 -7.007 56.174 1.00 49.98 231 GLU C N 1
ATOM 2871 C CA . GLU C 1 46 ? -3.236 -8.098 56.067 1.00 55.42 231 GLU C CA 1
ATOM 2872 C C . GLU C 1 46 ? -2.549 -9.274 55.376 1.00 60.95 231 GLU C C 1
ATOM 2873 O O . GLU C 1 46 ? -1.412 -9.167 54.898 1.00 54.21 231 GLU C O 1
ATOM 2879 N N . HIS C 1 47 ? -3.253 -10.398 55.307 1.00 67.43 232 HIS C N 1
ATOM 2880 C CA . HIS C 1 47 ? -2.679 -11.679 54.902 1.00 68.23 232 HIS C CA 1
ATOM 2881 C C . HIS C 1 47 ? -1.634 -12.181 55.894 1.00 57.09 232 HIS C C 1
ATOM 2882 O O . HIS C 1 47 ? -0.956 -13.182 55.622 1.00 48.37 232 HIS C O 1
ATOM 2889 N N . ILE C 1 48 ? -1.478 -11.506 57.032 1.00 50.56 233 ILE C N 1
ATOM 2890 C CA . ILE C 1 48 ? -0.557 -11.927 58.083 1.00 51.07 233 ILE C CA 1
ATOM 2891 C C . ILE C 1 48 ? -1.333 -11.903 59.393 1.00 47.29 233 ILE C C 1
ATOM 2892 O O . ILE C 1 48 ? -1.599 -10.831 59.945 1.00 44.81 233 ILE C O 1
ATOM 2897 N N . LYS C 1 49 ? -1.701 -13.083 59.889 1.00 42.06 234 LYS C N 1
ATOM 2898 C CA . LYS C 1 49 ? -2.410 -13.204 61.153 1.00 41.48 234 LYS C CA 1
ATOM 2899 C C . LYS C 1 49 ? -1.449 -13.301 62.332 1.00 39.01 234 LYS C C 1
ATOM 2900 O O . LYS C 1 49 ? -1.620 -12.595 63.328 1.00 46.73 234 LYS C O 1
ATOM 2906 N N . ASP C 1 50 ? -0.429 -14.148 62.245 1.00 35.87 235 ASP C N 1
ATOM 2907 C CA . ASP C 1 50 ? 0.641 -14.138 63.239 1.00 43.88 235 ASP C CA 1
ATOM 2908 C C . ASP C 1 50 ? 1.951 -13.793 62.544 1.00 41.80 235 ASP C C 1
ATOM 2909 O O . ASP C 1 50 ? 2.565 -14.631 61.874 1.00 42.19 235 ASP C O 1
ATOM 2914 N N . ILE C 1 51 ? 2.358 -12.545 62.733 1.00 33.73 236 ILE C N 1
ATOM 2915 C CA . ILE C 1 51 ? 3.646 -11.995 62.339 1.00 30.79 236 ILE C CA 1
ATOM 2916 C C . ILE C 1 51 ? 4.773 -13.003 62.525 1.00 35.85 236 ILE C C 1
ATOM 2917 O O . ILE C 1 51 ? 5.753 -13.008 61.769 1.00 34.82 236 ILE C O 1
ATOM 2922 N N . TYR C 1 52 ? 4.642 -13.879 63.514 1.00 34.95 237 TYR C N 1
ATOM 2923 C CA . TYR C 1 52 ? 5.709 -14.803 63.855 1.00 29.84 237 TYR C CA 1
ATOM 2924 C C . TYR C 1 52 ? 5.482 -16.210 63.309 1.00 37.40 237 TYR C C 1
ATOM 2925 O O . TYR C 1 52 ? 6.280 -17.109 63.597 1.00 32.91 237 TYR C O 1
ATOM 2934 N N . ASP C 1 53 ? 4.429 -16.430 62.521 1.00 32.53 238 ASP C N 1
ATOM 2935 C CA . ASP C 1 53 ? 4.300 -17.696 61.805 1.00 34.99 238 ASP C CA 1
ATOM 2936 C C . ASP C 1 53 ? 5.118 -17.599 60.520 1.00 33.94 238 ASP C C 1
ATOM 2937 O O . ASP C 1 53 ? 4.782 -16.826 59.616 1.00 28.83 238 ASP C O 1
ATOM 2942 N N . ASP C 1 54 ? 6.184 -18.399 60.434 1.00 30.72 239 ASP C N 1
ATOM 2943 C CA . ASP C 1 54 ? 7.147 -18.233 59.354 1.00 31.15 239 ASP C CA 1
ATOM 2944 C C . ASP C 1 54 ? 6.507 -18.489 57.998 1.00 32.41 239 ASP C C 1
ATOM 2945 O O . ASP C 1 54 ? 6.651 -17.681 57.074 1.00 29.47 239 ASP C O 1
ATOM 2950 N N . THR C 1 55 ? 5.793 -19.607 57.850 1.00 27.19 240 THR C N 1
ATOM 2951 C CA . THR C 1 55 ? 5.299 -19.927 56.514 1.00 32.52 240 THR C CA 1
ATOM 2952 C C . THR C 1 55 ? 4.200 -18.968 56.071 1.00 31.58 240 THR C C 1
ATOM 2953 O O . THR C 1 55 ? 4.052 -18.722 54.866 1.00 36.92 240 THR C O 1
ATOM 2957 N N . GLU C 1 56 ? 3.427 -18.415 57.009 1.00 31.71 241 GLU C N 1
ATOM 2958 C CA . GLU C 1 56 ? 2.371 -17.487 56.612 1.00 30.72 241 GLU C CA 1
ATOM 2959 C C . GLU C 1 56 ? 2.955 -16.160 56.151 1.00 29.37 241 GLU C C 1
ATOM 2960 O O . GLU C 1 56 ? 2.508 -15.596 55.146 1.00 32.36 241 GLU C O 1
ATOM 2966 N N . ARG C 1 57 ? 3.955 -15.648 56.868 1.00 25.75 242 ARG C N 1
ATOM 2967 C CA . ARG C 1 57 ? 4.491 -14.332 56.542 1.00 24.89 242 ARG C CA 1
ATOM 2968 C C . ARG C 1 57 ? 5.398 -14.387 55.307 1.00 25.68 242 ARG C C 1
ATOM 2969 O O . ARG C 1 57 ? 5.400 -13.458 54.490 1.00 25.32 242 ARG C O 1
ATOM 2977 N N . GLU C 1 58 ? 6.160 -15.475 55.135 1.00 25.03 243 GLU C N 1
ATOM 2978 C CA . GLU C 1 58 ? 7.009 -15.595 53.949 1.00 25.54 243 GLU C CA 1
ATOM 2979 C C . GLU C 1 58 ? 6.174 -15.626 52.674 1.00 23.29 243 GLU C C 1
ATOM 2980 O O . GLU C 1 58 ? 6.571 -15.050 51.654 1.00 19.43 243 GLU C O 1
ATOM 2986 N N . LEU C 1 59 ? 5.001 -16.275 52.719 1.00 26.39 244 LEU C N 1
ATOM 2987 C CA . LEU C 1 59 ? 4.128 -16.311 51.547 1.00 23.70 244 LEU C CA 1
ATOM 2988 C C . LEU C 1 59 ? 3.623 -14.917 51.188 1.00 24.45 244 LEU C C 1
ATOM 2989 O O . LEU C 1 59 ? 3.502 -14.584 50.003 1.00 22.43 244 LEU C O 1
ATOM 2994 N N . ALA C 1 60 ? 3.346 -14.086 52.198 1.00 24.09 245 ALA C N 1
ATOM 2995 C CA . ALA C 1 60 ? 3.000 -12.684 51.959 1.00 26.22 245 ALA C CA 1
ATOM 2996 C C . ALA C 1 60 ? 4.142 -11.925 51.284 1.00 19.77 245 ALA C C 1
ATOM 2997 O O . ALA C 1 60 ? 3.909 -11.168 50.337 1.00 22.86 245 ALA C O 1
ATOM 2999 N N . PHE C 1 61 ? 5.383 -12.101 51.761 1.00 20.97 246 PHE C N 1
ATOM 3000 C CA . PHE C 1 61 ? 6.528 -11.490 51.076 1.00 21.17 246 PHE C CA 1
ATOM 3001 C C . PHE C 1 61 ? 6.618 -11.967 49.630 1.00 23.59 246 PHE C C 1
ATOM 3002 O O . PHE C 1 61 ? 6.677 -11.161 48.692 1.00 22.20 246 PHE C O 1
ATOM 3010 N N . TYR C 1 62 ? 6.661 -13.289 49.449 1.00 23.75 247 TYR C N 1
ATOM 3011 C CA . TYR C 1 62 ? 6.615 -13.917 48.133 1.00 18.86 247 TYR C CA 1
ATOM 3012 C C . TYR C 1 62 ? 5.535 -13.310 47.240 1.00 21.51 247 TYR C C 1
ATOM 3013 O O . TYR C 1 62 ? 5.781 -13.008 46.065 1.00 19.07 247 TYR C O 1
ATOM 3022 N N . LYS C 1 63 ? 4.318 -13.151 47.778 1.00 21.17 248 LYS C N 1
ATOM 3023 C CA . LYS C 1 63 ? 3.207 -12.638 46.979 1.00 20.64 248 LYS C CA 1
ATOM 3024 C C . LYS C 1 63 ? 3.452 -11.196 46.538 1.00 26.73 248 LYS C C 1
ATOM 3025 O O . LYS C 1 63 ? 3.301 -10.863 45.354 1.00 23.68 248 LYS C O 1
ATOM 3031 N N . GLN C 1 64 ? 3.823 -10.323 47.482 1.00 22.52 249 GLN C N 1
ATOM 3032 C CA . GLN C 1 64 ? 4.179 -8.954 47.127 1.00 24.06 249 GLN C CA 1
ATOM 3033 C C . GLN C 1 64 ? 5.226 -8.927 46.019 1.00 25.48 249 GLN C C 1
ATOM 3034 O O . GLN C 1 64 ? 5.136 -8.118 45.082 1.00 22.05 249 GLN C O 1
ATOM 3040 N N . SER C 1 65 ? 6.216 -9.824 46.100 1.00 17.57 250 SER C N 1
ATOM 3041 C CA . SER C 1 65 ? 7.283 -9.823 45.109 1.00 17.94 250 SER C CA 1
ATOM 3042 C C . SER C 1 65 ? 6.790 -10.317 43.769 1.00 17.52 250 SER C C 1
ATOM 3043 O O . SER C 1 65 ? 7.222 -9.818 42.724 1.00 18.23 250 SER C O 1
ATOM 3046 N N . LEU C 1 66 ? 5.914 -11.323 43.775 1.00 21.16 251 LEU C N 1
ATOM 3047 C CA . LEU C 1 66 ? 5.470 -11.904 42.515 1.00 22.71 251 LEU C CA 1
ATOM 3048 C C . LEU C 1 66 ? 4.690 -10.889 41.700 1.00 18.92 251 LEU C C 1
ATOM 3049 O O . LEU C 1 66 ? 4.953 -10.715 40.506 1.00 18.34 251 LEU C O 1
ATOM 3054 N N . ASP C 1 67 ? 3.727 -10.199 42.319 1.00 20.88 252 ASP C N 1
ATOM 3055 C CA . ASP C 1 67 ? 2.977 -9.245 41.507 1.00 25.67 252 ASP C CA 1
ATOM 3056 C C . ASP C 1 67 ? 3.846 -8.088 41.056 1.00 26.38 252 ASP C C 1
ATOM 3057 O O . ASP C 1 67 ? 3.591 -7.517 39.987 1.00 25.73 252 ASP C O 1
ATOM 3062 N N . ALA C 1 68 ? 4.864 -7.714 41.839 1.00 20.38 253 ALA C N 1
ATOM 3063 C CA . ALA C 1 68 ? 5.786 -6.701 41.346 1.00 21.03 253 ALA C CA 1
ATOM 3064 C C . ALA C 1 68 ? 6.469 -7.199 40.083 1.00 21.97 253 ALA C C 1
ATOM 3065 O O . ALA C 1 68 ? 6.507 -6.495 39.070 1.00 22.65 253 ALA C O 1
ATOM 3067 N N . VAL C 1 69 ? 6.959 -8.443 40.115 1.00 20.58 254 VAL C N 1
ATOM 3068 C CA . VAL C 1 69 ? 7.601 -9.044 38.949 1.00 22.98 254 VAL C CA 1
ATOM 3069 C C . VAL C 1 69 ? 6.672 -9.000 37.736 1.00 26.13 254 VAL C C 1
ATOM 3070 O O . VAL C 1 69 ? 7.085 -8.617 36.634 1.00 21.34 254 VAL C O 1
ATOM 3074 N N . LEU C 1 70 ? 5.404 -9.393 37.923 1.00 22.60 255 LEU C N 1
ATOM 3075 C CA . LEU C 1 70 ? 4.442 -9.397 36.818 1.00 24.56 255 LEU C CA 1
ATOM 3076 C C . LEU C 1 70 ? 4.204 -7.987 36.294 1.00 22.66 255 LEU C C 1
ATOM 3077 O O . LEU C 1 70 ? 4.207 -7.756 35.076 1.00 22.07 255 LEU C O 1
ATOM 3082 N N . VAL C 1 71 ? 3.992 -7.032 37.205 1.00 19.79 256 VAL C N 1
ATOM 3083 C CA . VAL C 1 71 ? 3.878 -5.632 36.804 1.00 23.27 256 VAL C CA 1
ATOM 3084 C C . VAL C 1 71 ? 5.099 -5.222 35.998 1.00 23.00 256 VAL C C 1
ATOM 3085 O O . VAL C 1 71 ? 4.993 -4.645 34.913 1.00 24.34 256 VAL C O 1
ATOM 3089 N N . ALA C 1 72 ? 6.281 -5.538 36.515 1.00 25.11 257 ALA C N 1
ATOM 3090 C CA . ALA C 1 72 ? 7.502 -5.096 35.867 1.00 23.18 257 ALA C CA 1
ATOM 3091 C C . ALA C 1 72 ? 7.696 -5.786 34.526 1.00 23.84 257 ALA C C 1
ATOM 3092 O O . ALA C 1 72 ? 8.277 -5.195 33.608 1.00 22.79 257 ALA C O 1
ATOM 3094 N N . ARG C 1 73 ? 7.212 -7.026 34.387 1.00 23.38 258 ARG C N 1
ATOM 3095 C CA . ARG C 1 73 ? 7.347 -7.723 33.111 1.00 24.02 258 ARG C CA 1
ATOM 3096 C C . ARG C 1 73 ? 6.429 -7.109 32.059 1.00 25.50 258 ARG C C 1
ATOM 3097 O O . ARG C 1 73 ? 6.804 -7.001 30.884 1.00 25.03 258 ARG C O 1
ATOM 3105 N N . ASP C 1 74 ? 5.229 -6.692 32.476 1.00 26.09 259 ASP C N 1
ATOM 3106 C CA . ASP C 1 74 ? 4.333 -5.918 31.621 1.00 27.26 259 ASP C CA 1
ATOM 3107 C C . ASP C 1 74 ? 5.012 -4.672 31.077 1.00 29.35 259 ASP C C 1
ATOM 3108 O O . ASP C 1 74 ? 5.020 -4.425 29.866 1.00 30.25 259 ASP C O 1
ATOM 3113 N N . GLU C 1 75 ? 5.560 -3.852 31.966 1.00 25.82 260 GLU C N 1
ATOM 3114 C CA . GLU C 1 75 ? 6.071 -2.569 31.515 1.00 28.37 260 GLU C CA 1
ATOM 3115 C C . GLU C 1 75 ? 7.356 -2.719 30.708 1.00 31.73 260 GLU C C 1
ATOM 3116 O O . GLU C 1 75 ? 7.602 -1.925 29.793 1.00 32.28 260 GLU C O 1
ATOM 3122 N N . LEU C 1 76 ? 8.183 -3.724 31.010 1.00 25.93 261 LEU C N 1
ATOM 3123 C CA . LEU C 1 76 ? 9.442 -3.835 30.278 1.00 28.28 261 LEU C CA 1
ATOM 3124 C C . LEU C 1 76 ? 9.256 -4.469 28.896 1.00 30.53 261 LEU C C 1
ATOM 3125 O O . LEU C 1 76 ? 10.009 -4.145 27.967 1.00 30.49 261 LEU C O 1
ATOM 3130 N N . LYS C 1 77 ? 8.283 -5.375 28.741 1.00 28.26 262 LYS C N 1
ATOM 3131 C CA . LYS C 1 77 ? 7.933 -5.869 27.409 1.00 32.65 262 LYS C CA 1
ATOM 3132 C C . LYS C 1 77 ? 7.414 -4.740 26.534 1.00 30.51 262 LYS C C 1
ATOM 3133 O O . LYS C 1 77 ? 7.736 -4.667 25.343 1.00 29.26 262 LYS C O 1
ATOM 3139 N N . ARG C 1 78 ? 6.620 -3.845 27.125 1.00 31.52 263 ARG C N 1
ATOM 3140 C CA . ARG C 1 78 ? 6.157 -2.632 26.456 1.00 32.37 263 ARG C CA 1
ATOM 3141 C C . ARG C 1 78 ? 7.323 -1.791 25.939 1.00 30.37 263 ARG C C 1
ATOM 3142 O O . ARG C 1 78 ? 7.225 -1.172 24.873 1.00 32.91 263 ARG C O 1
ATOM 3150 N N . LEU C 1 79 ? 8.427 -1.746 26.679 1.00 25.04 264 LEU C N 1
ATOM 3151 C CA . LEU C 1 79 ? 9.611 -0.994 26.282 1.00 25.88 264 LEU C CA 1
ATOM 3152 C C . LEU C 1 79 ? 10.593 -1.827 25.469 1.00 29.09 264 LEU C C 1
ATOM 3153 O O . LEU C 1 79 ? 11.664 -1.327 25.115 1.00 26.81 264 LEU C O 1
ATOM 3158 N N . LYS C 1 80 ? 10.259 -3.087 25.178 1.00 35.12 265 LYS C N 1
ATOM 3159 C CA . LYS C 1 80 ? 11.136 -3.980 24.427 1.00 28.90 265 LYS C CA 1
ATOM 3160 C C . LYS C 1 80 ? 12.516 -4.067 25.074 1.00 27.84 265 LYS C C 1
ATOM 3161 O O . LYS C 1 80 ? 13.548 -4.098 24.397 1.00 27.45 265 LYS C O 1
ATOM 3167 N N . VAL C 1 81 ? 12.530 -4.093 26.404 1.00 25.11 266 VAL C N 1
ATOM 3168 C CA . VAL C 1 81 ? 13.744 -4.399 27.160 1.00 28.48 266 VAL C CA 1
ATOM 3169 C C . VAL C 1 81 ? 13.797 -5.914 27.328 1.00 23.53 266 VAL C C 1
ATOM 3170 O O . VAL C 1 81 ? 12.818 -6.515 27.800 1.00 25.15 266 VAL C O 1
ATOM 3174 N N . PRO C 1 82 ? 14.895 -6.564 26.945 1.00 22.61 267 PRO C N 1
ATOM 3175 C CA . PRO C 1 82 ? 14.995 -8.022 27.119 1.00 23.84 267 PRO C CA 1
ATOM 3176 C C . PRO C 1 82 ? 14.759 -8.396 28.573 1.00 21.93 267 PRO C C 1
ATOM 3177 O O . PRO C 1 82 ? 15.341 -7.798 29.480 1.00 26.64 267 PRO C O 1
ATOM 3181 N N . PHE C 1 83 ? 13.885 -9.377 28.800 1.00 23.75 268 PHE C N 1
ATOM 3182 C CA . PHE C 1 83 ? 13.450 -9.711 30.156 1.00 26.16 268 PHE C CA 1
ATOM 3183 C C . PHE C 1 83 ? 13.909 -11.104 30.571 1.00 25.43 268 PHE C C 1
ATOM 3184 O O . PHE C 1 83 ? 14.728 -11.228 31.485 1.00 21.34 268 PHE C O 1
ATOM 3192 N N . LYS C 1 84 ? 13.389 -12.162 29.943 1.00 31.70 269 LYS C N 1
ATOM 3193 C CA . LYS C 1 84 ? 13.665 -13.526 30.386 1.00 25.34 269 LYS C CA 1
ATOM 3194 C C . LYS C 1 84 ? 15.110 -13.921 30.096 1.00 23.94 269 LYS C C 1
ATOM 3195 O O . LYS C 1 84 ? 15.595 -13.779 28.969 1.00 28.40 269 LYS C O 1
ATOM 3201 N N . ARG C 1 85 ? 15.803 -14.408 31.109 1.00 22.85 270 ARG C N 1
ATOM 3202 C CA . ARG C 1 85 ? 17.172 -14.864 30.910 1.00 27.60 270 ARG C CA 1
ATOM 3203 C C . ARG C 1 85 ? 17.164 -16.209 30.183 1.00 31.01 270 ARG C C 1
ATOM 3204 O O . ARG C 1 85 ? 16.529 -17.156 30.656 1.00 29.74 270 ARG C O 1
ATOM 3212 N N . PRO C 1 86 ? 17.805 -16.321 29.024 1.00 31.80 271 PRO C N 1
ATOM 3213 C CA . PRO C 1 86 ? 17.794 -17.599 28.293 1.00 30.41 271 PRO C CA 1
ATOM 3214 C C . PRO C 1 86 ? 18.477 -18.710 29.080 1.00 29.74 271 PRO C C 1
ATOM 3215 O O . PRO C 1 86 ? 19.474 -18.488 29.766 1.00 34.19 271 PRO C O 1
ATOM 3219 N N . LEU C 1 87 ? 17.935 -19.921 28.965 1.00 30.67 272 LEU C N 1
ATOM 3220 C CA . LEU C 1 87 ? 18.642 -21.092 29.471 1.00 38.19 272 LEU C CA 1
ATOM 3221 C C . LEU C 1 87 ? 20.047 -21.192 28.898 1.00 36.81 272 LEU C C 1
ATOM 3222 O O . LEU C 1 87 ? 20.920 -21.818 29.508 1.00 40.23 272 LEU C O 1
ATOM 3227 N N . ASP C 1 88 ? 20.292 -20.547 27.765 1.00 39.05 273 ASP C N 1
ATOM 3228 C CA . ASP C 1 88 ? 21.524 -20.666 27.005 1.00 40.57 273 ASP C CA 1
ATOM 3229 C C . ASP C 1 88 ? 22.557 -19.594 27.323 1.00 37.87 273 ASP C C 1
ATOM 3230 O O . ASP C 1 88 ? 23.633 -19.597 26.709 1.00 36.66 273 ASP C O 1
ATOM 3235 N N . TYR C 1 89 ? 22.255 -18.666 28.231 1.00 32.69 274 TYR C N 1
ATOM 3236 C CA . TYR C 1 89 ? 23.087 -17.486 28.452 1.00 28.58 274 TYR C CA 1
ATOM 3237 C C . TYR C 1 89 ? 24.043 -17.779 29.599 1.00 27.58 274 TYR C C 1
ATOM 3238 O O . TYR C 1 89 ? 23.621 -17.901 30.749 1.00 31.73 274 TYR C O 1
ATOM 3247 N N . PHE C 1 90 ? 25.330 -17.873 29.291 1.00 28.41 275 PHE C N 1
ATOM 3248 C CA . PHE C 1 90 ? 26.334 -18.335 30.245 1.00 33.31 275 PHE C CA 1
ATOM 3249 C C . PHE C 1 90 ? 27.219 -17.158 30.644 1.00 32.97 275 PHE C C 1
ATOM 3250 O O . PHE C 1 90 ? 28.246 -16.882 30.022 1.00 36.03 275 PHE C O 1
ATOM 3258 N N . ALA C 1 91 ? 26.798 -16.460 31.687 1.00 31.63 276 ALA C N 1
ATOM 3259 C CA . ALA C 1 91 ? 27.553 -15.367 32.266 1.00 27.27 276 ALA C CA 1
ATOM 3260 C C . ALA C 1 91 ? 27.781 -15.672 33.738 1.00 22.36 276 ALA C C 1
ATOM 3261 O O . ALA C 1 91 ? 27.230 -16.620 34.299 1.00 20.62 276 ALA C O 1
ATOM 3263 N N . GLU C 1 92 ? 28.633 -14.881 34.362 1.00 24.41 277 GLU C N 1
ATOM 3264 C CA . GLU C 1 92 ? 28.939 -15.129 35.756 1.00 21.83 277 GLU C CA 1
ATOM 3265 C C . GLU C 1 92 ? 27.670 -14.977 36.592 1.00 21.13 277 GLU C C 1
ATOM 3266 O O . GLU C 1 92 ? 26.953 -13.976 36.494 1.00 17.86 277 GLU C O 1
ATOM 3272 N N . MET C 1 93 ? 27.366 -16.006 37.370 1.00 22.47 278 MET C N 1
ATOM 3273 C CA . MET C 1 93 ? 26.218 -15.991 38.259 1.00 21.40 278 MET C CA 1
ATOM 3274 C C . MET C 1 93 ? 26.680 -15.684 39.679 1.00 19.92 278 MET C C 1
ATOM 3275 O O . MET C 1 93 ? 27.871 -15.654 39.988 1.00 18.32 278 MET C O 1
ATOM 3280 N N . VAL C 1 94 ? 25.706 -15.442 40.552 1.00 21.93 279 VAL C N 1
ATOM 3281 C CA . VAL C 1 94 ? 26.036 -15.040 41.914 1.00 19.50 279 VAL C CA 1
ATOM 3282 C C . VAL C 1 94 ? 26.498 -16.237 42.767 1.00 19.90 279 VAL C C 1
ATOM 3283 O O . VAL C 1 94 ? 27.253 -16.064 43.733 1.00 22.81 279 VAL C O 1
ATOM 3287 N N . LYS C 1 95 ? 26.087 -17.461 42.421 1.00 18.93 280 LYS C N 1
ATOM 3288 C CA . LYS C 1 95 ? 26.615 -18.685 43.023 1.00 22.17 280 LYS C CA 1
ATOM 3289 C C . LYS C 1 95 ? 27.060 -19.624 41.913 1.00 22.11 280 LYS C C 1
ATOM 3290 O O . LYS C 1 95 ? 26.560 -19.571 40.789 1.00 27.79 280 LYS C O 1
ATOM 3296 N N . SER C 1 96 ? 27.992 -20.507 42.233 1.00 22.41 281 SER C N 1
ATOM 3297 C CA . SER C 1 96 ? 28.514 -21.377 41.191 1.00 26.49 281 SER C CA 1
ATOM 3298 C C . SER C 1 96 ? 27.562 -22.549 40.927 1.00 27.86 281 SER C C 1
ATOM 3299 O O . SER C 1 96 ? 26.665 -22.849 41.717 1.00 22.97 281 SER C O 1
ATOM 3302 N N . ASP C 1 97 ? 27.771 -23.202 39.778 1.00 26.49 282 ASP C N 1
ATOM 3303 C CA . ASP C 1 97 ? 26.944 -24.338 39.387 1.00 33.38 282 ASP C CA 1
ATOM 3304 C C . ASP C 1 97 ? 27.275 -25.573 40.206 1.00 32.45 282 ASP C C 1
ATOM 3305 O O . ASP C 1 97 ? 26.384 -26.365 40.523 1.00 36.27 282 ASP C O 1
ATOM 3310 N N . GLU C 1 98 ? 28.554 -25.770 40.524 1.00 29.82 283 GLU C N 1
ATOM 3311 C CA . GLU C 1 98 ? 28.930 -26.741 41.543 1.00 36.19 283 GLU C CA 1
ATOM 3312 C C . GLU C 1 98 ? 28.117 -26.529 42.812 1.00 32.27 283 GLU C C 1
ATOM 3313 O O . GLU C 1 98 ? 27.444 -27.446 43.295 1.00 32.68 283 GLU C O 1
ATOM 3319 N N . HIS C 1 99 ? 28.164 -25.303 43.352 1.00 25.04 284 HIS C N 1
ATOM 3320 C CA . HIS C 1 99 ? 27.418 -24.974 44.560 1.00 26.39 284 HIS C CA 1
ATOM 3321 C C . HIS C 1 99 ? 25.931 -25.296 44.408 1.00 29.90 284 HIS C C 1
ATOM 3322 O O . HIS C 1 99 ? 25.321 -25.861 45.323 1.00 29.30 284 HIS C O 1
ATOM 3329 N N . MET C 1 100 ? 25.332 -24.946 43.261 1.00 21.90 285 MET C N 1
ATOM 3330 C CA . MET C 1 100 ? 23.921 -25.261 43.038 1.00 29.54 285 MET C CA 1
ATOM 3331 C C . MET C 1 100 ? 23.673 -26.767 43.017 1.00 30.34 285 MET C C 1
ATOM 3332 O O . MET C 1 100 ? 22.620 -27.232 43.479 1.00 28.08 285 MET C O 1
ATOM 3337 N N . ASP C 1 101 ? 24.618 -27.540 42.473 1.00 27.96 286 ASP C N 1
ATOM 3338 C CA . ASP C 1 101 ? 24.435 -28.981 42.372 1.00 28.03 286 ASP C CA 1
ATOM 3339 C C . ASP C 1 101 ? 24.593 -29.668 43.717 1.00 23.55 286 ASP C C 1
ATOM 3340 O O . ASP C 1 101 ? 23.775 -30.514 44.076 1.00 25.18 286 ASP C O 1
ATOM 3345 N N . LYS C 1 102 ? 25.636 -29.318 44.468 1.00 25.62 287 LYS C N 1
ATOM 3346 C CA . LYS C 1 102 ? 25.805 -29.883 45.803 1.00 27.03 287 LYS C CA 1
ATOM 3347 C C . LYS C 1 102 ? 24.602 -29.587 46.687 1.00 27.05 287 LYS C C 1
ATOM 3348 O O . LYS C 1 102 ? 24.138 -30.456 47.435 1.00 27.75 287 LYS C O 1
ATOM 3354 N N . ILE C 1 103 ? 24.077 -28.368 46.616 1.00 28.71 288 ILE C N 1
ATOM 3355 C CA . ILE C 1 103 ? 22.927 -28.019 47.442 1.00 27.42 288 ILE C CA 1
ATOM 3356 C C . ILE C 1 103 ? 21.749 -28.930 47.137 1.00 27.41 288 ILE C C 1
ATOM 3357 O O . ILE C 1 103 ? 20.915 -29.196 48.009 1.00 32.41 288 ILE C O 1
ATOM 3362 N N . LYS C 1 104 ? 21.683 -29.459 45.920 1.00 28.63 289 LYS C N 1
ATOM 3363 C CA . LYS C 1 104 ? 20.628 -30.374 45.516 1.00 24.01 289 LYS C CA 1
ATOM 3364 C C . LYS C 1 104 ? 21.073 -31.831 45.546 1.00 24.32 289 LYS C C 1
ATOM 3365 O O . LYS C 1 104 ? 20.318 -32.709 45.114 1.00 21.61 289 LYS C O 1
ATOM 3371 N N . GLY C 1 105 ? 22.277 -32.108 46.047 1.00 23.89 290 GLY C N 1
ATOM 3372 C CA . GLY C 1 105 ? 22.749 -33.476 46.136 1.00 20.75 290 GLY C CA 1
ATOM 3373 C C . GLY C 1 105 ? 22.960 -34.149 44.802 1.00 24.71 290 GLY C C 1
ATOM 3374 O O . GLY C 1 105 ? 23.096 -35.376 44.746 1.00 25.57 290 GLY C O 1
ATOM 3375 N N . LYS C 1 106 ? 22.988 -33.378 43.718 1.00 19.04 291 LYS C N 1
ATOM 3376 C CA . LYS C 1 106 ? 23.220 -33.915 42.388 1.00 21.51 291 LYS C CA 1
ATOM 3377 C C . LYS C 1 106 ? 24.696 -34.258 42.179 1.00 25.11 291 LYS C C 1
ATOM 3378 O O . LYS C 1 106 ? 25.594 -33.614 42.735 1.00 25.17 291 LYS C O 1
ATOM 3384 N N . LEU C 1 107 ? 24.941 -35.285 41.360 1.00 16.78 292 LEU C N 1
ATOM 3385 C CA . LEU C 1 107 ? 26.299 -35.657 40.999 1.00 20.40 292 LEU C CA 1
ATOM 3386 C C . LEU C 1 107 ? 26.833 -34.702 39.934 1.00 29.26 292 LEU C C 1
ATOM 3387 O O . LEU C 1 107 ? 26.143 -34.384 38.956 1.00 24.89 292 LEU C O 1
ATOM 3392 N N . ILE C 1 108 ? 28.063 -34.250 40.128 1.00 30.77 293 ILE C N 1
ATOM 3393 C CA . ILE C 1 108 ? 28.650 -33.227 39.274 1.00 33.16 293 ILE C CA 1
ATOM 3394 C C . ILE C 1 108 ? 29.336 -33.841 38.070 1.00 26.61 293 ILE C C 1
ATOM 3395 O O . ILE C 1 108 ? 30.337 -34.522 38.233 1.00 29.51 293 ILE C O 1
ATOM 3400 N N . GLN D 2 1 ? 15.282 7.611 23.155 1.00 37.20 26 GLN D N 1
ATOM 3401 C CA . GLN D 2 1 ? 14.910 6.517 22.274 1.00 38.64 26 GLN D CA 1
ATOM 3402 C C . GLN D 2 1 ? 16.113 6.156 21.373 1.00 38.94 26 GLN D C 1
ATOM 3403 O O . GLN D 2 1 ? 17.219 5.927 21.866 1.00 37.61 26 GLN D O 1
ATOM 3409 N N . PHE D 2 2 ? 15.895 6.093 20.065 1.00 34.44 27 PHE D N 1
ATOM 3410 C CA . PHE D 2 2 ? 16.948 5.848 19.098 1.00 27.23 27 PHE D CA 1
ATOM 3411 C C . PHE D 2 2 ? 16.830 6.877 17.988 1.00 29.10 27 PHE D C 1
ATOM 3412 O O . PHE D 2 2 ? 15.760 7.431 17.737 1.00 31.20 27 PHE D O 1
ATOM 3420 N N . MET D 2 3 ? 17.955 7.124 17.323 1.00 26.68 28 MET D N 1
ATOM 3421 C CA . MET D 2 3 ? 18.002 8.095 16.242 1.00 27.17 28 MET D CA 1
ATOM 3422 C C . MET D 2 3 ? 17.419 7.548 14.939 1.00 28.96 28 MET D C 1
ATOM 3423 O O . MET D 2 3 ? 16.803 8.302 14.169 1.00 24.72 28 MET D O 1
ATOM 3428 N N . ASN D 2 4 ? 17.577 6.248 14.690 1.00 24.22 29 ASN D N 1
ATOM 3429 C CA . ASN D 2 4 ? 17.260 5.638 13.400 1.00 21.23 29 ASN D CA 1
ATOM 3430 C C . ASN D 2 4 ? 15.806 5.164 13.390 1.00 23.27 29 ASN D C 1
ATOM 3431 O O . ASN D 2 4 ? 15.468 4.135 13.982 1.00 21.71 29 ASN D O 1
ATOM 3436 N N . LYS D 2 5 ? 14.954 5.903 12.680 1.00 20.81 30 LYS D N 1
ATOM 3437 C CA . LYS D 2 5 ? 13.536 5.601 12.528 1.00 20.86 30 LYS D CA 1
ATOM 3438 C C . LYS D 2 5 ? 13.235 5.373 11.051 1.00 18.85 30 LYS D C 1
ATOM 3439 O O . LYS D 2 5 ? 13.549 6.236 10.219 1.00 18.25 30 LYS D O 1
ATOM 3445 N N . GLN D 2 6 ? 12.641 4.217 10.719 1.00 17.31 31 GLN D N 1
ATOM 3446 C CA . GLN D 2 6 ? 12.351 3.879 9.321 1.00 15.07 31 GLN D CA 1
ATOM 3447 C C . GLN D 2 6 ? 10.995 3.204 9.182 1.00 12.50 31 GLN D C 1
ATOM 3448 O O . GLN D 2 6 ? 10.665 2.292 9.940 1.00 13.07 31 GLN D O 1
ATOM 3454 N N . ARG D 2 7 ? 10.220 3.636 8.194 1.00 13.80 32 ARG D N 1
ATOM 3455 C CA . ARG D 2 7 ? 9.042 2.897 7.754 1.00 14.15 32 ARG D CA 1
ATOM 3456 C C . ARG D 2 7 ? 9.050 2.884 6.230 1.00 18.86 32 ARG D C 1
ATOM 3457 O O . ARG D 2 7 ? 9.121 3.947 5.595 1.00 15.04 32 ARG D O 1
ATOM 3465 N N . THR D 2 8 ? 8.988 1.689 5.643 1.00 15.47 33 THR D N 1
ATOM 3466 C CA . THR D 2 8 ? 9.151 1.510 4.204 1.00 15.02 33 THR D CA 1
ATOM 3467 C C . THR D 2 8 ? 7.857 1.038 3.556 1.00 15.77 33 THR D C 1
ATOM 3468 O O . THR D 2 8 ? 7.276 0.033 3.978 1.00 17.59 33 THR D O 1
ATOM 3472 N N . LEU D 2 9 ? 7.419 1.745 2.522 1.00 12.38 34 LEU D N 1
ATOM 3473 C CA . LEU D 2 9 ? 6.281 1.282 1.733 1.00 15.58 34 LEU D CA 1
ATOM 3474 C C . LEU D 2 9 ? 6.753 0.181 0.784 1.00 13.08 34 LEU D C 1
ATOM 3475 O O . LEU D 2 9 ? 7.677 0.386 -0.007 1.00 16.26 34 LEU D O 1
ATOM 3480 N N . LEU D 2 10 ? 6.134 -0.976 0.883 1.00 13.20 35 LEU D N 1
ATOM 3481 C CA . LEU D 2 10 ? 6.473 -2.160 0.105 1.00 15.10 35 LEU D CA 1
ATOM 3482 C C . LEU D 2 10 ? 5.317 -2.379 -0.851 1.00 15.23 35 LEU D C 1
ATOM 3483 O O . LEU D 2 10 ? 4.220 -2.736 -0.420 1.00 15.59 35 LEU D O 1
ATOM 3488 N N . ILE D 2 11 ? 5.547 -2.151 -2.139 1.00 16.04 36 ILE D N 1
ATOM 3489 C CA . ILE D 2 11 ? 4.455 -2.125 -3.101 1.00 15.22 36 ILE D CA 1
ATOM 3490 C C . ILE D 2 11 ? 4.986 -2.568 -4.461 1.00 14.91 36 ILE D C 1
ATOM 3491 O O . ILE D 2 11 ? 6.173 -2.423 -4.767 1.00 15.56 36 ILE D O 1
ATOM 3496 N N . SER D 2 12 ? 4.103 -3.152 -5.265 1.00 14.63 37 SER D N 1
ATOM 3497 C CA . SER D 2 12 ? 4.463 -3.682 -6.569 1.00 17.07 37 SER D CA 1
ATOM 3498 C C . SER D 2 12 ? 3.452 -3.226 -7.617 1.00 20.38 37 SER D C 1
ATOM 3499 O O . SER D 2 12 ? 2.348 -2.771 -7.297 1.00 17.27 37 SER D O 1
ATOM 3502 N N . SER D 2 13 ? 3.852 -3.345 -8.883 1.00 17.66 38 SER D N 1
ATOM 3503 C CA . SER D 2 13 ? 2.923 -3.134 -9.983 1.00 21.36 38 SER D CA 1
ATOM 3504 C C . SER D 2 13 ? 2.081 -4.390 -10.213 1.00 22.25 38 SER D C 1
ATOM 3505 O O . SER D 2 13 ? 2.299 -5.444 -9.605 1.00 17.70 38 SER D O 1
ATOM 3508 N N . ARG D 2 14 ? 1.095 -4.264 -11.100 1.00 25.63 39 ARG D N 1
ATOM 3509 C CA . ARG D 2 14 ? 0.408 -5.444 -11.603 1.00 25.37 39 ARG D CA 1
ATOM 3510 C C . ARG D 2 14 ? 1.383 -6.301 -12.405 1.00 21.38 39 ARG D C 1
ATOM 3511 O O . ARG D 2 14 ? 2.393 -5.817 -12.921 1.00 21.26 39 ARG D O 1
ATOM 3519 N N . GLY D 2 15 ? 1.099 -7.592 -12.470 1.00 21.47 40 GLY D N 1
ATOM 3520 C CA . GLY D 2 15 ? 1.847 -8.471 -13.351 1.00 21.61 40 GLY D CA 1
ATOM 3521 C C . GLY D 2 15 ? 3.047 -9.166 -12.750 1.00 24.26 40 GLY D C 1
ATOM 3522 O O . GLY D 2 15 ? 3.791 -9.814 -13.494 1.00 26.27 40 GLY D O 1
ATOM 3523 N N . VAL D 2 16 ? 3.262 -9.065 -11.436 1.00 16.63 41 VAL D N 1
ATOM 3524 C CA . VAL D 2 16 ? 4.418 -9.711 -10.825 1.00 19.49 41 VAL D CA 1
ATOM 3525 C C . VAL D 2 16 ? 4.293 -11.232 -10.937 1.00 20.66 41 VAL D C 1
ATOM 3526 O O . VAL D 2 16 ? 3.202 -11.796 -10.799 1.00 21.01 41 VAL D O 1
ATOM 3530 N N . ASN D 2 17 ? 5.419 -11.898 -11.218 1.00 24.23 42 ASN D N 1
ATOM 3531 C CA . ASN D 2 17 ? 5.528 -13.357 -11.284 1.00 22.64 42 ASN D CA 1
ATOM 3532 C C . ASN D 2 17 ? 5.134 -14.017 -9.965 1.00 20.84 42 ASN D C 1
ATOM 3533 O O . ASN D 2 17 ? 5.086 -13.393 -8.908 1.00 19.44 42 ASN D O 1
ATOM 3538 N N . TYR D 2 18 ? 4.921 -15.329 -10.031 1.00 21.73 43 TYR D N 1
ATOM 3539 C CA . TYR D 2 18 ? 4.925 -16.122 -8.812 1.00 18.70 43 TYR D CA 1
ATOM 3540 C C . TYR D 2 18 ? 6.247 -15.949 -8.078 1.00 19.68 43 TYR D C 1
ATOM 3541 O O . TYR D 2 18 ? 6.270 -15.729 -6.861 1.00 18.53 43 TYR D O 1
ATOM 3550 N N . ARG D 2 19 ? 7.363 -16.026 -8.818 1.00 21.24 44 ARG D N 1
ATOM 3551 C CA . ARG D 2 19 ? 8.686 -15.820 -8.234 1.00 19.65 44 ARG D CA 1
ATOM 3552 C C . ARG D 2 19 ? 8.840 -14.407 -7.683 1.00 18.04 44 ARG D C 1
ATOM 3553 O O . ARG D 2 19 ? 9.381 -14.216 -6.595 1.00 19.34 44 ARG D O 1
ATOM 3561 N N . HIS D 2 20 ? 8.351 -13.409 -8.417 1.00 20.36 45 HIS D N 1
ATOM 3562 C CA . HIS D 2 20 ? 8.321 -12.043 -7.909 1.00 20.59 45 HIS D CA 1
ATOM 3563 C C . HIS D 2 20 ? 7.511 -11.955 -6.624 1.00 21.34 45 HIS D C 1
ATOM 3564 O O . HIS D 2 20 ? 7.954 -11.349 -5.642 1.00 19.61 45 HIS D O 1
ATOM 3571 N N . ARG D 2 21 ? 6.312 -12.556 -6.614 1.00 18.35 46 ARG D N 1
ATOM 3572 C CA . ARG D 2 21 ? 5.471 -12.493 -5.422 1.00 17.51 46 ARG D CA 1
ATOM 3573 C C . ARG D 2 21 ? 6.186 -13.092 -4.224 1.00 19.42 46 ARG D C 1
ATOM 3574 O O . ARG D 2 21 ? 6.057 -12.586 -3.106 1.00 18.05 46 ARG D O 1
ATOM 3582 N N . HIS D 2 22 ? 6.958 -14.162 -4.444 1.00 13.69 47 HIS D N 1
ATOM 3583 C CA . HIS D 2 22 ? 7.624 -14.826 -3.332 1.00 21.00 47 HIS D CA 1
ATOM 3584 C C . HIS D 2 22 ? 8.668 -13.919 -2.691 1.00 18.77 47 HIS D C 1
ATOM 3585 O O . HIS D 2 22 ? 8.776 -13.862 -1.464 1.00 21.43 47 HIS D O 1
ATOM 3592 N N . LEU D 2 23 ? 9.428 -13.194 -3.512 1.00 19.56 48 LEU D N 1
ATOM 3593 C CA . LEU D 2 23 ? 10.434 -12.263 -3.016 1.00 21.00 48 LEU D CA 1
ATOM 3594 C C . LEU D 2 23 ? 9.797 -11.149 -2.206 1.00 18.95 48 LEU D C 1
ATOM 3595 O O . LEU D 2 23 ? 10.299 -10.786 -1.138 1.00 15.96 48 LEU D O 1
ATOM 3600 N N . ILE D 2 24 ? 8.697 -10.583 -2.702 1.00 17.44 49 ILE D N 1
ATOM 3601 C CA . ILE D 2 24 ? 7.975 -9.582 -1.922 1.00 16.56 49 ILE D CA 1
ATOM 3602 C C . ILE D 2 24 ? 7.600 -10.149 -0.563 1.00 17.52 49 ILE D C 1
ATOM 3603 O O . ILE D 2 24 ? 7.794 -9.510 0.477 1.00 18.81 49 ILE D O 1
ATOM 3608 N N . GLN D 2 25 ? 7.065 -11.369 -0.556 1.00 18.42 50 GLN D N 1
ATOM 3609 C CA . GLN D 2 25 ? 6.699 -12.008 0.701 1.00 22.98 50 GLN D CA 1
ATOM 3610 C C . GLN D 2 25 ? 7.933 -12.218 1.571 1.00 18.73 50 GLN D C 1
ATOM 3611 O O . GLN D 2 25 ? 7.891 -11.999 2.786 1.00 18.93 50 GLN D O 1
ATOM 3617 N N . ASP D 2 26 ? 9.058 -12.597 0.953 1.00 18.69 51 ASP D N 1
ATOM 3618 C CA . ASP D 2 26 ? 10.296 -12.779 1.706 1.00 18.47 51 ASP D CA 1
ATOM 3619 C C . ASP D 2 26 ? 10.743 -11.482 2.358 1.00 16.52 51 ASP D C 1
ATOM 3620 O O . ASP D 2 26 ? 11.105 -11.460 3.536 1.00 13.48 51 ASP D O 1
ATOM 3625 N N . LEU D 2 27 ? 10.759 -10.396 1.592 1.00 15.77 52 LEU D N 1
ATOM 3626 C CA . LEU D 2 27 ? 11.166 -9.123 2.164 1.00 17.92 52 LEU D CA 1
ATOM 3627 C C . LEU D 2 27 ? 10.193 -8.666 3.239 1.00 14.98 52 LEU D C 1
ATOM 3628 O O . LEU D 2 27 ? 10.610 -8.089 4.245 1.00 15.54 52 LEU D O 1
ATOM 3633 N N . SER D 2 28 ? 8.893 -8.913 3.046 1.00 15.62 53 SER D N 1
ATOM 3634 C CA . SER D 2 28 ? 7.909 -8.507 4.046 1.00 16.16 53 SER D CA 1
ATOM 3635 C C . SER D 2 28 ? 8.171 -9.194 5.389 1.00 19.37 53 SER D C 1
ATOM 3636 O O . SER D 2 28 ? 8.109 -8.561 6.452 1.00 23.30 53 SER D O 1
ATOM 3639 N N . GLY D 2 29 ? 8.448 -10.500 5.360 1.00 14.12 54 GLY D N 1
ATOM 3640 C CA . GLY D 2 29 ? 8.850 -11.180 6.576 1.00 14.37 54 GLY D CA 1
ATOM 3641 C C . GLY D 2 29 ? 10.179 -10.692 7.116 1.00 13.80 54 GLY D C 1
ATOM 3642 O O . GLY D 2 29 ? 10.333 -10.514 8.324 1.00 17.43 54 GLY D O 1
ATOM 3643 N N . LEU D 2 30 ? 11.157 -10.457 6.237 1.00 11.54 55 LEU D N 1
ATOM 3644 C CA . LEU D 2 30 ? 12.481 -10.054 6.715 1.00 13.39 55 LEU D CA 1
ATOM 3645 C C . LEU D 2 30 ? 12.524 -8.609 7.220 1.00 17.30 55 LEU D C 1
ATOM 3646 O O . LEU D 2 30 ? 13.453 -8.258 7.960 1.00 11.96 55 LEU D O 1
ATOM 3651 N N . LEU D 2 31 ? 11.557 -7.764 6.838 1.00 11.81 56 LEU D N 1
ATOM 3652 C CA . LEU D 2 31 ? 11.572 -6.337 7.159 1.00 13.36 56 LEU D CA 1
ATOM 3653 C C . LEU D 2 31 ? 10.298 -5.990 7.924 1.00 14.70 56 LEU D C 1
ATOM 3654 O O . LEU D 2 31 ? 9.288 -5.582 7.330 1.00 15.46 56 LEU D O 1
ATOM 3659 N N . PRO D 2 32 ? 10.291 -6.132 9.247 1.00 16.51 57 PRO D N 1
ATOM 3660 C CA . PRO D 2 32 ? 9.063 -5.797 10.000 1.00 15.84 57 PRO D CA 1
ATOM 3661 C C . PRO D 2 32 ? 8.670 -4.323 9.917 1.00 14.53 57 PRO D C 1
ATOM 3662 O O . PRO D 2 32 ? 7.504 -4.000 10.171 1.00 17.57 57 PRO D O 1
ATOM 3666 N N . HIS D 2 33 ? 9.581 -3.426 9.549 1.00 10.46 58 HIS D N 1
ATOM 3667 C CA . HIS D 2 33 ? 9.229 -2.027 9.303 1.00 11.92 58 HIS D CA 1
ATOM 3668 C C . HIS D 2 33 ? 8.632 -1.781 7.923 1.00 13.35 58 HIS D C 1
ATOM 3669 O O . HIS D 2 33 ? 8.296 -0.635 7.606 1.00 17.61 58 HIS D O 1
ATOM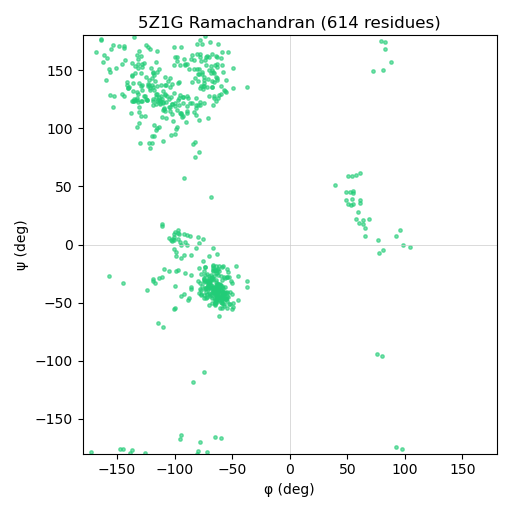 3676 N N . SER D 2 34 ? 8.542 -2.787 7.074 1.00 13.92 59 SER D N 1
ATOM 3677 C CA . SER D 2 34 ? 7.891 -2.593 5.788 1.00 15.88 59 SER D CA 1
ATOM 3678 C C . SER D 2 34 ? 6.379 -2.661 5.963 1.00 14.49 59 SER D C 1
ATOM 3679 O O . SER D 2 34 ? 5.865 -3.319 6.865 1.00 13.79 59 SER D O 1
ATOM 3682 N N . ARG D 2 35 ? 5.662 -1.961 5.101 1.00 17.10 60 ARG D N 1
ATOM 3683 C CA . ARG D 2 35 ? 4.202 -2.010 5.106 1.00 19.61 60 ARG D CA 1
ATOM 3684 C C . ARG D 2 35 ? 3.755 -2.388 3.699 1.00 18.36 60 ARG D C 1
ATOM 3685 O O . ARG D 2 35 ? 3.945 -1.617 2.754 1.00 15.97 60 ARG D O 1
ATOM 3693 N N . LYS D 2 36 ? 3.217 -3.597 3.553 1.00 17.03 61 LYS D N 1
ATOM 3694 C CA . LYS D 2 36 ? 2.860 -4.112 2.242 1.00 18.28 61 LYS D CA 1
ATOM 3695 C C . LYS D 2 36 ? 1.471 -3.624 1.870 1.00 20.21 61 LYS D C 1
ATOM 3696 O O . LYS D 2 36 ? 0.491 -3.924 2.559 1.00 22.30 61 LYS D O 1
ATOM 3702 N N . GLU D 2 37 ? 1.377 -2.918 0.758 1.00 18.79 62 GLU D N 1
ATOM 3703 C CA . GLU D 2 37 ? 0.153 -2.245 0.374 1.00 21.63 62 GLU D CA 1
ATOM 3704 C C . GLU D 2 37 ? -0.431 -2.834 -0.904 1.00 18.75 62 GLU D C 1
ATOM 3705 O O . GLU D 2 37 ? 0.243 -3.595 -1.602 1.00 22.43 62 GLU D O 1
ATOM 3711 N N . PRO D 2 38 ? -1.688 -2.522 -1.236 1.00 23.31 63 PRO D N 1
ATOM 3712 C CA . PRO D 2 38 ? -2.226 -2.986 -2.522 1.00 26.90 63 PRO D CA 1
ATOM 3713 C C . PRO D 2 38 ? -1.462 -2.371 -3.688 1.00 22.37 63 PRO D C 1
ATOM 3714 O O . PRO D 2 38 ? -0.902 -1.274 -3.584 1.00 18.08 63 PRO D O 1
ATOM 3718 N N . LYS D 2 39 ? -1.455 -3.102 -4.802 1.00 19.91 64 LYS D N 1
ATOM 3719 C CA . LYS D 2 39 ? -0.667 -2.750 -5.976 1.00 20.47 64 LYS D CA 1
ATOM 3720 C C . LYS D 2 39 ? -1.016 -1.365 -6.517 1.00 21.35 64 LYS D C 1
ATOM 3721 O O . LYS D 2 39 ? -2.156 -0.905 -6.426 1.00 28.46 64 LYS D O 1
ATOM 3727 N N . LEU D 2 40 ? -0.019 -0.703 -7.098 1.00 20.79 65 LEU D N 1
ATOM 3728 C CA . LEU D 2 40 ? -0.233 0.533 -7.857 1.00 26.94 65 LEU D CA 1
ATOM 3729 C C . LEU D 2 40 ? -1.175 0.304 -9.040 1.00 24.97 65 LEU D C 1
ATOM 3730 O O . LEU D 2 40 ? -0.884 -0.527 -9.912 1.00 22.29 65 LEU D O 1
ATOM 3735 N N . ASP D 2 45 ? 1.543 9.341 -12.964 1.00 28.26 70 ASP D N 1
ATOM 3736 C CA . ASP D 2 45 ? 1.927 7.928 -12.899 1.00 29.78 70 ASP D CA 1
ATOM 3737 C C . ASP D 2 45 ? 2.749 7.620 -11.638 1.00 26.23 70 ASP D C 1
ATOM 3738 O O . ASP D 2 45 ? 2.249 7.802 -10.535 1.00 26.46 70 ASP D O 1
ATOM 3743 N N . LEU D 2 46 ? 4.002 7.168 -11.791 1.00 21.22 71 LEU D N 1
ATOM 3744 C CA . LEU D 2 46 ? 4.778 6.719 -10.635 1.00 24.42 71 LEU D CA 1
ATOM 3745 C C . LEU D 2 46 ? 4.960 7.814 -9.582 1.00 23.32 71 LEU D C 1
ATOM 3746 O O . LEU D 2 46 ? 5.232 7.498 -8.415 1.00 17.86 71 LEU D O 1
ATOM 3751 N N . GLN D 2 47 ? 4.774 9.083 -9.958 1.00 22.36 72 GLN D N 1
ATOM 3752 C CA . GLN D 2 47 ? 4.726 10.159 -8.975 1.00 25.40 72 GLN D CA 1
ATOM 3753 C C . GLN D 2 47 ? 3.642 9.915 -7.918 1.00 22.68 72 GLN D C 1
ATOM 3754 O O . GLN D 2 47 ? 3.784 10.345 -6.771 1.00 19.57 72 GLN D O 1
ATOM 3760 N N . GLN D 2 48 ? 2.572 9.201 -8.270 1.00 22.68 73 GLN D N 1
ATOM 3761 C CA . GLN D 2 48 ? 1.516 8.912 -7.304 1.00 23.73 73 GLN D CA 1
ATOM 3762 C C . GLN D 2 48 ? 1.984 8.052 -6.128 1.00 24.89 73 GLN D C 1
ATOM 3763 O O . GLN D 2 48 ? 1.214 7.881 -5.175 1.00 23.46 73 GLN D O 1
ATOM 3769 N N . LEU D 2 49 ? 3.213 7.513 -6.165 1.00 19.35 74 LEU D N 1
ATOM 3770 C CA . LEU D 2 49 ? 3.747 6.766 -5.028 1.00 18.41 74 LEU D CA 1
ATOM 3771 C C . LEU D 2 49 ? 4.176 7.677 -3.888 1.00 20.97 74 LEU D C 1
ATOM 3772 O O . LEU D 2 49 ? 4.413 7.189 -2.778 1.00 18.96 74 LEU D O 1
ATOM 3777 N N . ASN D 2 50 ? 4.303 8.981 -4.139 1.00 18.09 75 ASN D N 1
ATOM 3778 C CA . ASN D 2 50 ? 4.601 9.902 -3.054 1.00 19.40 75 ASN D CA 1
ATOM 3779 C C . ASN D 2 50 ? 3.384 10.099 -2.169 1.00 24.16 75 ASN D C 1
ATOM 3780 O O . ASN D 2 50 ? 3.496 10.122 -0.935 1.00 22.79 75 ASN D O 1
ATOM 3785 N N . GLU D 2 51 ? 2.210 10.201 -2.781 1.00 24.04 76 GLU D N 1
ATOM 3786 C CA . GLU D 2 51 ? 0.994 10.369 -2.002 1.00 28.26 76 GLU D CA 1
ATOM 3787 C C . GLU D 2 51 ? 0.693 9.108 -1.201 1.00 23.66 76 GLU D C 1
ATOM 3788 O O . GLU D 2 51 ? 0.409 9.178 -0.002 1.00 26.92 76 GLU D O 1
ATOM 3794 N N . ILE D 2 52 ? 0.785 7.942 -1.840 1.00 21.93 77 ILE D N 1
ATOM 3795 C CA . ILE D 2 52 ? 0.521 6.687 -1.142 1.00 20.73 77 ILE D CA 1
ATOM 3796 C C . ILE D 2 52 ? 1.454 6.527 0.057 1.00 23.21 77 ILE D C 1
ATOM 3797 O O . ILE D 2 52 ? 1.021 6.102 1.136 1.00 23.14 77 ILE D O 1
ATOM 3802 N N . ALA D 2 53 ? 2.739 6.884 -0.095 1.00 15.89 78 ALA D N 1
ATOM 3803 C CA . ALA D 2 53 ? 3.637 6.801 1.053 1.00 19.92 78 ALA D CA 1
ATOM 3804 C C . ALA D 2 53 ? 3.217 7.765 2.154 1.00 21.71 78 ALA D C 1
ATOM 3805 O O . ALA D 2 53 ? 3.382 7.465 3.343 1.00 19.87 78 ALA D O 1
ATOM 3807 N N . GLU D 2 54 ? 2.638 8.907 1.794 1.00 22.39 79 GLU D N 1
ATOM 3808 C CA . GLU D 2 54 ? 2.166 9.800 2.843 1.00 26.92 79 GLU D CA 1
ATOM 3809 C C . GLU D 2 54 ? 0.908 9.255 3.497 1.00 19.92 79 GLU D C 1
ATOM 3810 O O . GLU D 2 54 ? 0.702 9.472 4.695 1.00 19.24 79 GLU D O 1
ATOM 3816 N N . LEU D 2 55 ? 0.079 8.524 2.745 1.00 21.38 80 LEU D N 1
ATOM 3817 C CA . LEU D 2 55 ? -1.117 7.922 3.328 1.00 17.96 80 LEU D CA 1
ATOM 3818 C C . LEU D 2 55 ? -0.751 6.961 4.454 1.00 20.42 80 LEU D C 1
ATOM 3819 O O . LEU D 2 55 ? -1.335 7.011 5.538 1.00 24.56 80 LEU D O 1
ATOM 3824 N N . TYR D 2 56 ? 0.242 6.102 4.230 1.00 18.81 81 TYR D N 1
ATOM 3825 C CA . TYR D 2 56 ? 0.695 5.143 5.234 1.00 23.07 81 TYR D CA 1
ATOM 3826 C C . TYR D 2 56 ? 1.924 5.628 6.009 1.00 22.72 81 TYR D C 1
ATOM 3827 O O . TYR D 2 56 ? 2.562 4.830 6.707 1.00 17.92 81 TYR D O 1
ATOM 3836 N N . ASN D 2 57 ? 2.275 6.907 5.876 1.00 21.42 82 ASN D N 1
ATOM 3837 C CA . ASN D 2 57 ? 3.351 7.555 6.629 1.00 23.13 82 ASN D CA 1
ATOM 3838 C C . ASN D 2 57 ? 4.654 6.752 6.569 1.00 21.88 82 ASN D C 1
ATOM 3839 O O . ASN D 2 57 ? 5.204 6.331 7.585 1.00 20.23 82 ASN D O 1
ATOM 3844 N N . CYS D 2 58 ? 5.145 6.551 5.345 1.00 19.65 83 CYS D N 1
ATOM 3845 C CA . CYS D 2 58 ? 6.407 5.877 5.095 1.00 15.46 83 CYS D CA 1
ATOM 3846 C C . CYS D 2 58 ? 7.414 6.874 4.545 1.00 17.13 83 CYS D C 1
ATOM 3847 O O . CYS D 2 58 ? 7.078 7.696 3.689 1.00 18.37 83 CYS D O 1
ATOM 3850 N N . ASN D 2 59 ? 8.651 6.805 5.031 1.00 15.42 84 ASN D N 1
ATOM 3851 C CA . ASN D 2 59 ? 9.691 7.700 4.542 1.00 16.21 84 ASN D CA 1
ATOM 3852 C C . ASN D 2 59 ? 10.632 7.047 3.527 1.00 15.75 84 ASN D C 1
ATOM 3853 O O . ASN D 2 59 ? 11.602 7.687 3.101 1.00 17.16 84 ASN D O 1
ATOM 3858 N N . ASN D 2 60 ? 10.372 5.796 3.148 1.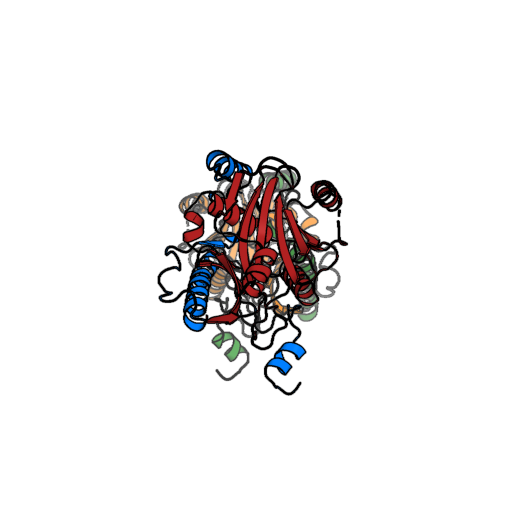00 16.06 85 ASN D N 1
ATOM 3859 C CA . ASN D 2 60 ? 11.095 5.059 2.116 1.00 14.40 85 ASN D CA 1
ATOM 3860 C C . ASN D 2 60 ? 10.068 4.377 1.224 1.00 16.54 85 ASN D C 1
ATOM 3861 O O . ASN D 2 60 ? 8.961 4.079 1.678 1.00 17.65 85 ASN D O 1
ATOM 3866 N N . VAL D 2 61 ? 10.418 4.110 -0.039 1.00 17.69 86 VAL D N 1
ATOM 3867 C CA . VAL D 2 61 ? 9.579 3.251 -0.876 1.00 17.17 86 VAL D CA 1
ATOM 3868 C C . VAL D 2 61 ? 10.418 2.134 -1.499 1.00 19.12 86 VAL D C 1
ATOM 3869 O O . VAL D 2 61 ? 11.515 2.371 -2.023 1.00 17.35 86 VAL D O 1
ATOM 3873 N N . LEU D 2 62 ? 9.903 0.912 -1.416 1.00 15.80 87 LEU D N 1
ATOM 3874 C CA . LEU D 2 62 ? 10.393 -0.230 -2.181 1.00 17.23 87 LEU D CA 1
ATOM 3875 C C . LEU D 2 62 ? 9.263 -0.599 -3.144 1.00 18.05 87 LEU D C 1
ATOM 3876 O O . LEU D 2 62 ? 8.282 -1.248 -2.760 1.00 14.03 87 LEU D O 1
ATOM 3881 N N . PHE D 2 63 ? 9.403 -0.177 -4.391 1.00 14.58 88 PHE D N 1
ATOM 3882 C CA . PHE D 2 63 ? 8.420 -0.413 -5.428 1.00 11.57 88 PHE D CA 1
ATOM 3883 C C . PHE D 2 63 ? 8.980 -1.413 -6.428 1.00 12.70 88 PHE D C 1
ATOM 3884 O O . PHE D 2 63 ? 9.958 -1.114 -7.110 1.00 13.65 88 PHE D O 1
ATOM 3892 N N . PHE D 2 64 ? 8.353 -2.584 -6.532 1.00 16.28 89 PHE D N 1
ATOM 3893 C CA . PHE D 2 64 ? 8.765 -3.619 -7.484 1.00 14.67 89 PHE D CA 1
ATOM 3894 C C . PHE D 2 64 ? 7.924 -3.529 -8.759 1.00 17.49 89 PHE D C 1
ATOM 3895 O O . PHE D 2 64 ? 6.699 -3.682 -8.718 1.00 15.81 89 PHE D O 1
ATOM 3903 N N . GLU D 2 65 ? 8.586 -3.301 -9.885 1.00 15.82 90 GLU D N 1
ATOM 3904 C CA . GLU D 2 65 ? 7.937 -3.098 -11.169 1.00 19.86 90 GLU D CA 1
ATOM 3905 C C . GLU D 2 65 ? 8.201 -4.314 -12.048 1.00 19.70 90 GLU D C 1
ATOM 3906 O O . GLU D 2 65 ? 9.355 -4.599 -12.376 1.00 21.84 90 GLU D O 1
ATOM 3912 N N . ALA D 2 66 ? 7.141 -5.025 -12.427 1.00 18.02 91 ALA D N 1
ATOM 3913 C CA . ALA D 2 66 ? 7.251 -6.169 -13.322 1.00 21.05 91 ALA D CA 1
ATOM 3914 C C . ALA D 2 66 ? 6.812 -5.793 -14.732 1.00 18.51 91 ALA D C 1
ATOM 3915 O O . ALA D 2 66 ? 5.820 -5.097 -14.912 1.00 17.92 91 ALA D O 1
ATOM 3917 N N . ARG D 2 67 ? 7.559 -6.259 -15.724 1.00 19.91 92 ARG D N 1
ATOM 3918 C CA . ARG D 2 67 ? 7.252 -6.035 -17.129 1.00 25.20 92 ARG D CA 1
ATOM 3919 C C . ARG D 2 67 ? 7.262 -7.355 -17.879 1.00 30.33 92 ARG D C 1
ATOM 3920 O O . ARG D 2 67 ? 8.157 -8.189 -17.682 1.00 31.29 92 ARG D O 1
ATOM 3928 N N . LYS D 2 68 ? 6.278 -7.530 -18.758 1.00 32.97 93 LYS D N 1
ATOM 3929 C CA . LYS D 2 68 ? 6.184 -8.708 -19.614 1.00 36.95 93 LYS D CA 1
ATOM 3930 C C . LYS D 2 68 ? 6.145 -10.001 -18.811 1.00 34.86 93 LYS D C 1
ATOM 3931 O O . LYS D 2 68 ? 6.480 -11.067 -19.333 1.00 41.56 93 LYS D O 1
ATOM 3937 N N . HIS D 2 69 ? 5.743 -9.913 -17.544 1.00 30.52 94 HIS D N 1
ATOM 3938 C CA . HIS D 2 69 ? 5.590 -11.053 -16.641 1.00 33.67 94 HIS D CA 1
ATOM 3939 C C . HIS D 2 69 ? 6.911 -11.760 -16.356 1.00 31.07 94 HIS D C 1
ATOM 3940 O O . HIS D 2 69 ? 6.906 -12.898 -15.890 1.00 28.28 94 HIS D O 1
ATOM 3947 N N . GLN D 2 70 ? 8.051 -11.110 -16.611 1.00 32.82 95 GLN D N 1
ATOM 3948 C CA . GLN D 2 70 ? 9.339 -11.780 -16.446 1.00 32.25 95 GLN D CA 1
ATOM 3949 C C . GLN D 2 70 ? 10.447 -10.852 -15.945 1.00 26.69 95 GLN D C 1
ATOM 3950 O O . GLN D 2 70 ? 11.319 -11.292 -15.193 1.00 26.14 95 GLN D O 1
ATOM 3956 N N . ASP D 2 71 ? 10.435 -9.578 -16.324 1.00 22.77 96 ASP D N 1
ATOM 3957 C CA . ASP D 2 71 ? 11.477 -8.666 -15.882 1.00 21.10 96 ASP D CA 1
ATOM 3958 C C . ASP D 2 71 ? 11.020 -7.903 -14.642 1.00 21.07 96 ASP D C 1
ATOM 3959 O O . ASP D 2 71 ? 9.950 -7.288 -14.635 1.00 21.67 96 ASP D O 1
ATOM 3964 N N . LEU D 2 72 ? 11.852 -7.927 -13.604 1.00 22.30 97 LEU D N 1
ATOM 3965 C CA . LEU D 2 72 ? 11.561 -7.302 -12.324 1.00 17.53 97 LEU D CA 1
ATOM 3966 C C . LEU D 2 72 ? 12.502 -6.130 -12.128 1.00 15.49 97 LEU D C 1
ATOM 3967 O O . LEU D 2 72 ? 13.715 -6.291 -12.250 1.00 13.48 97 LEU D O 1
ATOM 3972 N N . TYR D 2 73 ? 11.949 -4.961 -11.828 1.00 14.65 98 TYR D N 1
ATOM 3973 C CA . TYR D 2 73 ? 12.756 -3.806 -11.470 1.00 15.16 98 TYR D CA 1
ATOM 3974 C C . TYR D 2 73 ? 12.391 -3.372 -10.063 1.00 16.11 98 TYR D C 1
ATOM 3975 O O . TYR D 2 73 ? 11.243 -3.514 -9.637 1.00 14.07 98 TYR D O 1
ATOM 3984 N N . LEU D 2 74 ? 13.379 -2.847 -9.348 1.00 13.05 99 LEU D N 1
ATOM 3985 C CA . LEU D 2 74 ? 13.180 -2.298 -8.018 1.00 13.51 99 LEU D CA 1
ATOM 3986 C C . LEU D 2 74 ? 13.467 -0.803 -8.050 1.00 12.10 99 LEU D C 1
ATOM 3987 O O . LEU D 2 74 ? 14.559 -0.384 -8.442 1.00 14.76 99 LEU D O 1
ATOM 3992 N N . TRP D 2 75 ? 12.491 -0.010 -7.634 1.00 12.99 100 TRP D N 1
ATOM 3993 C CA . TRP D 2 75 ? 12.650 1.428 -7.484 1.00 14.60 100 TRP D CA 1
ATOM 3994 C C . TRP D 2 75 ? 12.699 1.734 -6.003 1.00 13.20 100 TRP D C 1
ATOM 3995 O O . TRP D 2 75 ? 11.750 1.439 -5.276 1.00 14.23 100 TRP D O 1
ATOM 4006 N N . LEU D 2 76 ? 13.780 2.365 -5.574 1.00 12.76 101 LEU D N 1
ATOM 4007 C CA . LEU D 2 76 ? 14.015 2.686 -4.181 1.00 12.30 101 LEU D CA 1
ATOM 4008 C C . LEU D 2 76 ? 14.103 4.207 -4.051 1.00 17.01 101 LEU D C 1
ATOM 4009 O O . LEU D 2 76 ? 14.922 4.846 -4.722 1.00 17.02 101 LEU D O 1
ATOM 4014 N N . SER D 2 77 ? 13.258 4.794 -3.203 1.00 14.34 102 SER D N 1
ATOM 4015 C CA . SER D 2 77 ? 13.242 6.244 -3.087 1.00 15.93 102 SER D CA 1
ATOM 4016 C C . SER D 2 77 ? 12.972 6.699 -1.659 1.00 14.77 102 SER D C 1
ATOM 4017 O O . SER D 2 77 ? 12.660 5.914 -0.758 1.00 18.14 102 SER D O 1
ATOM 4020 N N . LYS D 2 78 ? 13.134 8.006 -1.486 1.00 21.99 103 LYS D N 1
ATOM 4021 C CA . LYS D 2 78 ? 12.842 8.744 -0.259 1.00 19.72 103 LYS D CA 1
ATOM 4022 C C . LYS D 2 78 ? 11.746 9.755 -0.575 1.00 19.79 103 LYS D C 1
ATOM 4023 O O . LYS D 2 78 ? 12.041 10.873 -1.034 1.00 24.25 103 LYS D O 1
ATOM 4029 N N . PRO D 2 79 ? 10.474 9.420 -0.355 1.00 18.04 104 PRO D N 1
ATOM 4030 C CA . PRO D 2 79 ? 9.404 10.358 -0.687 1.00 17.19 104 PRO D CA 1
ATOM 4031 C C . PRO D 2 79 ? 9.296 11.476 0.346 1.00 20.27 104 PRO D C 1
ATOM 4032 O O . PRO D 2 79 ? 9.532 11.232 1.526 1.00 19.61 104 PRO D O 1
ATOM 4036 N N . PRO D 2 80 ? 8.911 12.686 -0.087 1.00 21.84 105 PRO D N 1
ATOM 4037 C CA . PRO D 2 80 ? 8.546 12.974 -1.474 1.00 19.49 105 PRO D CA 1
ATOM 4038 C C . PRO D 2 80 ? 9.604 13.751 -2.267 1.00 20.20 105 PRO D C 1
ATOM 4039 O O . PRO D 2 80 ? 9.361 14.111 -3.426 1.00 22.56 105 PRO D O 1
ATOM 4043 N N . ASN D 2 81 ? 10.776 13.975 -1.673 1.00 21.23 106 ASN D N 1
ATOM 4044 C CA . ASN D 2 81 ? 11.800 14.825 -2.274 1.00 20.61 106 ASN D CA 1
ATOM 4045 C C . ASN D 2 81 ? 12.899 14.052 -2.995 1.00 23.39 106 ASN D C 1
ATOM 4046 O O . ASN D 2 81 ? 13.713 14.671 -3.699 1.00 20.03 106 ASN D O 1
ATOM 4051 N N . GLY D 2 82 ? 12.950 12.731 -2.847 1.00 19.41 107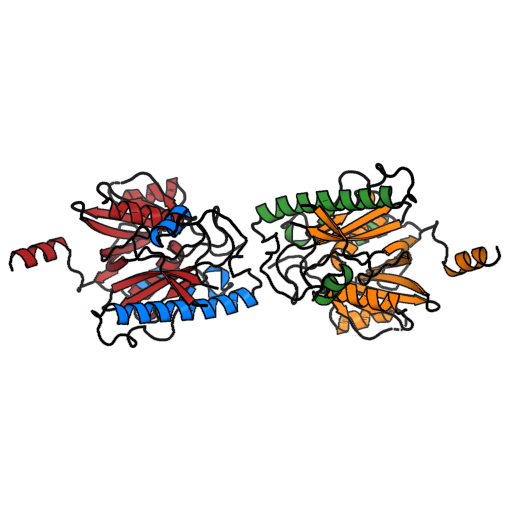 GLY D N 1
ATOM 4052 C CA . GLY D 2 82 ? 13.967 11.947 -3.520 1.00 17.80 107 GLY D CA 1
ATOM 4053 C C . GLY D 2 82 ? 15.199 11.738 -2.666 1.00 19.11 107 GLY D C 1
ATOM 4054 O O . GLY D 2 82 ? 15.211 12.100 -1.492 1.00 22.18 107 GLY D O 1
ATOM 4055 N N . PRO D 2 83 ? 16.248 11.134 -3.237 1.00 18.00 108 PRO D N 1
ATOM 4056 C CA . PRO D 2 83 ? 16.356 10.681 -4.618 1.00 17.74 108 PRO D CA 1
ATOM 4057 C C . PRO D 2 83 ? 15.628 9.356 -4.882 1.00 17.57 108 PRO D C 1
ATOM 4058 O O . PRO D 2 83 ? 14.885 8.884 -4.032 1.00 15.08 108 PRO D O 1
ATOM 4062 N N . THR D 2 84 ? 15.864 8.789 -6.066 1.00 17.11 109 THR D N 1
ATOM 4063 C CA . THR D 2 84 ? 15.288 7.527 -6.498 1.00 16.06 109 THR D CA 1
ATOM 4064 C C . THR D 2 84 ? 16.382 6.707 -7.166 1.00 19.62 109 THR D C 1
ATOM 4065 O O . THR D 2 84 ? 17.104 7.229 -8.020 1.00 18.93 109 THR D O 1
ATOM 4069 N N . ILE D 2 85 ? 16.506 5.436 -6.790 1.00 14.74 110 ILE D N 1
ATOM 4070 C CA . ILE D 2 85 ? 17.345 4.487 -7.513 1.00 17.51 110 ILE D CA 1
ATOM 4071 C C . ILE D 2 85 ? 16.444 3.527 -8.264 1.00 14.59 110 ILE D C 1
ATOM 4072 O O . ILE D 2 85 ? 15.439 3.054 -7.723 1.00 15.49 110 ILE D O 1
ATOM 4077 N N . LYS D 2 86 ? 16.807 3.231 -9.503 1.00 13.85 111 LYS D N 1
ATOM 4078 C CA . LYS D 2 86 ? 16.153 2.183 -10.272 1.00 20.69 111 LYS D CA 1
ATOM 4079 C C . LYS D 2 86 ? 17.163 1.070 -10.526 1.00 20.05 111 LYS D C 1
ATOM 4080 O O . LYS D 2 86 ? 18.252 1.324 -11.053 1.00 19.98 111 LYS D O 1
ATOM 4086 N N . PHE D 2 87 ? 16.806 -0.147 -10.128 1.00 17.18 112 PHE D N 1
ATOM 4087 C CA . PHE D 2 87 ? 17.640 -1.330 -10.278 1.00 14.90 112 PHE D CA 1
ATOM 4088 C C . PHE D 2 87 ? 16.970 -2.319 -11.224 1.00 18.47 112 PHE D C 1
ATOM 4089 O O . PHE D 2 87 ? 15.748 -2.433 -11.251 1.00 16.30 112 PHE D O 1
ATOM 4097 N N . TYR D 2 88 ? 17.773 -3.081 -11.954 1.00 18.28 113 TYR D N 1
ATOM 4098 C CA . TYR D 2 88 ? 17.293 -4.270 -12.647 1.00 16.56 113 TYR D CA 1
ATOM 4099 C C . TYR D 2 88 ? 17.707 -5.508 -11.848 1.00 15.25 113 TYR D C 1
ATOM 4100 O O . TYR D 2 88 ? 18.903 -5.723 -11.608 1.00 15.17 113 TYR D O 1
ATOM 4109 N N . ILE D 2 89 ? 16.717 -6.302 -11.435 1.00 14.94 114 ILE D N 1
ATOM 4110 C CA . ILE D 2 89 ? 16.902 -7.497 -10.603 1.00 14.72 114 ILE D CA 1
ATOM 4111 C C . ILE D 2 89 ? 17.039 -8.729 -11.501 1.00 18.65 114 ILE D C 1
ATOM 4112 O O . ILE D 2 89 ? 16.160 -9.005 -12.338 1.00 13.40 114 ILE D O 1
ATOM 4117 N N . GLN D 2 90 ? 18.114 -9.502 -11.310 1.00 14.90 115 GLN D N 1
ATOM 4118 C CA . GLN D 2 90 ? 18.240 -10.783 -11.999 1.00 16.27 115 GLN D CA 1
ATOM 4119 C C . GLN D 2 90 ? 18.715 -11.845 -11.011 1.00 18.08 115 GLN D C 1
ATOM 4120 O O . GLN D 2 90 ? 18.913 -11.565 -9.826 1.00 15.69 115 GLN D O 1
ATOM 4126 N N . ASN D 2 91 ? 18.851 -13.088 -11.498 1.00 17.40 116 ASN D N 1
ATOM 4127 C CA . ASN D 2 91 ? 19.354 -14.214 -10.697 1.00 16.64 116 ASN D CA 1
ATOM 4128 C C . ASN D 2 91 ? 18.537 -14.404 -9.411 1.00 18.32 116 ASN D C 1
ATOM 4129 O O . ASN D 2 91 ? 19.074 -14.594 -8.320 1.00 12.60 116 ASN D O 1
ATOM 4134 N N . LEU D 2 92 ? 17.217 -14.339 -9.536 1.00 17.33 117 LEU D N 1
ATOM 4135 C CA . LEU D 2 92 ? 16.369 -14.356 -8.354 1.00 16.60 117 LEU D CA 1
ATOM 4136 C C . LEU D 2 92 ? 16.161 -15.787 -7.862 1.00 18.74 117 LEU D C 1
ATOM 4137 O O . LEU D 2 92 ? 15.762 -16.659 -8.632 1.00 20.21 117 LEU D O 1
ATOM 4142 N N . HIS D 2 93 ? 16.459 -16.040 -6.586 1.00 17.74 118 HIS D N 1
ATOM 4143 C CA . HIS D 2 93 ? 16.191 -17.343 -5.971 1.00 18.65 118 HIS D CA 1
ATOM 4144 C C . HIS D 2 93 ? 15.621 -17.090 -4.584 1.00 19.20 118 HIS D C 1
ATOM 4145 O O . HIS D 2 93 ? 16.317 -16.577 -3.705 1.00 19.92 118 HIS D O 1
ATOM 4152 N N . THR D 2 94 ? 14.362 -17.443 -4.394 1.00 20.07 119 THR D N 1
ATOM 4153 C CA . THR D 2 94 ? 13.641 -17.102 -3.182 1.00 23.59 119 THR D CA 1
ATOM 4154 C C . THR D 2 94 ? 13.892 -18.139 -2.094 1.00 20.62 119 THR D C 1
ATOM 4155 O O . THR D 2 94 ? 14.293 -19.268 -2.367 1.00 24.35 119 THR D O 1
ATOM 4159 N N . MET D 2 95 ? 13.649 -17.733 -0.841 1.00 21.21 120 MET D N 1
ATOM 4160 C CA . MET D 2 95 ? 14.066 -18.531 0.313 1.00 23.78 120 MET D CA 1
ATOM 4161 C C . MET D 2 95 ? 13.305 -19.844 0.391 1.00 24.44 120 MET D C 1
ATOM 4162 O O . MET D 2 95 ? 13.741 -20.775 1.075 1.00 20.97 120 MET D O 1
ATOM 4167 N N . ASP D 2 96 ? 12.181 -19.912 -0.306 1.00 23.93 121 ASP D N 1
ATOM 4168 C CA . ASP D 2 96 ? 11.463 -21.105 -0.716 1.00 26.22 121 ASP D CA 1
ATOM 4169 C C . ASP D 2 96 ? 12.351 -22.292 -1.123 1.00 33.17 121 ASP D C 1
ATOM 4170 O O . ASP D 2 96 ? 12.024 -23.452 -0.836 1.00 24.61 121 ASP D O 1
ATOM 4175 N N . GLU D 2 97 ? 13.485 -22.027 -1.766 1.00 27.11 122 GLU D N 1
ATOM 4176 C CA . GLU D 2 97 ? 14.068 -23.025 -2.655 1.00 30.26 122 GLU D CA 1
ATOM 4177 C C . GLU D 2 97 ? 14.954 -24.061 -1.953 1.00 29.74 122 GLU D C 1
ATOM 4178 O O . GLU D 2 97 ? 15.424 -23.876 -0.825 1.00 27.67 122 GLU D O 1
ATOM 4184 N N . LEU D 2 98 ? 15.183 -25.162 -2.682 1.00 24.11 123 LEU D N 1
ATOM 4185 C CA . LEU D 2 98 ? 15.636 -26.430 -2.112 1.00 22.69 123 LEU D CA 1
ATOM 4186 C C . LEU D 2 98 ? 16.917 -26.295 -1.302 1.00 25.65 123 LEU D C 1
ATOM 4187 O O . LEU D 2 98 ? 17.029 -26.844 -0.200 1.00 26.65 123 LEU D O 1
ATOM 4192 N N . ASN D 2 99 ? 17.911 -25.597 -1.843 1.00 21.59 124 ASN D N 1
ATOM 4193 C CA . ASN D 2 99 ? 19.244 -25.629 -1.265 1.00 24.79 124 ASN D CA 1
ATOM 4194 C C . ASN D 2 99 ? 19.451 -24.596 -0.159 1.00 33.30 124 ASN D C 1
ATOM 4195 O O . ASN D 2 99 ? 20.576 -24.453 0.335 1.00 38.70 124 ASN D O 1
ATOM 4200 N N . PHE D 2 100 ? 18.402 -23.890 0.261 1.00 23.90 125 PHE D N 1
ATOM 4201 C CA . PHE D 2 100 ? 18.522 -22.911 1.337 1.00 25.93 125 PHE D CA 1
ATOM 4202 C C . PHE D 2 100 ? 18.047 -23.557 2.643 1.00 26.83 125 PHE D C 1
ATOM 4203 O O . PHE D 2 100 ? 16.844 -23.632 2.914 1.00 24.95 125 PHE D O 1
ATOM 4211 N N . THR D 2 101 ? 18.993 -24.014 3.462 1.00 20.48 126 THR D N 1
ATOM 4212 C CA . THR D 2 101 ? 18.665 -24.625 4.740 1.00 22.01 126 THR D CA 1
ATOM 4213 C C . THR D 2 101 ? 18.854 -23.679 5.931 1.00 22.87 126 THR D C 1
ATOM 4214 O O . THR D 2 101 ? 18.756 -24.118 7.086 1.00 19.72 126 THR D O 1
ATOM 4218 N N . GLY D 2 102 ? 19.098 -22.391 5.684 1.00 19.61 127 GLY D N 1
ATOM 4219 C CA . GLY D 2 102 ? 19.069 -21.422 6.759 1.00 15.72 127 GLY D CA 1
ATOM 4220 C C . GLY D 2 102 ? 17.654 -21.003 7.118 1.00 19.31 127 GLY D C 1
ATOM 4221 O O . GLY D 2 102 ? 16.758 -20.941 6.279 1.00 17.60 127 GLY D O 1
ATOM 4222 N N . ASN D 2 103 ? 17.452 -20.725 8.401 1.00 19.23 128 ASN D N 1
ATOM 4223 C CA . ASN D 2 103 ? 16.219 -20.121 8.876 1.00 18.66 128 ASN D CA 1
ATOM 4224 C C . ASN D 2 103 ? 16.598 -19.039 9.887 1.00 21.53 128 ASN D C 1
ATOM 4225 O O . ASN D 2 103 ? 17.684 -19.064 10.470 1.00 24.11 128 ASN D O 1
ATOM 4230 N N . CYS D 2 104 ? 15.713 -18.065 10.073 1.00 19.91 129 CYS D N 1
ATOM 4231 C CA . CYS D 2 104 ? 15.967 -17.000 11.035 1.00 17.71 129 CYS D CA 1
ATOM 4232 C C . CYS D 2 104 ? 14.648 -16.528 11.621 1.00 19.07 129 CYS D C 1
ATOM 4233 O O . CYS D 2 104 ? 13.566 -16.894 11.151 1.00 18.17 129 CYS D O 1
ATOM 4236 N N . LEU D 2 105 ? 14.759 -15.686 12.649 1.00 20.07 130 LEU D N 1
ATOM 4237 C CA . LEU D 2 105 ? 13.587 -15.104 13.283 1.00 16.61 130 LEU D CA 1
ATOM 4238 C C . LEU D 2 105 ? 12.896 -14.153 12.332 1.00 19.89 130 LEU D C 1
ATOM 4239 O O . LEU D 2 105 ? 13.538 -13.344 11.655 1.00 18.54 130 LEU D O 1
ATOM 4244 N N . LYS D 2 106 ? 11.579 -14.250 12.283 1.00 19.20 131 LYS D N 1
ATOM 4245 C CA . LYS D 2 106 ? 10.801 -13.262 11.561 1.00 22.65 131 LYS D CA 1
ATOM 4246 C C . LYS D 2 106 ? 10.840 -11.953 12.343 1.00 21.58 131 LYS D C 1
ATOM 4247 O O . LYS D 2 106 ? 10.267 -11.854 13.430 1.00 20.94 131 LYS D O 1
ATOM 4253 N N . GLY D 2 107 ? 11.546 -10.960 11.816 1.00 18.05 132 GLY D N 1
ATOM 4254 C CA . GLY D 2 107 ? 11.582 -9.651 12.421 1.00 16.76 132 GLY D CA 1
ATOM 4255 C C . GLY D 2 107 ? 12.788 -9.358 13.283 1.00 18.12 132 GLY D C 1
ATOM 4256 O O . GLY D 2 107 ? 12.879 -8.253 13.826 1.00 19.32 132 GLY D O 1
ATOM 4257 N N . SER D 2 108 ? 13.719 -10.292 13.435 1.00 15.21 133 SER D N 1
ATOM 4258 C CA . SER D 2 108 ? 14.925 -9.929 14.168 1.00 18.08 133 SER D CA 1
ATOM 4259 C C . SER D 2 108 ? 15.772 -8.956 13.345 1.00 14.43 133 SER D C 1
ATOM 4260 O O . SER D 2 108 ? 15.619 -8.840 12.130 1.00 13.46 133 SER D O 1
ATOM 4263 N N . ARG D 2 109 ? 16.678 -8.256 14.022 1.00 12.83 134 ARG D N 1
ATOM 4264 C CA . ARG D 2 109 ? 17.429 -7.166 13.397 1.00 13.96 134 ARG D CA 1
ATOM 4265 C C . ARG D 2 109 ? 18.703 -7.700 12.762 1.00 14.81 134 ARG D C 1
ATOM 4266 O O . ARG D 2 109 ? 19.596 -8.152 13.488 1.00 19.30 134 ARG D O 1
ATOM 4274 N N . PRO D 2 110 ? 18.854 -7.641 11.446 1.00 14.19 135 PRO D N 1
ATOM 4275 C CA . PRO D 2 110 ? 20.026 -8.243 10.815 1.00 13.68 135 PRO D CA 1
ATOM 4276 C C . PRO D 2 110 ? 21.268 -7.390 10.982 1.00 16.97 135 PRO D C 1
ATOM 4277 O O . PRO D 2 110 ? 21.197 -6.188 11.227 1.00 15.50 135 PRO D O 1
ATOM 4281 N N . VAL D 2 111 ? 22.424 -8.058 10.847 1.00 17.71 136 VAL D N 1
ATOM 4282 C CA . VAL D 2 111 ? 23.674 -7.395 10.489 1.00 17.88 136 VAL D CA 1
ATOM 4283 C C . VAL D 2 111 ? 23.684 -7.152 8.982 1.00 17.01 136 VAL D C 1
ATOM 4284 O O . VAL D 2 111 ? 23.225 -7.989 8.200 1.00 15.42 136 VAL D O 1
ATOM 4288 N N . LEU D 2 112 ? 24.194 -6.003 8.566 1.00 14.21 137 LEU D N 1
ATOM 4289 C CA . LEU D 2 112 ? 24.361 -5.690 7.156 1.00 14.59 137 LEU D CA 1
ATOM 4290 C C . LEU D 2 112 ? 25.854 -5.676 6.849 1.00 16.72 137 LEU D C 1
ATOM 4291 O O . LEU D 2 112 ? 26.621 -4.971 7.514 1.00 21.81 137 LEU D O 1
ATOM 4296 N N . SER D 2 113 ? 26.270 -6.469 5.865 1.00 13.90 138 SER D N 1
ATOM 4297 C CA . SER D 2 113 ? 27.659 -6.506 5.418 1.00 16.17 138 SER D CA 1
ATOM 4298 C C . SER D 2 113 ? 27.777 -5.772 4.080 1.00 17.22 138 SER D C 1
ATOM 4299 O O . SER D 2 113 ? 27.071 -6.112 3.122 1.00 15.24 138 SER D O 1
ATOM 4302 N N . PHE D 2 114 ? 28.668 -4.780 4.004 1.00 17.50 139 PHE D N 1
ATOM 4303 C CA . PHE D 2 114 ? 28.887 -4.029 2.766 1.00 19.13 139 PHE D CA 1
ATOM 4304 C C . PHE D 2 114 ? 30.312 -4.186 2.264 1.00 18.82 139 PHE D C 1
ATOM 4305 O O . PHE D 2 114 ? 31.279 -4.062 3.026 1.00 22.48 139 PHE D O 1
ATOM 4313 N N . ASP D 2 115 ? 30.426 -4.457 0.976 1.00 19.53 140 ASP D N 1
ATOM 4314 C CA . ASP D 2 115 ? 31.705 -4.452 0.291 1.00 20.64 140 ASP D CA 1
ATOM 4315 C C . ASP D 2 115 ? 32.392 -3.101 0.480 1.00 22.40 140 ASP D C 1
ATOM 4316 O O . ASP D 2 115 ? 31.740 -2.059 0.478 1.00 23.93 140 ASP D O 1
ATOM 4321 N N . GLN D 2 116 ? 33.717 -3.123 0.653 1.00 28.46 141 GLN D N 1
ATOM 4322 C CA . GLN D 2 116 ? 34.498 -1.887 0.585 1.00 25.93 141 GLN D CA 1
ATOM 4323 C C . GLN D 2 116 ? 34.176 -1.092 -0.679 1.00 24.86 141 GLN D C 1
ATOM 4324 O O . GLN D 2 116 ? 34.169 0.142 -0.652 1.00 22.32 141 GLN D O 1
ATOM 4330 N N . ARG D 2 117 ? 33.870 -1.786 -1.781 1.00 21.89 142 ARG D N 1
ATOM 4331 C CA . ARG D 2 117 ? 33.539 -1.146 -3.046 1.00 24.86 142 ARG D CA 1
ATOM 4332 C C . ARG D 2 117 ? 32.417 -0.127 -2.920 1.00 25.86 142 ARG D C 1
ATOM 4333 O O . ARG D 2 117 ? 32.319 0.768 -3.766 1.00 22.91 142 ARG D O 1
ATOM 4341 N N . PHE D 2 118 ? 31.559 -0.238 -1.902 1.00 21.75 143 PHE D N 1
ATOM 4342 C CA . PHE D 2 118 ? 30.493 0.748 -1.798 1.00 25.07 143 PHE D CA 1
ATOM 4343 C C . PHE D 2 118 ? 31.028 2.136 -1.483 1.00 27.40 143 PHE D C 1
ATOM 4344 O O . PHE D 2 118 ? 30.347 3.126 -1.757 1.00 29.01 143 PHE D O 1
ATOM 4352 N N . GLU D 2 119 ? 32.238 2.235 -0.953 1.00 26.82 144 GLU D N 1
ATOM 4353 C CA . GLU D 2 119 ? 32.831 3.526 -0.670 1.00 28.66 144 GLU D CA 1
ATOM 4354 C C . GLU D 2 119 ? 33.616 4.089 -1.857 1.00 29.45 144 GLU D C 1
ATOM 4355 O O . GLU D 2 119 ? 34.246 5.137 -1.719 1.00 34.90 144 GLU D O 1
ATOM 4361 N N . SER D 2 120 ? 33.535 3.456 -3.031 1.00 27.39 145 SER D N 1
ATOM 4362 C CA . SER D 2 120 ? 34.461 3.726 -4.128 1.00 28.38 145 SER D CA 1
ATOM 4363 C C . SER D 2 120 ? 34.005 4.821 -5.090 1.00 31.53 145 SER D C 1
ATOM 4364 O O . SER D 2 120 ? 34.849 5.419 -5.770 1.00 28.66 145 SER D O 1
ATOM 4367 N N . SER D 2 121 ? 32.709 5.083 -5.204 1.00 27.22 146 SER D N 1
ATOM 4368 C CA . SER D 2 121 ? 32.205 6.111 -6.102 1.00 27.72 146 SER D CA 1
ATOM 4369 C C . SER D 2 121 ? 30.983 6.760 -5.476 1.00 28.71 146 SER D C 1
ATOM 4370 O O . SER D 2 121 ? 30.293 6.139 -4.658 1.00 26.33 146 SER D O 1
ATOM 4373 N N . PRO D 2 122 ? 30.672 8.004 -5.855 1.00 25.16 147 PRO D N 1
ATOM 4374 C CA . PRO D 2 122 ? 29.538 8.686 -5.210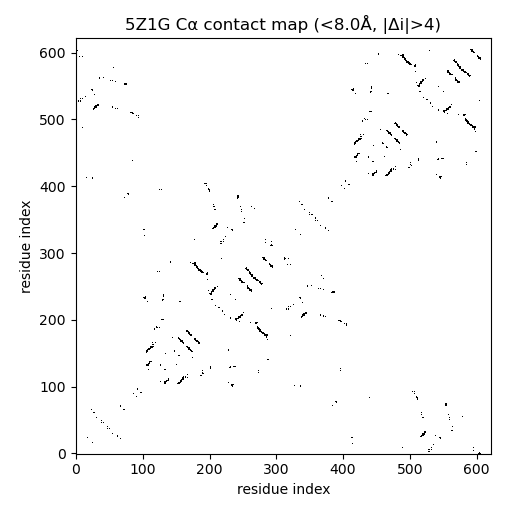 1.00 27.07 147 PRO D CA 1
ATOM 4375 C C . PRO D 2 122 ? 28.205 7.980 -5.404 1.00 24.52 147 PRO D C 1
ATOM 4376 O O . PRO D 2 122 ? 27.382 7.996 -4.482 1.00 24.35 147 PRO D O 1
ATOM 4380 N N . HIS D 2 123 ? 27.960 7.350 -6.559 1.00 28.29 148 HIS D N 1
ATOM 4381 C CA . HIS D 2 123 ? 26.673 6.676 -6.731 1.00 26.74 148 HIS D CA 1
ATOM 4382 C C . HIS D 2 123 ? 26.569 5.427 -5.862 1.00 22.33 148 HIS D C 1
ATOM 4383 O O . HIS D 2 123 ? 25.482 5.116 -5.368 1.00 25.41 148 HIS D O 1
ATOM 4390 N N . TYR D 2 124 ? 27.675 4.726 -5.624 1.00 25.55 149 TYR D N 1
ATOM 4391 C CA . TYR D 2 124 ? 27.635 3.604 -4.685 1.00 25.25 149 TYR D CA 1
ATOM 4392 C C . TYR D 2 124 ? 27.483 4.072 -3.240 1.00 25.54 149 TYR D C 1
ATOM 4393 O O . TYR D 2 124 ? 26.886 3.360 -2.421 1.00 21.16 149 TYR D O 1
ATOM 4402 N N . GLN D 2 125 ? 28.028 5.247 -2.899 1.00 24.32 150 GLN D N 1
ATOM 4403 C CA . GLN D 2 125 ? 27.962 5.706 -1.516 1.00 22.94 150 GLN D CA 1
ATOM 4404 C C . GLN D 2 125 ? 26.545 6.107 -1.145 1.00 19.38 150 GLN D C 1
ATOM 4405 O O . GLN D 2 125 ? 26.159 5.997 0.020 1.00 18.73 150 GLN D O 1
ATOM 4411 N N . LEU D 2 126 ? 25.772 6.585 -2.124 1.00 21.76 151 LEU D N 1
ATOM 4412 C CA . LEU D 2 126 ? 24.392 7.006 -1.903 1.00 19.44 151 LEU D CA 1
ATOM 4413 C C . LEU D 2 126 ? 23.467 5.803 -1.804 1.00 19.34 151 LEU D C 1
ATOM 4414 O O . LEU D 2 126 ? 22.537 5.781 -0.984 1.00 14.93 151 LEU D O 1
ATOM 4419 N N . ILE D 2 127 ? 23.727 4.802 -2.645 1.00 21.14 152 ILE D N 1
ATOM 4420 C CA . ILE D 2 127 ? 23.004 3.538 -2.594 1.00 18.63 152 ILE D CA 1
ATOM 4421 C C . ILE D 2 127 ? 23.243 2.836 -1.266 1.00 15.73 152 ILE D C 1
ATOM 4422 O O . ILE D 2 127 ? 22.306 2.296 -0.665 1.00 14.14 152 ILE D O 1
ATOM 4427 N N . LYS D 2 128 ? 24.498 2.829 -0.784 1.00 14.95 153 LYS D N 1
ATOM 4428 C CA . LYS D 2 128 ? 24.791 2.156 0.484 1.00 14.71 153 LYS D CA 1
ATOM 4429 C C . LYS D 2 128 ? 23.930 2.720 1.607 1.00 19.20 153 LYS D C 1
ATOM 4430 O O . LYS D 2 128 ? 23.239 1.972 2.307 1.00 15.79 153 LYS D O 1
ATOM 4436 N N . GLU D 2 129 ? 23.956 4.046 1.784 1.00 15.25 154 GLU D N 1
ATOM 4437 C CA . GLU D 2 129 ? 23.120 4.680 2.793 1.00 13.86 154 GLU D CA 1
ATOM 4438 C C . GLU D 2 129 ? 21.651 4.304 2.625 1.00 15.77 154 GLU D C 1
ATOM 4439 O O . GLU D 2 129 ? 20.955 4.026 3.606 1.00 16.73 154 GLU D O 1
ATOM 4445 N N . LEU D 2 130 ? 21.164 4.276 1.386 1.00 13.88 155 LEU D N 1
ATOM 4446 C CA . LEU D 2 130 ? 19.757 3.982 1.161 1.00 16.05 155 LEU D CA 1
ATOM 4447 C C . LEU D 2 130 ? 19.428 2.527 1.454 1.00 15.34 155 LEU D C 1
ATOM 4448 O O . LEU D 2 130 ? 18.311 2.223 1.893 1.00 16.49 155 LEU D O 1
ATOM 4453 N N . LEU D 2 131 ? 20.371 1.617 1.218 1.00 14.18 156 LEU D N 1
ATOM 4454 C CA . LEU D 2 131 ? 20.102 0.214 1.500 1.00 15.42 156 LEU D CA 1
ATOM 4455 C C . LEU D 2 131 ? 20.027 -0.021 2.999 1.00 15.45 156 LEU D C 1
ATOM 4456 O O . LEU D 2 131 ? 19.233 -0.861 3.454 1.00 13.75 156 LEU D O 1
ATOM 4461 N N . VAL D 2 132 ? 20.805 0.750 3.774 1.00 15.33 157 VAL D N 1
ATOM 4462 C CA . VAL D 2 132 ? 20.780 0.649 5.238 1.00 13.18 157 VAL D CA 1
ATOM 4463 C C . VAL D 2 132 ? 19.411 1.041 5.782 1.00 12.69 157 VAL D C 1
ATOM 4464 O O . VAL D 2 132 ? 18.843 0.358 6.645 1.00 12.00 157 VAL D O 1
ATOM 4468 N N . HIS D 2 133 ? 18.871 2.163 5.300 1.00 13.10 158 HIS D N 1
ATOM 4469 C CA . HIS D 2 133 ? 17.558 2.607 5.759 1.00 13.82 158 HIS D CA 1
ATOM 4470 C C . HIS D 2 133 ? 16.485 1.594 5.415 1.00 13.57 158 HIS D C 1
ATOM 4471 O O . HIS D 2 133 ? 15.534 1.427 6.176 1.00 18.61 158 HIS D O 1
ATOM 4478 N N . ASN D 2 134 ? 16.624 0.905 4.283 1.00 15.28 159 ASN D N 1
ATOM 4479 C CA . ASN D 2 134 ? 15.554 0.039 3.806 1.00 15.24 159 ASN D CA 1
ATOM 4480 C C . ASN D 2 134 ? 15.713 -1.413 4.239 1.00 15.44 159 ASN D C 1
ATOM 4481 O O . ASN D 2 134 ? 14.734 -2.035 4.669 1.00 13.86 159 ASN D O 1
ATOM 4486 N N . PHE D 2 135 ? 16.928 -1.962 4.141 1.00 16.16 160 PHE D N 1
ATOM 4487 C CA . PHE D 2 135 ? 17.156 -3.370 4.427 1.00 16.14 160 PHE D CA 1
ATOM 4488 C C . PHE D 2 135 ? 17.664 -3.632 5.834 1.00 16.08 160 PHE D C 1
ATOM 4489 O O . PHE D 2 135 ? 17.504 -4.754 6.329 1.00 15.75 160 PHE D O 1
ATOM 4497 N N . GLY D 2 136 ? 18.257 -2.642 6.492 1.00 16.02 161 GLY D N 1
ATOM 4498 C CA . GLY D 2 136 ? 18.372 -2.709 7.932 1.00 12.86 161 GLY D CA 1
ATOM 4499 C C . GLY D 2 136 ? 17.005 -2.684 8.584 1.00 15.46 161 GLY D C 1
ATOM 4500 O O . GLY D 2 136 ? 15.996 -2.315 7.974 1.00 13.96 161 GLY D O 1
ATOM 4501 N N . VAL D 2 137 ? 16.957 -3.109 9.836 1.00 18.57 162 VAL D N 1
ATOM 4502 C CA . VAL D 2 137 ? 15.736 -3.001 10.629 1.00 15.43 162 VAL D CA 1
ATOM 4503 C C . VAL D 2 137 ? 15.993 -1.937 11.684 1.00 19.41 162 VAL D C 1
ATOM 4504 O O . VAL D 2 137 ? 16.955 -2.064 12.458 1.00 19.87 162 VAL D O 1
ATOM 4508 N N . PRO D 2 138 ? 15.189 -0.878 11.745 1.00 15.31 163 PRO D N 1
ATOM 4509 C CA . PRO D 2 138 ? 15.458 0.171 12.716 1.00 18.76 163 PRO D CA 1
ATOM 4510 C C . PRO D 2 138 ? 15.271 -0.353 14.133 1.00 21.78 163 PRO D C 1
ATOM 4511 O O . PRO D 2 138 ? 14.466 -1.270 14.368 1.00 17.76 163 PRO D O 1
ATOM 4515 N N . PRO D 2 139 ? 16.045 0.163 15.095 1.00 21.07 164 PRO D N 1
ATOM 4516 C CA . PRO D 2 139 ? 15.785 -0.099 16.507 1.00 24.34 164 PRO D CA 1
ATOM 4517 C C . PRO D 2 139 ? 14.581 0.707 16.950 1.00 25.36 164 PRO D C 1
ATOM 4518 O O . PRO D 2 139 ? 14.432 1.845 16.549 1.00 33.62 164 PRO D O 1
ATOM 4522 N N . ASN D 2 140 ? 13.680 0.117 17.702 1.00 34.06 165 ASN D N 1
ATOM 4523 C CA . ASN D 2 140 ? 13.498 -1.308 17.785 1.00 26.13 165 ASN D CA 1
ATOM 4524 C C . ASN D 2 140 ? 12.066 -1.371 17.290 1.00 27.58 165 ASN D C 1
ATOM 4525 O O . ASN D 2 140 ? 11.129 -1.149 18.057 1.00 32.06 165 ASN D O 1
ATOM 4530 N N . ALA D 2 141 ? 11.916 -1.583 15.987 1.00 25.19 166 ALA D N 1
ATOM 4531 C CA . ALA D 2 141 ? 10.658 -1.309 15.301 1.00 23.82 166 ALA D CA 1
ATOM 4532 C C . ALA D 2 141 ? 9.493 -2.105 15.887 1.00 23.04 166 ALA D C 1
ATOM 4533 O O . ALA D 2 141 ? 9.667 -3.167 16.490 1.00 23.47 166 ALA D O 1
ATOM 4535 N N . ARG D 2 142 ? 8.293 -1.566 15.709 1.00 27.99 167 ARG D N 1
ATOM 4536 C CA . ARG D 2 142 ? 7.090 -2.359 15.903 1.00 28.56 167 ARG D CA 1
ATOM 4537 C C . ARG D 2 142 ? 7.169 -3.589 15.005 1.00 31.28 167 ARG D C 1
ATOM 4538 O O . ARG D 2 142 ? 7.515 -3.485 13.820 1.00 25.06 167 ARG D O 1
ATOM 4546 N N . LYS D 2 143 ? 6.881 -4.751 15.591 1.00 26.94 168 LYS D N 1
ATOM 4547 C CA . LYS D 2 143 ? 6.979 -6.093 15.033 1.00 21.07 168 LYS D CA 1
ATOM 4548 C C . LYS D 2 143 ? 8.420 -6.605 14.972 1.00 19.90 168 LYS D C 1
ATOM 4549 O O . LYS D 2 143 ? 8.629 -7.707 14.477 1.00 22.80 168 LYS D O 1
ATOM 4555 N N . SER D 2 144 ? 9.411 -5.873 15.471 1.00 20.47 169 SER D N 1
ATOM 4556 C CA . SER D 2 144 ? 10.738 -6.470 15.490 1.00 22.44 169 SER D CA 1
ATOM 4557 C C . SER D 2 144 ? 10.909 -7.367 16.718 1.00 24.90 169 SER D C 1
ATOM 4558 O O . SER D 2 144 ? 10.194 -7.250 17.720 1.00 26.16 169 SER D O 1
ATOM 4561 N N . LYS D 2 145 ? 11.877 -8.276 16.618 1.00 21.21 170 LYS D N 1
ATOM 4562 C CA . LYS D 2 145 ? 12.191 -9.295 17.608 1.00 19.53 170 LYS D CA 1
ATOM 4563 C C . LYS D 2 145 ? 13.630 -9.137 18.094 1.00 19.08 170 LYS D C 1
ATOM 4564 O O . LYS D 2 145 ? 14.490 -8.642 17.354 1.00 16.98 170 LYS D O 1
ATOM 4570 N N . PRO D 2 146 ? 13.927 -9.545 19.326 1.00 20.73 171 PRO D N 1
ATOM 4571 C CA . PRO D 2 146 ? 15.300 -9.443 19.831 1.00 20.73 171 PRO D CA 1
ATOM 4572 C C . PRO D 2 146 ? 16.187 -10.540 19.238 1.00 20.42 171 PRO D C 1
ATOM 4573 O O . PRO D 2 146 ? 15.736 -11.426 18.506 1.00 21.18 171 PRO D O 1
ATOM 4577 N N . PHE D 2 147 ? 17.484 -10.425 19.534 1.00 19.20 172 PHE D N 1
ATOM 4578 C CA . PHE D 2 147 ? 18.542 -11.373 19.159 1.00 21.58 172 PHE D CA 1
ATOM 4579 C C . PHE D 2 147 ? 19.015 -11.172 17.721 1.00 17.66 172 PHE D C 1
ATOM 4580 O O . PHE D 2 147 ? 18.258 -10.717 16.860 1.00 18.09 172 PHE D O 1
ATOM 4588 N N . ILE D 2 148 ? 20.276 -11.491 17.456 1.00 16.88 173 ILE D N 1
ATOM 4589 C CA . ILE D 2 148 ? 20.889 -11.274 16.151 1.00 20.83 173 ILE D CA 1
ATOM 4590 C C . ILE D 2 148 ? 21.076 -12.635 15.485 1.00 19.71 173 ILE D C 1
ATOM 4591 O O . ILE D 2 148 ? 21.895 -13.451 15.924 1.00 20.18 173 ILE D O 1
ATOM 4596 N N . ASP D 2 149 ? 20.358 -12.829 14.382 1.00 17.89 174 ASP D N 1
ATOM 4597 C CA . ASP D 2 149 ? 20.049 -14.109 13.751 1.00 23.49 174 ASP D CA 1
ATOM 4598 C C . ASP D 2 149 ? 20.681 -14.315 12.385 1.00 20.87 174 ASP D C 1
ATOM 4599 O O . ASP D 2 149 ? 20.869 -15.460 11.962 1.00 19.50 174 ASP D O 1
ATOM 4604 N N . HIS D 2 150 ? 20.915 -13.246 11.645 1.00 13.72 175 HIS D N 1
ATOM 4605 C CA . HIS D 2 150 ? 21.216 -13.413 10.240 1.00 19.52 175 HIS D CA 1
ATOM 4606 C C . HIS D 2 150 ? 21.882 -12.156 9.721 1.00 18.01 175 HIS D C 1
ATOM 4607 O O . HIS D 2 150 ? 21.825 -11.101 10.352 1.00 17.04 175 HIS D O 1
ATOM 4614 N N . VAL D 2 151 ? 22.524 -12.303 8.563 1.00 16.02 176 VAL D N 1
ATOM 4615 C CA . VAL D 2 151 ? 23.222 -11.231 7.874 1.00 15.03 176 VAL D CA 1
ATOM 4616 C C . VAL D 2 151 ? 22.649 -11.105 6.481 1.00 13.70 176 VAL D C 1
ATOM 4617 O O . VAL D 2 151 ? 22.472 -12.110 5.779 1.00 11.54 176 VAL D O 1
ATOM 4621 N N . MET D 2 152 ? 22.451 -9.873 6.050 1.00 14.37 177 MET D N 1
ATOM 4622 C CA . MET D 2 152 ? 22.247 -9.600 4.643 1.00 14.11 177 MET D CA 1
ATOM 4623 C C . MET D 2 152 ? 23.487 -8.903 4.115 1.00 13.50 177 MET D C 1
ATOM 4624 O O . MET D 2 152 ? 23.948 -7.924 4.699 1.00 13.81 177 MET D O 1
ATOM 4629 N N . SER D 2 153 ? 24.020 -9.423 3.020 1.00 15.17 178 SER D N 1
ATOM 4630 C CA . SER D 2 153 ? 25.286 -8.991 2.467 1.00 15.76 178 SER D CA 1
ATOM 4631 C C . SER D 2 153 ? 25.078 -8.316 1.117 1.00 15.26 178 SER D C 1
ATOM 4632 O O . SER D 2 153 ? 24.145 -8.632 0.371 1.00 16.62 178 SER D O 1
ATOM 4635 N N . PHE D 2 154 ? 25.976 -7.387 0.811 1.00 15.33 179 PHE D N 1
ATOM 4636 C CA . PHE D 2 154 ? 25.966 -6.660 -0.447 1.00 14.98 179 PHE D CA 1
ATOM 4637 C C . PHE D 2 154 ? 27.399 -6.608 -0.953 1.00 16.96 179 PHE D C 1
ATOM 4638 O O . PHE D 2 154 ? 28.297 -6.158 -0.236 1.00 14.30 179 PHE D O 1
ATOM 4646 N N . SER D 2 155 ? 27.623 -7.099 -2.161 1.00 15.81 180 SER D N 1
ATOM 4647 C CA . SER D 2 155 ? 28.962 -7.168 -2.720 1.00 18.57 180 SER D CA 1
ATOM 4648 C C . SER D 2 155 ? 28.893 -6.720 -4.173 1.00 20.66 180 SER D C 1
ATOM 4649 O O . SER D 2 155 ? 27.904 -6.975 -4.865 1.00 22.53 180 SER D O 1
ATOM 4652 N N . ILE D 2 156 ? 29.949 -6.060 -4.633 1.00 17.57 181 ILE D N 1
ATOM 4653 C CA . ILE D 2 156 ? 29.992 -5.492 -5.971 1.00 20.38 181 ILE D CA 1
ATOM 4654 C C . ILE D 2 156 ? 30.935 -6.345 -6.807 1.00 21.65 181 ILE D C 1
ATOM 4655 O O . ILE D 2 156 ? 32.153 -6.342 -6.594 1.00 24.31 181 ILE D O 1
ATOM 4660 N N . VAL D 2 157 ? 30.367 -7.096 -7.735 1.00 16.77 182 VAL D N 1
ATOM 4661 C CA . VAL D 2 157 ? 31.111 -7.979 -8.627 1.00 23.85 182 VAL D CA 1
ATOM 4662 C C . VAL D 2 157 ? 30.617 -7.742 -10.046 1.00 23.64 182 VAL D C 1
ATOM 4663 O O . VAL D 2 157 ? 29.414 -7.844 -10.313 1.00 18.14 182 VAL D O 1
ATOM 4667 N N . ASP D 2 158 ? 31.543 -7.409 -10.944 1.00 25.74 183 ASP D N 1
ATOM 4668 C CA . ASP D 2 158 ? 31.214 -7.019 -12.309 1.00 31.28 183 ASP D CA 1
ATOM 4669 C C . ASP D 2 158 ? 30.178 -5.898 -12.307 1.00 30.22 183 ASP D C 1
ATOM 4670 O O . ASP D 2 158 ? 29.207 -5.911 -13.067 1.00 28.50 183 ASP D O 1
ATOM 4675 N N . ASP D 2 159 ? 30.430 -4.913 -11.439 1.00 31.20 184 ASP D N 1
ATOM 4676 C CA . ASP D 2 159 ? 29.563 -3.757 -11.163 1.00 28.61 184 ASP D CA 1
ATOM 4677 C C . ASP D 2 159 ? 28.086 -4.135 -11.145 1.00 27.03 184 ASP D C 1
ATOM 4678 O O . ASP D 2 159 ? 27.249 -3.521 -11.805 1.00 26.61 184 ASP D O 1
ATOM 4683 N N . LYS D 2 160 ? 27.777 -5.166 -10.370 1.00 23.96 185 LYS D N 1
ATOM 4684 C CA . LYS D 2 160 ? 26.417 -5.525 -10.010 1.00 18.02 185 LYS D CA 1
ATOM 4685 C C . LYS D 2 160 ? 26.421 -5.804 -8.519 1.00 17.23 185 LYS D C 1
ATOM 4686 O O . LYS D 2 160 ? 27.430 -6.251 -7.971 1.00 19.84 185 LYS D O 1
ATOM 4692 N N . ILE D 2 161 ? 25.313 -5.510 -7.850 1.00 17.62 186 ILE D N 1
ATOM 4693 C CA . ILE D 2 161 ? 25.227 -5.695 -6.410 1.00 14.93 186 ILE D CA 1
ATOM 4694 C C . ILE D 2 161 ? 24.596 -7.061 -6.139 1.00 20.92 186 ILE D C 1
ATOM 4695 O O . ILE D 2 161 ? 23.421 -7.292 -6.445 1.00 16.99 186 ILE D O 1
ATOM 4700 N N . TRP D 2 162 ? 25.384 -7.972 -5.567 1.00 18.25 187 TRP D N 1
ATOM 4701 C CA . TRP D 2 162 ? 24.941 -9.333 -5.289 1.00 16.63 187 TRP D CA 1
ATOM 4702 C C . TRP D 2 162 ? 24.473 -9.401 -3.844 1.00 17.82 187 TRP D C 1
ATOM 4703 O O . TRP D 2 162 ? 25.203 -9.001 -2.938 1.00 11.80 187 TRP D O 1
ATOM 4714 N N . VAL D 2 163 ? 23.248 -9.880 -3.636 1.00 19.14 188 VAL D N 1
ATOM 4715 C CA . VAL D 2 163 ? 22.615 -9.871 -2.327 1.00 15.93 188 VAL D CA 1
ATOM 4716 C C . VAL D 2 163 ? 22.389 -11.306 -1.860 1.00 19.66 188 VAL D C 1
ATOM 4717 O O . VAL D 2 163 ? 21.844 -12.128 -2.603 1.00 12.30 188 VAL D O 1
ATOM 4721 N N . ARG D 2 164 ? 22.821 -11.606 -0.626 1.00 20.64 189 ARG D N 1
ATOM 4722 C CA . ARG D 2 164 ? 22.595 -12.903 0.006 1.00 19.89 189 ARG D CA 1
ATOM 4723 C C . ARG D 2 164 ? 22.069 -12.691 1.420 1.00 18.59 189 ARG D C 1
ATOM 4724 O O . ARG D 2 164 ? 22.260 -11.631 2.025 1.00 17.63 189 ARG D O 1
ATOM 4732 N N . THR D 2 165 ? 21.430 -13.728 1.952 1.00 16.19 190 THR D N 1
ATOM 4733 C CA . THR D 2 165 ? 20.882 -13.719 3.303 1.00 15.01 190 THR D CA 1
ATOM 4734 C C . THR D 2 165 ? 21.341 -14.983 4.013 1.00 18.12 190 THR D C 1
ATOM 4735 O O . THR D 2 165 ? 21.001 -16.090 3.583 1.00 16.82 190 THR D O 1
ATOM 4739 N N . TYR D 2 166 ? 22.095 -14.820 5.103 1.00 13.51 191 TYR D N 1
ATOM 4740 C CA . TYR D 2 166 ? 22.681 -15.936 5.824 1.00 16.81 191 TYR D CA 1
ATOM 4741 C C . TYR D 2 166 ? 22.177 -15.981 7.253 1.00 16.55 191 TYR D C 1
ATOM 4742 O O . TYR D 2 166 ? 22.120 -14.953 7.921 1.00 14.33 191 TYR D O 1
ATOM 4751 N N . GLU D 2 167 ? 21.854 -17.185 7.720 1.00 18.71 192 GLU D N 1
ATOM 4752 C CA . GLU D 2 167 ? 21.611 -17.439 9.130 1.00 19.02 192 GLU D CA 1
ATOM 4753 C C . GLU D 2 167 ? 22.944 -17.638 9.851 1.00 22.14 192 GLU D C 1
ATOM 4754 O O . GLU D 2 167 ? 23.896 -18.198 9.296 1.00 20.13 192 GLU D O 1
ATOM 4760 N N . ILE D 2 168 ? 23.017 -17.149 11.084 1.00 19.55 193 ILE D N 1
ATOM 4761 C CA . ILE D 2 168 ? 24.241 -17.223 11.879 1.00 24.44 193 ILE D CA 1
ATOM 4762 C C . ILE D 2 168 ? 24.170 -18.487 12.722 1.00 21.93 193 ILE D C 1
ATOM 4763 O O . ILE D 2 168 ? 23.229 -18.672 13.498 1.00 20.53 193 ILE D O 1
ATOM 4768 N N . SER D 2 169 ? 25.148 -19.364 12.567 1.00 26.12 194 SER D N 1
ATOM 4769 C CA . SER D 2 169 ? 25.115 -20.663 13.228 1.00 31.06 194 SER D CA 1
ATOM 4770 C C . SER D 2 169 ? 26.077 -20.645 14.403 1.00 26.88 194 SER D C 1
ATOM 4771 O O . SER D 2 169 ? 27.287 -20.458 14.209 1.00 24.87 194 SER D O 1
ATOM 4774 N N . HIS D 2 170 ? 25.521 -20.844 15.602 1.00 32.33 195 HIS D N 1
ATOM 4775 C CA . HIS D 2 170 ? 26.163 -20.656 16.915 1.00 38.59 195 HIS D CA 1
ATOM 4776 C C . HIS D 2 170 ? 26.293 -19.168 17.305 1.00 40.21 195 HIS D C 1
ATOM 4777 O O . HIS D 2 170 ? 25.304 -18.451 17.546 1.00 30.46 195 HIS D O 1
ATOM 4784 N N . ILE D 2 185 ? 31.289 -19.919 14.963 1.00 20.77 210 ILE D N 1
ATOM 4785 C CA . ILE D 2 185 ? 30.237 -19.248 14.194 1.00 21.69 210 ILE D CA 1
ATOM 4786 C C . ILE D 2 185 ? 30.484 -19.442 12.718 1.00 21.60 210 ILE D C 1
ATOM 4787 O O . ILE D 2 185 ? 31.516 -19.055 12.175 1.00 25.48 210 ILE D O 1
ATOM 4792 N N . SER D 2 186 ? 29.529 -20.096 12.082 1.00 19.14 211 SER D N 1
ATOM 4793 C CA . SER D 2 186 ? 29.510 -20.283 10.650 1.00 24.26 211 SER D CA 1
ATOM 4794 C C . SER D 2 186 ? 28.173 -19.761 10.121 1.00 22.08 211 SER D C 1
ATOM 4795 O O . SER D 2 186 ? 27.319 -19.290 10.878 1.00 23.63 211 SER D O 1
ATOM 4798 N N . LEU D 2 187 ? 27.980 -19.861 8.814 1.00 21.80 212 LEU D N 1
ATOM 4799 C CA . LEU D 2 187 ? 26.838 -19.255 8.158 1.00 20.53 212 LEU D CA 1
ATOM 4800 C C . LEU D 2 187 ? 26.142 -20.285 7.280 1.00 21.17 212 LEU D C 1
ATOM 4801 O O . LEU D 2 187 ? 26.780 -21.173 6.718 1.00 21.61 212 LEU D O 1
ATOM 4806 N N . VAL D 2 188 ? 24.825 -20.162 7.159 1.00 18.33 213 VAL D N 1
ATOM 4807 C CA . VAL D 2 188 ? 24.064 -21.028 6.273 1.00 19.54 213 VAL D CA 1
ATOM 4808 C C . VAL D 2 188 ? 22.994 -20.184 5.591 1.00 23.11 213 VAL D C 1
ATOM 4809 O O . VAL D 2 188 ? 22.346 -19.338 6.222 1.00 21.00 213 VAL D O 1
ATOM 4813 N N . GLU D 2 189 ? 22.859 -20.368 4.286 1.00 19.89 214 GLU D N 1
ATOM 4814 C CA . GLU D 2 189 ? 22.100 -19.435 3.475 1.00 20.22 214 GLU D CA 1
ATOM 4815 C C . GLU D 2 189 ? 20.603 -19.608 3.699 1.00 19.60 214 GLU D C 1
ATOM 4816 O O . GLU D 2 189 ? 20.099 -20.726 3.805 1.00 20.59 214 GLU D O 1
ATOM 4822 N N . ILE D 2 190 ? 19.895 -18.487 3.782 1.00 17.66 215 ILE D N 1
ATOM 4823 C CA . ILE D 2 190 ? 18.445 -18.495 3.909 1.00 17.94 215 ILE D CA 1
ATOM 4824 C C . ILE D 2 190 ? 17.760 -18.233 2.574 1.00 20.02 215 ILE D C 1
ATOM 4825 O O . ILE D 2 190 ? 16.716 -18.814 2.288 1.00 19.57 215 ILE D O 1
ATOM 4830 N N . GLY D 2 191 ? 18.340 -17.376 1.740 1.00 17.54 216 GLY D N 1
ATOM 4831 C CA . GLY D 2 191 ? 17.562 -16.715 0.716 1.00 17.66 216 GLY D CA 1
ATOM 4832 C C . GLY D 2 191 ? 16.864 -15.496 1.327 1.00 19.75 216 GLY D C 1
ATOM 4833 O O . GLY D 2 191 ? 16.863 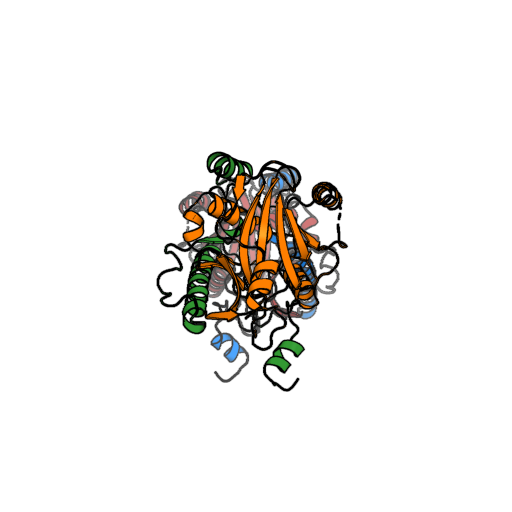-15.335 2.531 1.00 16.66 216 GLY D O 1
ATOM 4834 N N . PRO D 2 192 ? 16.292 -14.612 0.498 1.00 18.38 217 PRO D N 1
ATOM 4835 C CA . PRO D 2 192 ? 16.376 -14.717 -0.943 1.00 19.72 217 PRO D CA 1
ATOM 4836 C C . PRO D 2 192 ? 17.764 -14.329 -1.393 1.00 21.06 217 PRO D C 1
ATOM 4837 O O . PRO D 2 192 ? 18.626 -13.932 -0.611 1.00 18.87 217 PRO D O 1
ATOM 4841 N N . ARG D 2 193 ? 17.929 -14.412 -2.699 1.00 24.12 218 ARG D N 1
ATOM 4842 C CA . ARG D 2 193 ? 19.197 -14.257 -3.374 1.00 19.57 218 ARG D CA 1
ATOM 4843 C C . ARG D 2 193 ? 18.855 -13.580 -4.689 1.00 18.04 218 ARG D C 1
ATOM 4844 O O . ARG D 2 193 ? 17.906 -14.001 -5.360 1.00 17.14 218 ARG D O 1
ATOM 4852 N N . PHE D 2 194 ? 19.551 -12.492 -5.013 1.00 18.81 219 PHE D N 1
ATOM 4853 C CA . PHE D 2 194 ? 19.342 -11.841 -6.303 1.00 16.50 219 PHE D CA 1
ATOM 4854 C C . PHE D 2 194 ? 20.510 -10.902 -6.595 1.00 18.21 219 PHE D C 1
ATOM 4855 O O . PHE D 2 194 ? 21.416 -10.712 -5.776 1.00 16.05 219 PHE D O 1
ATOM 4863 N N . VAL D 2 195 ? 20.473 -10.315 -7.791 1.00 18.28 220 VAL D N 1
ATOM 4864 C CA . VAL D 2 195 ? 21.520 -9.442 -8.299 1.00 15.56 220 VAL D CA 1
ATOM 4865 C C . VAL D 2 195 ? 20.856 -8.200 -8.856 1.00 17.20 220 VAL D C 1
ATOM 4866 O O . VAL D 2 195 ? 19.956 -8.304 -9.694 1.00 17.18 220 VAL D O 1
ATOM 4870 N N . MET D 2 196 ? 21.293 -7.033 -8.389 1.00 18.23 221 MET D N 1
ATOM 4871 C CA . MET D 2 196 ? 20.803 -5.749 -8.867 1.00 14.96 221 MET D CA 1
ATOM 4872 C C . MET D 2 196 ? 21.863 -5.112 -9.756 1.00 14.00 221 MET D C 1
ATOM 4873 O O . MET D 2 196 ? 23.053 -5.180 -9.452 1.00 19.21 221 MET D O 1
ATOM 4878 N N . THR D 2 197 ? 21.445 -4.473 -10.843 1.00 15.37 222 THR D N 1
ATOM 4879 C CA . THR D 2 197 ? 22.348 -3.568 -11.553 1.00 18.34 222 THR D CA 1
ATOM 4880 C C . THR D 2 197 ? 21.685 -2.203 -11.669 1.00 14.41 222 THR D C 1
ATOM 4881 O O . THR D 2 197 ? 20.546 -2.096 -12.129 1.00 19.09 222 THR D O 1
ATOM 4885 N N . VAL D 2 198 ? 22.386 -1.172 -11.193 1.00 17.32 223 VAL D N 1
ATOM 4886 C CA . VAL D 2 198 ? 21.864 0.195 -11.184 1.00 17.51 223 VAL D CA 1
ATOM 4887 C C . VAL D 2 198 ? 21.545 0.645 -12.596 1.00 18.01 223 VAL D C 1
ATOM 4888 O O . VAL D 2 198 ? 22.373 0.532 -13.502 1.00 18.99 223 VAL D O 1
ATOM 4892 N N . ILE D 2 199 ? 20.342 1.156 -12.794 1.00 15.84 224 ILE D N 1
ATOM 4893 C CA . ILE D 2 199 ? 19.974 1.640 -14.113 1.00 18.46 224 ILE D CA 1
ATOM 4894 C C . ILE D 2 199 ? 20.140 3.151 -14.119 1.00 23.01 224 ILE D C 1
ATOM 4895 O O . ILE D 2 199 ? 20.840 3.717 -14.971 1.00 23.71 224 ILE D O 1
ATOM 4900 N N . LEU D 2 200 ? 19.485 3.817 -13.173 1.00 17.74 225 LEU D N 1
ATOM 4901 C CA . LEU D 2 200 ? 19.584 5.261 -13.104 1.00 22.28 225 LEU D CA 1
ATOM 4902 C C . LEU D 2 200 ? 19.298 5.711 -11.686 1.00 17.84 225 LEU D C 1
ATOM 4903 O O . LEU D 2 200 ? 18.809 4.949 -10.847 1.00 14.18 225 LEU D O 1
ATOM 4908 N N . ILE D 2 201 ? 19.603 6.980 -11.449 1.00 17.94 226 ILE D N 1
ATOM 4909 C CA . ILE D 2 201 ? 19.293 7.671 -10.211 1.00 16.99 226 ILE D CA 1
ATOM 4910 C C . ILE D 2 201 ? 18.638 9.001 -10.574 1.00 16.76 226 ILE D C 1
ATOM 4911 O O . ILE D 2 201 ? 19.210 9.802 -11.328 1.00 15.82 226 ILE D O 1
ATOM 4916 N N . LEU D 2 202 ? 17.431 9.216 -10.070 1.00 17.83 227 LEU D N 1
ATOM 4917 C CA . LEU D 2 202 ? 16.708 10.465 -10.254 1.00 17.60 227 LEU D CA 1
ATOM 4918 C C . LEU D 2 202 ? 16.892 11.365 -9.037 1.00 19.29 227 LEU D C 1
ATOM 4919 O O . LEU D 2 202 ? 16.870 10.904 -7.893 1.00 15.05 227 LEU D O 1
ATOM 4924 N N . GLU D 2 203 ? 17.081 12.652 -9.314 1.00 20.89 228 GLU D N 1
ATOM 4925 C CA . GLU D 2 203 ? 17.141 13.691 -8.291 1.00 21.50 228 GLU D CA 1
ATOM 4926 C C . GLU D 2 203 ? 15.981 13.597 -7.310 1.00 21.39 228 GLU D C 1
ATOM 4927 O O . GLU D 2 203 ? 16.181 13.562 -6.089 1.00 19.43 228 GLU D O 1
ATOM 4933 N N . GLY D 2 204 ? 14.759 13.582 -7.827 1.00 19.01 229 GLY D N 1
ATOM 4934 C CA . GLY D 2 204 ? 13.570 13.575 -7.002 1.00 21.39 229 GLY D CA 1
ATOM 4935 C C . GLY D 2 204 ? 13.029 12.186 -6.729 1.00 20.70 229 GLY D C 1
ATOM 4936 O O . GLY D 2 204 ? 13.710 11.169 -6.906 1.00 17.28 229 GLY D O 1
ATOM 4937 N N . SER D 2 205 ? 11.778 12.155 -6.271 1.00 17.94 230 SER D N 1
ATOM 4938 C CA . SER D 2 205 ? 11.104 10.917 -5.891 1.00 18.33 230 SER D CA 1
ATOM 4939 C C . SER D 2 205 ? 10.149 10.548 -7.016 1.00 22.16 230 SER D C 1
ATOM 4940 O O . SER D 2 205 ? 9.001 10.994 -7.052 1.00 21.48 230 SER D O 1
ATOM 4943 N N . PHE D 2 206 ? 10.642 9.704 -7.930 1.00 22.74 231 PHE D N 1
ATOM 4944 C CA . PHE D 2 206 ? 9.936 9.336 -9.154 1.00 20.14 231 PHE D CA 1
ATOM 4945 C C . PHE D 2 206 ? 9.688 10.571 -10.019 1.00 19.79 231 PHE D C 1
ATOM 4946 O O . PHE D 2 206 ? 8.652 10.705 -10.672 1.00 23.61 231 PHE D O 1
ATOM 4954 N N . GLY D 2 207 ? 10.650 11.484 -10.000 1.00 18.13 232 GLY D N 1
ATOM 4955 C CA . GLY D 2 207 ? 10.621 12.695 -10.801 1.00 21.82 232 GLY D CA 1
ATOM 4956 C C . GLY D 2 207 ? 11.946 13.423 -10.666 1.00 22.94 232 GLY D C 1
ATOM 4957 O O . GLY D 2 207 ? 12.864 12.972 -9.976 1.00 16.35 232 GLY D O 1
ATOM 4958 N N . GLY D 2 208 ? 12.036 14.574 -11.326 1.00 21.84 233 GLY D N 1
ATOM 4959 C CA . GLY D 2 208 ? 13.260 15.334 -11.309 1.00 22.30 233 GLY D CA 1
ATOM 4960 C C . GLY D 2 208 ? 14.270 14.755 -12.280 1.00 28.32 233 GLY D C 1
ATOM 4961 O O . GLY D 2 208 ? 14.035 13.709 -12.895 1.00 25.57 233 GLY D O 1
ATOM 4962 N N . PRO D 2 209 ? 15.415 15.423 -12.436 1.00 26.43 234 PRO D N 1
ATOM 4963 C CA . PRO D 2 209 ? 16.395 14.999 -13.441 1.00 22.37 234 PRO D CA 1
ATOM 4964 C C . PRO D 2 209 ? 17.248 13.806 -13.020 1.00 22.12 234 PRO D C 1
ATOM 4965 O O . PRO D 2 209 ? 17.532 13.587 -11.841 1.00 20.50 234 PRO D O 1
ATOM 4969 N N . LYS D 2 210 ? 17.667 13.040 -14.033 1.00 22.03 235 LYS D N 1
ATOM 4970 C CA . LYS D 2 210 ? 18.595 11.929 -13.857 1.00 23.03 235 LYS D CA 1
ATOM 4971 C C . LYS D 2 210 ? 19.962 12.451 -13.444 1.00 21.66 235 LYS D C 1
ATOM 4972 O O . LYS D 2 210 ? 20.593 13.215 -14.176 1.00 23.75 235 LYS D O 1
ATOM 4978 N N . ILE D 2 211 ? 20.436 12.033 -12.277 1.00 25.00 236 ILE D N 1
ATOM 4979 C CA . ILE D 2 211 ? 21.783 12.393 -11.853 1.00 27.09 236 ILE D CA 1
ATOM 4980 C C . ILE D 2 211 ? 22.756 11.239 -12.010 1.00 23.05 236 ILE D C 1
ATOM 4981 O O . ILE D 2 211 ? 23.921 11.368 -11.637 1.00 23.95 236 ILE D O 1
ATOM 4986 N N . TYR D 2 212 ? 22.311 10.112 -12.557 1.00 24.06 237 TYR D N 1
ATOM 4987 C CA . TYR D 2 212 ? 23.198 8.987 -12.812 1.00 25.45 237 TYR D CA 1
ATOM 4988 C C . TYR D 2 212 ? 22.570 8.088 -13.863 1.00 24.53 237 TYR D C 1
ATOM 4989 O O . TYR D 2 212 ? 21.356 7.885 -13.859 1.00 26.74 237 TYR D O 1
ATOM 4998 N N . GLU D 2 213 ? 23.412 7.561 -14.755 1.00 26.29 238 GLU D N 1
ATOM 4999 C CA . GLU D 2 213 ? 23.038 6.554 -15.734 1.00 24.07 238 GLU D CA 1
ATOM 5000 C C . GLU D 2 213 ? 24.150 5.528 -15.855 1.00 26.71 238 GLU D C 1
ATOM 5001 O O . GLU D 2 213 ? 25.327 5.887 -15.935 1.00 27.80 238 GLU D O 1
ATOM 5007 N N . ASN D 2 214 ? 23.777 4.255 -15.891 1.00 22.00 239 ASN D N 1
ATOM 5008 C CA . ASN D 2 214 ? 24.732 3.173 -16.102 1.00 26.81 239 ASN D CA 1
ATOM 5009 C C . ASN D 2 214 ? 24.847 2.925 -17.603 1.00 25.18 239 ASN D C 1
ATOM 5010 O O . ASN D 2 214 ? 23.893 2.479 -18.240 1.00 25.96 239 ASN D O 1
ATOM 5015 N N . LYS D 2 215 ? 26.013 3.220 -18.169 1.00 34.48 240 LYS D N 1
ATOM 5016 C CA . LYS D 2 215 ? 26.219 3.001 -19.596 1.00 29.86 240 LYS D CA 1
ATOM 5017 C C . LYS D 2 215 ? 26.369 1.526 -19.929 1.00 30.33 240 LYS D C 1
ATOM 5018 O O . LYS D 2 215 ? 26.153 1.132 -21.080 1.00 32.04 240 LYS D O 1
ATOM 5024 N N . GLN D 2 216 ? 26.698 0.699 -18.943 1.00 33.77 241 GLN D N 1
ATOM 5025 C CA . GLN D 2 216 ? 26.810 -0.738 -19.138 1.00 33.30 241 GLN D CA 1
ATOM 5026 C C . GLN D 2 216 ? 25.488 -1.478 -18.990 1.00 35.31 241 GLN D C 1
ATOM 5027 O O . GLN D 2 216 ? 25.442 -2.683 -19.268 1.00 37.13 241 GLN D O 1
ATOM 5033 N N . TYR D 2 217 ? 24.428 -0.813 -18.534 1.00 28.91 242 TYR D N 1
ATOM 5034 C CA . TYR D 2 217 ? 23.135 -1.469 -18.432 1.00 27.15 242 TYR D CA 1
ATOM 5035 C C . TYR D 2 217 ? 22.529 -1.615 -19.811 1.00 28.27 242 TYR D C 1
ATOM 5036 O O . TYR D 2 217 ? 22.640 -0.715 -20.645 1.00 27.90 242 TYR D O 1
ATOM 5045 N N . VAL D 2 218 ? 21.871 -2.749 -20.039 1.00 25.90 243 VAL D N 1
ATOM 5046 C CA . VAL D 2 218 ? 21.102 -2.990 -21.253 1.00 26.18 243 VAL D CA 1
ATOM 5047 C C . VAL D 2 218 ? 19.840 -3.752 -20.858 1.00 26.37 243 VAL D C 1
ATOM 5048 O O . VAL D 2 218 ? 19.887 -4.667 -20.028 1.00 23.71 243 VAL D O 1
ATOM 5052 N N . SER D 2 219 ? 18.706 -3.358 -21.428 1.00 23.29 244 SER D N 1
ATOM 5053 C CA . SER D 2 219 ? 17.440 -3.914 -20.983 1.00 26.20 244 SER D CA 1
ATOM 5054 C C . SER D 2 219 ? 17.341 -5.393 -21.364 1.00 26.23 244 SER D C 1
ATOM 5055 O O . SER D 2 219 ? 17.892 -5.820 -22.374 1.00 31.96 244 SER D O 1
ATOM 5058 N N . PRO D 2 220 ? 16.657 -6.203 -20.556 1.00 26.58 245 PRO D N 1
ATOM 5059 C CA . PRO D 2 220 ? 16.510 -7.620 -20.919 1.00 28.17 245 PRO D CA 1
ATOM 5060 C C . PRO D 2 220 ? 15.701 -7.830 -22.187 1.00 29.30 245 PRO D C 1
ATOM 5061 O O . PRO D 2 220 ? 15.826 -8.887 -22.808 1.00 32.60 245 PRO D O 1
ATOM 5065 N N . ASN D 2 221 ? 14.866 -6.870 -22.587 1.00 28.36 246 ASN D N 1
ATOM 5066 C CA . ASN D 2 221 ? 14.149 -7.012 -23.849 1.00 34.13 246 ASN D CA 1
ATOM 5067 C C . ASN D 2 221 ? 15.101 -6.887 -25.038 1.00 32.70 246 ASN D C 1
ATOM 5068 O O . ASN D 2 221 ? 15.005 -7.655 -26.002 1.00 29.40 246 ASN D O 1
ATOM 5073 N N . VAL D 2 222 ? 16.036 -5.936 -24.986 1.00 31.03 247 VAL D N 1
ATOM 5074 C CA . VAL D 2 222 ? 17.060 -5.882 -26.024 1.00 37.46 247 VAL D CA 1
ATOM 5075 C C . VAL D 2 222 ? 17.880 -7.166 -26.014 1.00 30.40 247 VAL D C 1
ATOM 5076 O O . VAL D 2 222 ? 18.088 -7.793 -27.057 1.00 33.37 247 VAL D O 1
ATOM 5080 N N . VAL D 2 223 ? 18.305 -7.606 -24.825 1.00 30.15 248 VAL D N 1
ATOM 5081 C CA . VAL D 2 223 ? 19.126 -8.813 -24.709 1.00 30.12 248 VAL D CA 1
ATOM 5082 C C . VAL D 2 223 ? 18.417 -10.021 -25.314 1.00 32.02 248 VAL D C 1
ATOM 5083 O O . VAL D 2 223 ? 19.023 -10.805 -26.056 1.00 31.16 248 VAL D O 1
ATOM 5087 N N . ARG D 2 224 ? 17.128 -10.206 -24.991 1.00 28.80 249 ARG D N 1
ATOM 5088 C CA . ARG D 2 224 ? 16.376 -11.323 -25.564 1.00 27.46 249 ARG D CA 1
ATOM 5089 C C . ARG D 2 224 ? 16.321 -11.232 -27.080 1.00 30.35 249 ARG D C 1
ATOM 5090 O O . ARG D 2 224 ? 16.344 -12.262 -27.764 1.00 34.35 249 ARG D O 1
ATOM 5098 N N . ALA D 2 225 ? 16.269 -10.010 -27.617 1.00 28.42 250 ALA D N 1
ATOM 5099 C CA . ALA D 2 225 ? 16.191 -9.829 -29.060 1.00 34.71 250 ALA D CA 1
ATOM 5100 C C . ALA D 2 225 ? 17.525 -10.145 -29.724 1.00 32.66 250 ALA D C 1
ATOM 5101 O O . ALA D 2 225 ? 17.565 -10.844 -30.741 1.00 29.23 250 ALA D O 1
ATOM 5103 N N . GLN D 2 226 ? 18.630 -9.630 -29.164 1.00 33.06 251 GLN D N 1
ATOM 5104 C CA . GLN D 2 226 ? 19.951 -9.910 -29.726 1.00 33.44 251 GLN D CA 1
ATOM 5105 C C . GLN D 2 226 ? 20.284 -11.390 -29.696 1.00 35.09 251 GLN D C 1
ATOM 5106 O O . GLN D 2 226 ? 21.155 -11.831 -30.456 1.00 39.40 251 GLN D O 1
ATOM 5112 N N . ILE D 2 227 ? 19.637 -12.154 -28.812 1.00 33.08 252 ILE D N 1
ATOM 5113 C CA . ILE D 2 227 ? 19.839 -13.596 -28.772 1.00 32.87 252 ILE D CA 1
ATOM 5114 C C . ILE D 2 227 ? 19.066 -14.263 -29.900 1.00 35.64 252 ILE D C 1
ATOM 5115 O O . ILE D 2 227 ? 19.561 -15.203 -30.532 1.00 34.70 252 ILE D O 1
ATOM 5120 N N . LYS D 2 228 ? 17.862 -13.761 -30.198 1.00 39.11 253 LYS D N 1
ATOM 5121 C CA . LYS D 2 228 ? 17.119 -14.226 -31.369 1.00 36.62 253 LYS D CA 1
ATOM 5122 C C . LYS D 2 228 ? 17.895 -13.965 -32.652 1.00 36.91 253 LYS D C 1
ATOM 5123 O O . LYS D 2 228 ? 18.151 -14.889 -33.437 1.00 36.45 253 LYS D O 1
ATOM 5129 N N . GLN D 2 229 ? 18.300 -12.703 -32.870 1.00 36.82 254 GLN D N 1
ATOM 5130 C CA . GLN D 2 229 ? 19.159 -12.357 -34.003 1.00 38.83 254 GLN D CA 1
ATOM 5131 C C . GLN D 2 229 ? 20.344 -13.306 -34.154 1.00 38.12 254 GLN D C 1
ATOM 5132 O O . GLN D 2 229 ? 20.920 -13.374 -35.240 1.00 39.55 254 GLN D O 1
ATOM 5138 N N . GLN D 2 230 ? 20.683 -14.059 -33.104 1.00 38.15 255 GLN D N 1
ATOM 5139 C CA . GLN D 2 230 ? 21.715 -15.110 -33.092 1.00 43.80 255 GLN D CA 1
ATOM 5140 C C . GLN D 2 230 ? 23.095 -14.490 -33.115 1.00 46.47 255 GLN D C 1
ATOM 5141 O O . GLN D 2 230 ? 23.580 -14.054 -32.076 1.00 50.39 255 GLN D O 1
#

Solvent-accessible surface area: 30193 Å² total; per-residue (Å²): 102,87,67,53,149,17,1,103,108,2,26,109,133,20,80,42,72,47,212,172,88,42,32,35,7,31,2,21,20,58,24,154,75,58,5,48,149,90,16,200,61,56,170,44,79,94,60,26,32,121,4,1,65,97,7,0,34,63,4,0,61,79,0,74,92,48,0,114,182,65,71,29,12,9,76,60,8,152,82,71,169,27,109,48,17,12,70,100,99,46,21,42,136,33,106,72,118,179,111,170,61,45,5,130,18,93,0,0,0,2,10,16,194,44,10,48,143,80,8,113,38,0,6,104,1,0,40,9,7,3,22,8,16,101,99,38,104,101,65,130,36,94,101,0,8,125,47,1,125,133,68,108,11,56,0,0,0,2,1,17,10,120,116,145,91,6,4,15,0,27,1,0,24,16,72,108,0,0,0,0,35,0,29,8,61,84,21,67,1,21,58,31,152,131,12,44,0,9,0,0,73,2,0,21,7,0,0,1,0,0,57,77,0,76,70,28,27,20,18,51,0,1,32,15,0,0,8,2,0,2,7,3,6,4,82,17,197,139,6,47,22,7,8,2,3,0,6,0,0,0,5,0,64,77,56,0,25,0,4,1,8,23,10,33,141,65,52,15,43,29,0,0,0,40,2,1,0,7,3,14,34,0,21,77,13,4,17,26,51,85,122,4,26,82,17,185,131,56,77,37,12,46,74,60,71,36,118,115,160,128,201,119,84,67,54,144,17,0,101,102,4,32,109,134,18,86,43,70,44,212,169,82,45,33,35,5,32,1,19,22,55,29,163,93,53,11,47,131,110,17,194,92,55,173,58,71,97,43,22,29,116,7,0,55,120,15,0,39,83,4,0,75,61,0,80,84,45,0,130,163,62,88,25,46,13,105,56,12,136,26,68,173,30,104,45,19,16,67,99,82,56,23,41,134,47,108,70,127,180,117,173,60,41,5,112,18,87,0,0,0,2,9,19,197,31,10,46,136,77,6,124,44,0,6,103,2,0,33,11,8,3,17,8,14,105,100,30,102,118,64,140,35,97,100,0,9,119,43,1,127,134,70,111,10,56,0,0,0,2,1,16,9,136,124,133,88,6,4,16,0,25,0,0,24,18,72,108,0,0,0,0,35,0,31,8,59,71,26,79,0,20,52,37,127,130,12,49,0,10,0,0,56,1,0,18,6,0,0,1,0,0,55,80,0,79,66,28,28,19,20,50,0,0,29,15,1,0,9,2,0,2,5,3,5,5,42,16,174,146,19,44,60,17,8,2,3,0,6,1,0,0,6,0,61,63,59,1,20,0,4,1,7,27,12,40,162,60,53,13,43,30,0,0,0,49,2,1,0,4,5,17,26,0,25,69,11,6,18,31,51,90,115,3,22,69,25,174,125,51,76,26,10,66,67,59,72,49,105,120,159,160,198

CATH classification: 3.40.50.10480

B-factor: mean 25.96, std 10.24, range [9.24, 96.58]

Foldseek 3Di:
DCPVVVVVVVCVVDPDPPVVDACVVPLDDDDPDDLPPQPPDPPDPVSSVVSVVVRVVVSVVVSVVRVVVVVHDDDDDPPDDDDDPDDPVVVCVVVPHDD/DDDQDFAEEEEEAPQEAPLRVLQSVQLVQQAVSYDYDYHCVLLCVQVVCVVVVGQKYWYWYDDPNDWIKTWIWGPFFTKIWIWTKDPWAFLPDPQQPADWHRAEFEAEAEDPVLVVDVVSVVVVVSCCRRNGYDPPDVVHDYDYFKYWYWDADPQKTWIWMWTCDVPDTGTRDTTIIIHTAFMARGRVDHDTPDGDPPDDDVVVVVVVVVVD/DCPVVVVVVVCVVDDDDPVVDACVVPLDDDDPDDLPPQPPDPPPVVSSVVSVVVRVVVSLVVSVVRVVVVVNDDDDDPPDDDDDPDDPVVVCVVVPHDD/DDDQDFAEEQEEAPQEAPLRVLVSVVLCQQEVSYDYDYHCVLLCVLVVCVVVVGQKYWYWYDDPSPWIKTWIWGPFFTKIWIKTKAPWAFLPDDQFPFDWHRAEFEAEAEDPCLVVDPVSVVVVVRCCSRNGHDPPDVVHDYDYFKYWYWYADPNKTWIFIWTCDVHDTTTRDGTIIIHIAFMARGRVDHDTPDGDPPDDDVVVVVVVVVVD

Nearest PDB structures (foldseek):
  5z1g-assembly2_C  TM=1.010E+00  e=8.058E-15  Saccharomyces cerevisiae S288C
  8v83-assembly1_J  TM=9.685E-01  e=1.081E-12  Saccharomyces cerevisiae BY4741
  8v87-assembly1_J  TM=9.475E-01  e=2.197E-12  Saccharomyces cerevisiae BY4741
  8ia0-assembly1_CU  TM=9.604E-01  e=7.064E-08  Thermochaetoides thermophila DSM 1495
  8i9p-assembly1_CU  TM=9.174E-01  e=6.744E-07  Thermochaetoides thermophila DSM 1495

Sequence (622 aa):
VNNTKAMKHALERVQLPWKKHSFQEHQSVTSETNTDEHIKDIYDDTERELAFYKQSLDAVLVARDELKRLKVPFKRPLDYFAEMVKSDEHMDKIKGKLIQFMNKQRTLLISSRGVNYRHRHLIQDLSGLLPHSRKEPKLDLQQLNEIAELYNCNNVLFFEARKHQDLYLWLSKPPNGPTIKFYIQNLHTMDELNFTGNCLKGSRPVLSFDQRFESSPHYQLIKELLVHNFGVPPNARKSKPFIDHVMSFSIVDDKIWVRTYEISHISLVEIGPRFVMTVILILEGSFGGPKIYENKQYVSPNVVRAQIKQQVNNTKAMKHALERVQLPWKKHSFQEHQSVTSETNTDEHIKDIYDDTERELAFYKQSLDAVLVARDELKRLKVPFKRPLDYFAEMVKSDEHMDKIKGKLIQFMNKQRTLLISSRGVNYRHRHLIQDLSGLLPHSRKEPKLDLQQLNEIAELYNCNNVLFFEARKHQDLYLWLSKPPNGPTIKFYIQNLHTMDELNFTGNCLKGSRPVLSFDQRFESSPHYQLIKELLVHNFGVPPNARKSKPFIDHVMSFSIVDDKIWVRTYEISHISLVEIGPRFVMTVILILEGSFGGPKIYENKQYVSPNVVRAQIKQQ

GO terms:
  GO:0034399 nuclear periphery (C, IDA)
  GO:0005730 nucleolus (C, IDA)
  GO:0030687 preribosome, large subunit precursor (C, IDA)
  GO:0003729 mRNA binding (F, HDA)
  GO:0030687 preribosome, large subunit precursor (C, HDA)
  GO:0006364 rRNA processing (P, IMP)
  GO:0000280 nuclear division (P, IMP)
  GO:0042802 identical protein binding (F, IPI)
  GO:0005515 protein binding (F, IPI)

Secondary structure (DSSP, 8-state):
---HHHHHHHHHHH---GGGS-GGGT-EEE-SS-S-TT-S-TT-HHHHHHHHHHHHHHHHHHHHHHHHHTT---SPPTT----BSS-HHHHHHHTT---/--S----EEEEE-TT--HHHHHHHHHHHHH-TTEEE-----TTHHHHHHHHTT-SEEEEEEEETTTEEEEEEE-TTT--EEEEEEEEEE-TT-TT-----BTTBPPEEEE-GGGGSSHHHHHHHHHHHHHHS--TT-TT-BSS--EEEEEEEETTEEEEEEEEEE--EEEE-S-EEEEEEEEEESSSS-S-EEEE-SS---HHHHHHHHH--/---HHHHHHHHHHH---GGGS-GGGT-EEE-SS-TTTT-S-TT-HHHHHHHHHHHHHHHHHHHHHHHHHTT---SPPTT----BSS-HHHHHHHTT---/--S----EEEEE-TT--HHHHHHHHHHHHH-TTEEE-----TTHHHHHHHHTT-SEEEEEEEETTTEEEEEEE-TTT--EEEEEEEEEE-TTSTT-----BTTB--EEEE-GGGGSSHHHHHHHHHHHHHHS--TT-TT-BSS--EEEEEEEETTEEEEEEEEEE--EEEE---EEEEEEEEEESSSS-S-EEEE-TT---HHHHHHHHHT-

Organism: Saccharomyces cerevisiae (strain ATCC 204508 / S288c) (NCBI:txid559292)

InterPro domains:
  IPR008610 Eukaryotic rRNA processing [PF05890] (195-423)
  IPR008610 Eukaryotic rRNA processing [PTHR13028] (138-424)

Radius of gyration: 31.16 Å; Cα contacts (8 Å, |Δi|>4): 1314; chains: 4; bounding box: 43×57×118 Å

=== Feature glossary ===
Key to the feature types in this record:

— What the protein is —

Primary structure: the covalent order of the twenty standard amino acids along the backbone. Two proteins with the same sequence will (almost always) fold to the same structure; two with 30% identity often share a fold but not the details.

Database cross-references. InterPro integrates a dozen domain/family signature databases into unified entries with residue-range hits. GO terms attach function/process/location labels with evidence codes. CATH codes position the fold in a four-level structural taxonomy. Organism is the NCBI-taxonomy species name.

— Where its atoms are —

The mmCIF block holds the 3D Cartesian coordinates of each backbone atom (N, Cα, C, O) in ångströms. mmCIF is the PDB's canonical archive format — a tagged-loop text representation of the atomic model.

Six rendered views show the 3D structure from the faces of a cube — i.e. along ±x, ±y, ±z. Rendering representation is drawn randomly per protein from cartoon (secondary-structure ribbons), sticks (backbone bonds), or molecular surface; coloring is either N→C rainbow (blue at the N-terminus through red at the C-terminus) or one color per chain.

— Local backbone conformation —

DSSP 8-state secondary structure assigns each residue one of H (α-helix), G (3₁₀-helix), I (π-helix), E (extended β-strand), B (isolated β-bridge), T (hydrogen-bonded turn), S (bend), or '-' (coil). The assignment is computed from backbone hydrogen-bond geometry via the Kabsch–Sander algorithm.

P-SEA three-state annotation labels each residue as helix, strand, or coil based purely on the geometry of the Cα trace. It serves as a fallback when the full backbone (and thus DSSP) is unavailable.

The φ/ψ torsion pair specifies the backbone conformation at each residue. φ rotates about the N–Cα bond, ψ about the Cα–C bond. Steric clashes forbid most of the (φ, ψ) plane — the allowed regions (α-helix basin, β-sheet basin, left-handed helix) are the Ramachandran-allowed regions.

— Global shape and packing —

The geometric summary reports three shape descriptors. Rg (radius of gyration) measures how spread out the Cα atoms are about their centre of mass; compact globular proteins have small Rg, elongated or unfolded ones large. Cα contacts (<8 Å, |i−j|>4) count long-range residue pairs in spatial proximity — high for tightly packed folds, near zero for rods or random coil. The bounding-box extents give the protein's footprint along x, y, z in Å.

Accessible surface area quantifies burial. A residue with SASA near zero is packed into the hydrophobic core; one with SASA >100 Å² sits on the surface. Computed here via the Shrake–Rupley numerical algorithm with a 1.4 Å probe.

Plot images: a contact map (which residues are close in 3D, as an N×N binary image), a Ramachandran scatter (backbone torsion angles, revealing secondary-structure composition at a glance), and — for AlphaFold structures — a PAE heatmap (pairwise prediction confidence).

— Structural neighborhood —

The Foldseek 3Di string encodes local tertiary geometry as a 20-letter alphabet — one character per residue — derived from the relative positions of nearby Cα atoms. Unlike the amino-acid sequence, 3Di is a direct function of the 3D structure, so two proteins with the same fold have similar 3Di strings even at low sequence identity.

Nearest PDB neighbors are the top structural matches found by Foldseek when searching this structure against the entire Protein Data Bank. Each hit reports a TM-score (0 to 1; >0.5 almost always implies the same fold) and an E-value. These are *structural* homologs — they may share no detectable sequence similarity.

— Confidence and disorder —

For AlphaFold models, the B-factor field carries pLDDT — the model's own estimate of local accuracy on a 0–100 scale. Regions with pLDDT<50 should be treated as essentially unmodeled; they often correspond to intrinsically disordered segments.

B-factor (Debye–Waller factor) reflects atomic displacement in the crystal lattice. It is an experimental observable (units Å²), not a prediction; low values mean the atom is pinned down, high values mean it moves or is heterogeneous across the crystal.

Predicted aligned error is AlphaFold's pairwise confidence. Unlike pLDDT (per-residue), PAE is per-residue-pair and captures whether two parts of the structure are correctly placed relative to each other. Units are ångströms of expected positional error.